Protein 1YO8 (pdb70)

Sequence (616 aa):
DGCLSNPCFPGAQCSSFPDGSWSCGFCPVGFLGNGTHCEDLDECALVPDICFSTSKVPRCVNTQPGFHCLPCPPRYRGNQPVGVGLEAAKTEKQVCEPENPCKDKTHNCHKHAECIYLGHFSDPYKCECQTGYAGDGLICGEDSDLDGWPNLNLVCATNATYHCIKDNCPHLPNSGQEDFDKDGIGDACDDDDDNDGVTDEKDNCQLLFNPRQADYDKDEVGDRCDNCPYVHNPAQIDTDNNGEGDACSVDIDGDDVFNERDNCPYVYNTDQRDTDGDGVGDHCDNCPLVHNPDQTDVDNDLVGDQCDNNEDIDDDGHQNNQDNCPYISNANQADHDRDGQGDACDPDDDNDGVPDDRDNCRLVFNPDQEDLDGDGRGDICKDDFDNDNIPDIDDVCPENNAISETDFRNFQVPLDPKGTTQIDPNWVIRHQGKELVQTANSDPGIAVGFDEFGSVDFSGTFYVNTDRDDDYAGFVFGYQSSSRFYVVWKQVTQTYWEDQPTRAYGYSGVSLKVVNSTTGTGEHLRNALWHTGNTPGQVRTLWHDPRNIGWKDYTAYRWHLTHRPKTGYIRVLVHEGKQVADSGPIYDQTYAGGRLGLFVFSQEVYFSDLKYECRD

Organism: Homo sapiens (NCBI:txid9606)

InterPro domains:
  IPR000742 EGF-like domain [PS01186] (678-691)
  IPR000742 EGF-like domain [PS50026] (549-589)
  IPR000742 EGF-like domain [PS50026] (648-692)
  IPR000742 EGF-like domain [SM00181] (552-589)
  IPR000742 EGF-like domain [SM00181] (593-647)
  IPR000742 EGF-like domain [SM00181] (651-692)
  IPR000884 Thrombospondin type-1 (TSP1) repeat [PF00090] (385-430)
  IPR000884 Thrombospondin type-1 (TSP1) repeat [PF00090] (441-491)
  IPR000884 Thrombospondin type-1 (TSP1) repeat [PF00090] (498-548)
  IPR000884 Thrombospondin type-1 (TSP1) repeat [PS50092] (381-431)
  IPR000884 Thrombospondin type-1 (TSP1) repeat [PS50092] (437-492)
  IPR000884 Thrombospondin type-1 (TSP1) repeat [PS50092] (494-549)
  IPR000884 Thrombospondin type-1 (TSP1) repeat [SM00209] (384-431)
  IPR000884 Thrombospondin type-1 (TSP1) repeat [SM00209] (440-492)
  IPR000884 Thrombospondin type-1 (TSP1) repeat [SM00209] (497-549)
  IPR001007 VWFC domain [PF00093] (320-374)
  IPR001007 VWFC domain [PS01208] (338-374)
  IPR001007 VWFC domain [PS50184] (318-375)
  IPR001007 VWFC domain [SM00214] (320-374)
  IPR001881 EGF-like calcium-binding domain [SM00179] (549-589)

Secondary structure (DSSP, 8-state):
-GGGG--S-TTPPEEE-TTS-EEE----TTB-S-SSS--B--TTTTS---S---SSS--EEE-SSSEEEPPPPTTEEE---EESSSHHHHS----EEE--TTTTT-----TTEEEE---TT----EEEEPTTEEESSSSEEE-TTSSSS-SS--TTTTT-SSS-S--SSTTS--TT---SS-SSS-TTT-SSTTSSSS-TTT-SSTTS--TT---SSSSSS-GGG-SSTTS--TT---TT-SSS-GGG-SSTTSSSSPTTT-SSTTS--TT---TT-SSS-GGG-SSTTS--TT---TTSSSS-TTT-----TTSSSS-GGG-SSTTS--TT---TT-SSS-TTT-S-TT-SSS-GGG-TTTTS--TT---TT-SSS-GGGSS-TT-SSS-GGG-SSTT-TT--S---SSB--BSS--SSS-----EEEEGGGTEEEE-S--SSEEEEEEEEESSEEEEEEEE---SS---EEEEEEEEEETTEEEE--BSS-EE-S--SSS--EE-SB-EEEEEE-SS-TTHHHHHHHHSSS-BTTTEEEEEE-TT-PPPPTT--EEEEEEEETTTTEEEEEEEETTB--B---EE--S-S-EEEEEEEES---EEEEEEEEE--

B-factor: mean 68.04, std 23.98, range [33.91, 169.96]

Solvent-accessible surface area: 30490 Å² total

CATH classification: 2.10.25.10 (+3 more: 2.10.25.10, 2.10.25.10, 2.60.120.200)

Foldseek 3Di:
DLCPVVQFDVPWDWAADPVNDIATDDDHFQWDDDRRDIFGHDLDPPDDDAEDALLHDDAWAGDRFFTWGDADFPQWHWDIDTDGHRVVSVPHHTDIHGDDCQVVVVDLFDPQWHFAGLDSQAPPRATGGFFQWADRRNDIAGQQQRQRAHQAADVCNPVDDGNGHHQLDRQDRDNQQDQQCPPSRGPVPDQQRNPQPDGQVQQLDRNDRDNPQDQQPPLSNHQVQQLDRNFRDVPQDQLCPPSRGPRPAQQRNPQPQGPVRQLDSRDRDVPRDQQAPQSRHPVQQLDRNDRDVPQDDQFAQSRGPVNDPVQQQQQLQQHQVGALDSHHRDVQSAQLCPPSRGPRRAQQRVPQPQGQVSALQRRDRDVPQDDPSSSSHRVVCVQQSNPLPDGRVQALESVGNVGRDQALPDWDWAQADDDPLAFDWDWDDHSRRFKIFTADLGAKDKTWGDGKAQWKKKKWKKAAADQDDWQDKFKWWLDNTLQWTKTKATAAWDWDPDPPPHTATAFGFIWIKTGHAPVGGHDLQRRQVRHDADDPRTMHIQATPPVRHHDDHSFIKMWMWGARLVFQWIWIWMGGNNHIPIRDTTGDNNHRITTMIIIDHRGRIMTHRIDMHHDD

Nearest PDB structures (foldseek):
  1yo8-assembly1_A  TM=1.001E+00  e=0.000E+00  Homo sapiens
  2rhp-assembly1_A  TM=1.000E+00  e=0.000E+00  unclassified
  3fby-assembly3_C  TM=9.545E-01  e=2.325E-67  Homo sapiens
  1ux6-assembly1_A  TM=9.445E-01  e=2.772E-52  Homo sapiens
  7bre-assembly1_A  TM=4.285E-01  e=4.970E-04  Homo sapiens

Structure (mmCIF, N/CA/C/O backbone):
data_1YO8
#
_entry.id   1YO8
#
_cell.length_a   93.437
_cell.length_b   121.588
_cell.length_c   155.330
_cell.angle_alpha   90.00
_cell.angle_beta   90.00
_cell.angle_gamma   90.00
#
_symmetry.space_group_name_H-M   'I 2 2 2'
#
loop_
_entity.id
_entity.type
_entity.pdbx_description
1 polymer thrombospondin-2
2 branched alpha-D-mannopyranose-(1-4)-2-acetamido-2-deoxy-beta-D-glucopyranose-(1-4)-2-acetamido-2-deoxy-beta-D-glucopyranose
3 branched 2-acetamido-2-deoxy-beta-D-glucopyranose-(1-4)-2-acetamido-2-deoxy-beta-D-glucopyranose
4 non-polymer 2-acetamido-2-deoxy-beta-D-glucopyranose
5 non-polymer 'CALCIUM ION'
6 water water
#
loop_
_atom_site.group_PDB
_atom_site.id
_atom_site.type_symbol
_atom_site.label_atom_id
_atom_site.label_alt_id
_atom_site.label_comp_id
_atom_site.label_asym_id
_atom_site.label_entity_id
_atom_site.label_seq_id
_atom_site.pdbx_PDB_ins_code
_atom_site.Cartn_x
_atom_site.Cartn_y
_atom_site.Cartn_z
_atom_site.occupancy
_atom_site.B_iso_or_equiv
_atom_site.auth_seq_id
_atom_site.auth_comp_id
_atom_site.auth_asym_id
_atom_site.auth_atom_id
_atom_site.pdbx_PDB_model_num
ATOM 1 N N . ASP A 1 4 ? -49.931 5.154 88.750 1.00 103.27 551 ASP A N 1
ATOM 2 C CA . ASP A 1 4 ? -51.176 5.733 88.172 1.00 106.02 551 ASP A CA 1
ATOM 3 C C . ASP A 1 4 ? -50.855 6.988 87.373 1.00 102.51 551 ASP A C 1
ATOM 4 O O . ASP A 1 4 ? -51.025 7.011 86.160 1.00 107.05 551 ASP A O 1
ATOM 9 N N . GLY A 1 5 ? -50.374 8.024 88.056 1.00 95.80 552 GLY A N 1
ATOM 10 C CA . GLY A 1 5 ? -50.066 9.294 87.421 1.00 93.30 552 GLY A CA 1
ATOM 11 C C . GLY A 1 5 ? -49.030 9.197 86.314 1.00 93.36 552 GLY A C 1
ATOM 12 O O . GLY A 1 5 ? -49.086 9.938 85.322 1.00 94.50 552 GLY A O 1
ATOM 13 N N . CYS A 1 6 ? -48.095 8.266 86.471 1.00 93.20 553 CYS A N 1
ATOM 14 C CA . CYS A 1 6 ? -47.035 8.046 85.485 1.00 94.76 553 CYS A CA 1
ATOM 15 C C . CYS A 1 6 ? -47.507 7.430 84.159 1.00 102.37 553 CYS A C 1
ATOM 16 O O . CYS A 1 6 ? -46.759 7.423 83.169 1.00 103.54 553 CYS A O 1
ATOM 19 N N . LEU A 1 7 ? -48.737 6.916 84.150 1.00 109.24 554 LEU A N 1
ATOM 20 C CA . LEU A 1 7 ? -49.306 6.272 82.972 1.00 119.70 554 LEU A CA 1
ATOM 21 C C . LEU A 1 7 ? -49.444 7.207 81.761 1.00 121.46 554 LEU A C 1
ATOM 22 O O . LEU A 1 7 ? -49.432 6.745 80.616 1.00 128.30 554 LEU A O 1
ATOM 27 N N . SER A 1 8 ? -49.564 8.513 82.017 1.00 116.76 555 SER A N 1
ATOM 28 C CA . SER A 1 8 ? -49.742 9.504 80.943 1.00 118.73 555 SER A CA 1
ATOM 29 C C . SER A 1 8 ? -48.410 10.001 80.338 1.00 113.79 555 SER A C 1
ATOM 30 O O . SER A 1 8 ? -48.401 10.819 79.409 1.00 115.97 555 SER A O 1
ATOM 33 N N . ASN A 1 9 ? -47.300 9.478 80.853 1.00 108.09 556 ASN A N 1
ATOM 34 C CA . ASN A 1 9 ? -45.954 9.913 80.455 1.00 103.57 556 ASN A CA 1
ATOM 35 C C . 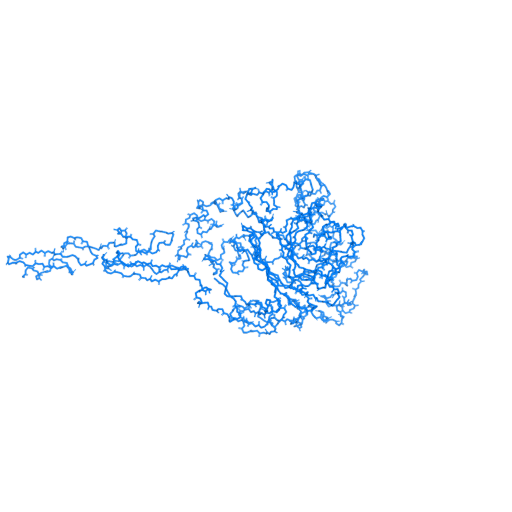ASN A 1 9 ? -45.796 11.438 80.427 1.00 99.01 556 ASN A C 1
ATOM 36 O O . ASN A 1 9 ? -45.606 12.047 79.359 1.00 100.91 556 ASN A O 1
ATOM 41 N N . PRO A 1 10 ? -45.885 12.046 81.611 1.00 93.51 557 PRO A N 1
ATOM 42 C CA . PRO A 1 10 ? -45.801 13.497 81.740 1.00 91.56 557 PRO A CA 1
ATOM 43 C C . PRO A 1 10 ? -44.348 13.936 81.801 1.00 88.65 557 PRO A C 1
ATOM 44 O O . PRO A 1 10 ? -44.054 15.121 81.669 1.00 89.02 557 PRO A O 1
ATOM 48 N N . CYS A 1 11 ? -43.454 12.968 81.990 1.00 87.09 558 CYS A N 1
ATOM 49 C CA . CYS A 1 11 ? -42.032 13.231 82.061 1.00 87.04 558 CYS A CA 1
ATOM 50 C C . CYS A 1 11 ? -41.402 13.310 80.659 1.00 90.75 558 CYS A C 1
ATOM 51 O O . CYS A 1 11 ? -41.759 14.182 79.861 1.00 91.97 558 CYS A O 1
ATOM 54 N N . PHE A 1 12 ? -40.481 12.394 80.363 1.00 93.90 559 PHE A N 1
ATOM 55 C CA . PHE A 1 12 ? -39.619 12.506 79.187 1.00 98.46 559 PHE A CA 1
ATOM 56 C C . PHE A 1 12 ? -39.025 11.137 78.858 1.00 102.52 559 PHE A C 1
ATOM 57 O O . PHE A 1 12 ? -38.638 10.401 79.762 1.00 103.44 559 PHE A O 1
ATOM 65 N N . PRO A 1 13 ? -38.973 10.782 77.572 1.00 106.84 560 PRO A N 1
ATOM 66 C CA . PRO A 1 13 ? -38.371 9.513 77.142 1.00 112.26 560 PRO A CA 1
ATOM 67 C C . PRO A 1 13 ? -37.110 9.180 77.942 1.00 114.51 560 PRO A C 1
ATOM 68 O O . PRO A 1 13 ? -36.168 9.970 77.948 1.00 115.07 560 PRO A O 1
ATOM 72 N N . GLY A 1 14 ? -37.108 8.040 78.624 1.00 117.50 561 GLY A N 1
ATOM 73 C CA . GLY A 1 14 ? -35.949 7.614 79.396 1.00 121.40 561 GLY A CA 1
ATOM 74 C C . GLY A 1 14 ? -35.958 8.082 80.844 1.00 118.08 561 GLY A C 1
ATOM 75 O O . GLY A 1 14 ? -35.503 7.357 81.734 1.00 122.55 561 GLY A O 1
ATOM 76 N N . ALA A 1 15 ? -36.471 9.292 81.077 1.00 111.38 562 ALA A N 1
ATOM 77 C CA . ALA A 1 15 ? -36.562 9.869 82.422 1.00 108.02 562 ALA A CA 1
ATOM 78 C C . ALA A 1 15 ? -37.547 9.103 83.303 1.00 105.28 562 ALA A C 1
ATOM 79 O O . ALA A 1 15 ? -38.708 8.913 82.927 1.00 101.98 562 ALA A O 1
ATOM 81 N N . GLN A 1 16 ? -37.075 8.668 84.472 1.00 107.12 563 GLN A N 1
ATOM 82 C CA . GLN A 1 16 ? -37.892 7.873 85.391 1.00 105.32 563 GLN A CA 1
ATOM 83 C C . GLN A 1 16 ? -39.000 8.702 86.060 1.00 97.35 563 GLN A C 1
ATOM 84 O O . GLN A 1 16 ? -38.737 9.728 86.698 1.00 96.05 563 GLN A O 1
ATOM 90 N N . CYS A 1 17 ? -40.238 8.253 85.888 1.00 92.61 564 CYS A N 1
ATOM 91 C CA . CYS A 1 17 ? -41.381 8.926 86.481 1.00 85.87 564 CYS A CA 1
ATOM 92 C C . CYS A 1 17 ? -41.792 8.246 87.796 1.00 84.55 564 CYS A C 1
ATOM 93 O O . CYS A 1 17 ? -42.122 7.062 87.816 1.00 87.29 564 CYS A O 1
ATOM 96 N N . SER A 1 18 ? -41.762 8.998 88.890 1.00 80.53 565 SER A N 1
ATOM 97 C CA . SER A 1 18 ? -42.186 8.467 90.179 1.00 79.07 565 SER A CA 1
ATOM 98 C C . SER A 1 18 ? -43.633 8.853 90.455 1.00 73.62 565 SER A C 1
ATOM 99 O O . SER A 1 18 ? -43.974 10.040 90.442 1.00 70.62 565 SER A O 1
ATOM 102 N N . SER A 1 19 ? -44.478 7.852 90.700 1.00 72.83 566 SER A N 1
ATOM 103 C CA . SER A 1 19 ? -45.906 8.082 90.952 1.00 69.60 566 SER A CA 1
ATOM 104 C C . SER A 1 19 ? -46.286 7.928 92.438 1.00 68.20 566 SER A C 1
ATOM 105 O O . SER A 1 19 ? -45.817 7.001 93.122 1.00 70.82 566 SER A O 1
ATOM 108 N N . PHE A 1 20 ? -47.150 8.826 92.915 1.00 64.19 567 PHE A N 1
ATOM 109 C CA . PHE A 1 20 ? -47.564 8.840 94.310 1.00 62.43 567 PHE A CA 1
ATOM 110 C C . PHE A 1 20 ? -49.021 8.379 94.476 1.00 63.25 567 PHE A C 1
ATOM 111 O O . PHE A 1 20 ? -49.768 8.310 93.491 1.00 64.84 567 PHE A O 1
ATOM 119 N N . PRO A 1 21 ? -49.410 8.001 95.698 1.00 63.51 568 PRO A N 1
ATOM 120 C CA . PRO A 1 21 ? -50.783 7.518 95.964 1.00 65.06 568 PRO A CA 1
ATOM 121 C C . PRO A 1 21 ? -51.900 8.515 95.590 1.00 65.12 568 PRO A C 1
ATOM 122 O O . PRO A 1 21 ? -52.987 8.072 95.193 1.00 68.58 568 PRO A O 1
ATOM 126 N N . ASP A 1 22 ? -51.629 9.823 95.702 1.00 62.64 569 ASP A N 1
ATOM 127 C CA . ASP A 1 22 ? -52.631 10.862 95.419 1.00 64.45 569 ASP A CA 1
ATOM 128 C C . ASP A 1 22 ? -52.794 11.279 93.929 1.00 66.51 569 ASP A C 1
ATOM 129 O O . ASP A 1 22 ? -53.516 12.227 93.628 1.00 69.89 569 ASP A O 1
ATOM 134 N N . GLY A 1 23 ? -52.123 10.582 93.012 1.00 65.76 570 GLY A N 1
ATOM 135 C CA . GLY A 1 23 ? -52.224 10.901 91.593 1.00 67.88 570 GLY A CA 1
ATOM 136 C C . GLY A 1 23 ? -51.105 11.788 91.043 1.00 65.40 570 GLY A C 1
ATOM 137 O O . GLY A 1 23 ? -50.848 11.811 89.833 1.00 66.52 570 GLY A O 1
ATOM 138 N N . SER A 1 24 ? -50.441 12.526 91.929 1.00 62.84 571 SER A N 1
ATOM 139 C CA . SER A 1 24 ? -49.319 13.383 91.536 1.00 61.31 571 SER A CA 1
ATOM 140 C C . SER A 1 24 ? -48.098 12.555 91.095 1.00 59.20 571 SER A C 1
ATOM 141 O O . SER A 1 24 ? -48.116 11.318 91.147 1.00 58.94 571 SER A O 1
ATOM 144 N N . TRP A 1 25 ? -47.041 13.236 90.668 1.00 59.03 572 TRP A N 1
ATOM 145 C CA . TRP A 1 25 ? -45.838 12.551 90.189 1.00 58.91 572 TRP A CA 1
ATOM 146 C C . TRP A 1 25 ? -44.627 13.460 90.241 1.00 60.89 572 TRP A C 1
ATOM 147 O O . TRP A 1 25 ? -44.745 14.670 90.468 1.00 62.44 572 TRP A O 1
ATOM 158 N N . SER A 1 26 ? -43.460 12.868 90.053 1.00 63.14 573 SER A N 1
ATOM 159 C CA . SER A 1 26 ? -42.238 13.635 89.919 1.00 68.14 573 SER A CA 1
ATOM 160 C C . SER A 1 26 ? -41.321 12.955 88.942 1.00 70.76 573 SER A C 1
ATOM 161 O O . SER A 1 26 ? -41.377 11.733 88.762 1.00 69.66 573 SER A O 1
ATOM 164 N N . CYS A 1 27 ? -40.482 13.759 88.308 1.00 76.26 574 CYS A N 1
ATOM 165 C CA . CYS A 1 27 ? -39.585 13.278 87.281 1.00 81.35 574 CYS A CA 1
ATOM 166 C C . CYS A 1 27 ? -38.174 13.297 87.814 1.00 89.97 574 CYS A C 1
ATOM 167 O O . CYS A 1 27 ? -37.630 14.363 88.135 1.00 93.74 574 CYS A O 1
ATOM 170 N N . GLY A 1 28 ? -37.589 12.107 87.922 1.00 96.09 575 GLY A N 1
ATOM 171 C CA . GLY A 1 28 ? -36.251 11.954 88.452 1.00 108.27 575 GLY A CA 1
ATOM 172 C C . GLY A 1 28 ? -35.210 12.285 87.414 1.00 115.47 575 GLY A C 1
ATOM 173 O O . GLY A 1 28 ? -35.083 13.437 86.994 1.00 115.61 575 GLY A O 1
ATOM 174 N N . PHE A 1 29 ? -34.481 11.257 86.987 1.00 123.21 576 PHE A N 1
ATOM 175 C CA . PHE A 1 29 ? -33.349 11.395 86.071 1.00 132.02 576 PHE A CA 1
ATOM 176 C C . PHE A 1 29 ? -33.700 12.073 84.777 1.00 128.47 576 PHE A C 1
ATOM 177 O O . PHE A 1 29 ? -34.841 12.042 84.335 1.00 121.88 576 PHE A O 1
ATOM 185 N N . CYS A 1 30 ? -32.699 12.660 84.148 1.00 134.73 577 CYS A N 1
ATOM 186 C CA . CYS A 1 30 ? -32.732 12.819 82.712 1.00 134.21 577 CYS A CA 1
ATOM 187 C C . CYS A 1 30 ? -31.764 11.807 82.136 1.00 137.97 577 CYS A C 1
ATOM 188 O O . CYS A 1 30 ? -30.657 11.649 82.651 1.00 143.03 577 CYS A O 1
ATOM 191 N N . PRO A 1 31 ? -32.192 11.093 81.092 1.00 136.63 578 PRO A N 1
ATOM 192 C CA . PRO A 1 31 ? -31.407 9.976 80.552 1.00 140.37 578 PRO A CA 1
ATOM 193 C C . PRO A 1 31 ? -30.016 10.440 80.172 1.00 144.78 578 PRO A C 1
ATOM 194 O O . PRO A 1 31 ? -29.841 11.597 79.782 1.00 143.91 578 PRO A O 1
ATOM 198 N N . VAL A 1 32 ? -29.039 9.554 80.307 1.00 150.29 579 VAL A N 1
ATOM 199 C CA . VAL A 1 32 ? -27.642 9.918 80.113 1.00 155.93 579 VAL A CA 1
ATOM 200 C C . VAL A 1 32 ? -27.462 10.816 78.880 1.00 154.01 579 VAL A C 1
ATOM 201 O O . VAL A 1 32 ? -27.947 10.498 77.790 1.00 151.01 579 VAL A O 1
ATOM 205 N N . GLY A 1 33 ? -26.815 11.961 79.084 1.00 156.28 580 GLY A N 1
ATOM 206 C CA . GLY A 1 33 ? -26.490 12.879 78.004 1.00 155.73 580 GLY A CA 1
ATOM 207 C C . GLY A 1 33 ? -27.499 13.989 77.766 1.00 150.63 580 GLY A C 1
ATOM 208 O O . GLY A 1 33 ? -27.531 14.568 76.677 1.00 149.12 580 GLY A O 1
ATOM 209 N N . PHE A 1 34 ? -28.307 14.301 78.784 1.00 148.64 581 PHE A N 1
ATOM 210 C CA . PHE A 1 34 ? -29.344 15.333 78.665 1.00 144.65 581 PHE A CA 1
ATOM 211 C C . PHE A 1 34 ? -29.277 16.419 79.768 1.00 147.12 581 PHE A C 1
ATOM 212 O O . PHE A 1 34 ? -28.460 16.337 80.688 1.00 151.85 581 PHE A O 1
ATOM 220 N N . LEU A 1 35 ? -30.147 17.430 79.651 1.00 144.77 582 LEU A N 1
ATOM 221 C CA . LEU A 1 35 ? -30.122 18.624 80.510 1.00 147.87 582 LEU A CA 1
ATOM 222 C C . LEU A 1 35 ? -30.811 18.401 81.867 1.00 146.85 582 LEU A C 1
ATOM 223 O O . LEU A 1 35 ? -30.911 17.263 82.334 1.00 145.60 582 LEU A O 1
ATOM 228 N N . GLY A 1 36 ? -31.263 19.484 82.503 1.00 148.03 583 GLY A N 1
ATOM 229 C CA . GLY A 1 36 ? -31.997 19.389 83.761 1.00 146.76 583 GLY A CA 1
ATOM 230 C C . GLY A 1 36 ? -33.505 19.400 83.553 1.00 140.95 583 GLY A C 1
ATOM 231 O O . GLY A 1 36 ? -33.978 19.183 82.436 1.00 137.65 583 GLY A O 1
ATOM 232 N N . ASN A 1 37 ? -34.241 19.669 84.632 1.00 140.35 584 ASN A N 1
ATOM 233 C CA . ASN A 1 37 ? -35.709 19.635 84.613 1.00 135.45 584 ASN A CA 1
ATOM 234 C C . ASN A 1 37 ? -36.195 18.307 84.033 1.00 128.74 584 ASN A C 1
ATOM 235 O O . ASN A 1 37 ? -36.081 18.067 82.832 1.00 127.58 584 ASN A O 1
ATOM 240 N N . GLY A 1 38 ? -36.726 17.446 84.889 1.00 123.66 585 GLY A N 1
ATOM 241 C CA . GLY A 1 38 ? -37.159 16.136 84.441 1.00 117.15 585 GLY A CA 1
ATOM 242 C C . GLY A 1 38 ? -38.300 16.155 83.428 1.00 112.23 585 GLY A C 1
ATOM 243 O O . GLY A 1 38 ? -38.541 15.160 82.728 1.00 109.27 585 GLY A O 1
ATOM 244 N N . THR A 1 39 ? -38.994 17.289 83.358 1.00 112.86 586 THR A N 1
ATOM 245 C CA . THR A 1 39 ? -40.176 17.428 82.509 1.00 111.06 586 THR A CA 1
ATOM 246 C C . THR A 1 39 ? -39.794 17.897 81.107 1.00 114.12 586 THR A C 1
ATOM 247 O O . THR A 1 39 ? -40.100 17.235 80.111 1.00 112.62 586 THR A O 1
ATOM 251 N N . HIS A 1 40 ? -39.128 19.048 81.044 1.00 119.77 587 HIS A N 1
ATOM 252 C CA . HIS A 1 40 ? -38.608 19.581 79.799 1.00 124.24 587 HIS A CA 1
ATOM 253 C C . HIS A 1 40 ? -37.111 19.313 79.758 1.00 126.81 587 HIS A C 1
ATOM 254 O O . HIS A 1 40 ? -36.336 19.978 80.454 1.00 130.84 587 HIS A O 1
ATOM 261 N N . CYS A 1 41 ? -36.704 18.327 78.957 1.00 125.31 588 CYS A N 1
ATOM 262 C CA . CYS A 1 41 ? -35.299 17.920 78.922 1.00 128.79 588 CYS A CA 1
ATOM 263 C C . CYS A 1 41 ? -34.614 18.039 77.545 1.00 130.22 588 CYS A C 1
ATOM 264 O O . CYS A 1 41 ? -35.227 17.775 76.507 1.00 128.75 588 CYS A O 1
ATOM 267 N N . GLU A 1 42 ? -33.341 18.447 77.561 1.00 133.70 589 GLU A N 1
ATOM 268 C CA . GLU A 1 42 ? -32.609 18.781 76.335 1.00 135.37 589 GLU A CA 1
ATOM 269 C C . GLU A 1 42 ? -31.204 18.164 76.290 1.00 137.98 589 GLU A C 1
ATOM 270 O O . GLU A 1 42 ? -30.682 17.734 77.307 1.00 139.84 589 GLU A O 1
ATOM 276 N N . ASP A 1 43 ? -30.605 18.143 75.096 1.00 138.72 590 ASP A N 1
ATOM 277 C CA . ASP A 1 43 ? -29.317 17.470 74.850 1.00 141.46 590 ASP A CA 1
ATOM 278 C C . ASP A 1 43 ? -28.109 18.189 75.476 1.00 146.74 590 ASP A C 1
ATOM 279 O O . ASP A 1 43 ? -28.038 19.419 75.470 1.00 148.92 590 ASP A O 1
ATOM 284 N N . LEU A 1 44 ? -27.159 17.406 75.997 1.00 121.88 591 LEU A N 1
ATOM 285 C CA . LEU A 1 44 ? -25.937 17.949 76.613 1.00 120.05 591 LEU A CA 1
ATOM 286 C C . LEU A 1 44 ? -24.770 18.033 75.625 1.00 117.45 591 LEU A C 1
ATOM 287 O O . LEU A 1 44 ? -24.603 17.156 74.775 1.00 116.02 591 LEU A O 1
ATOM 292 N N . ASP A 1 45 ? -23.971 19.093 75.749 1.00 117.23 592 ASP A N 1
ATOM 293 C CA . ASP A 1 45 ? -22.748 19.245 74.956 1.00 114.85 592 ASP A CA 1
ATOM 294 C C . ASP A 1 45 ? -21.518 18.791 75.740 1.00 111.61 592 ASP A C 1
ATOM 295 O O . ASP A 1 45 ? -20.795 19.604 76.331 1.00 113.46 592 ASP A O 1
ATOM 300 N N . GLU A 1 46 ? -21.293 17.481 75.732 1.00 108.05 593 GLU A N 1
ATOM 301 C CA . GLU A 1 46 ? -20.123 16.869 76.352 1.00 106.16 593 GLU A CA 1
ATOM 302 C C . GLU A 1 46 ? -18.813 17.482 75.838 1.00 105.78 593 GLU A C 1
ATOM 303 O O . GLU A 1 46 ? -17.808 17.507 76.548 1.00 106.58 593 GLU A O 1
ATOM 309 N N . CYS A 1 47 ? -18.847 17.991 74.606 1.00 105.76 594 CYS A N 1
ATOM 310 C CA . CYS A 1 47 ? -17.677 18.570 73.952 1.00 106.41 594 CYS A CA 1
ATOM 311 C C . CYS A 1 47 ? -17.342 19.962 74.465 1.00 112.12 594 CYS A C 1
ATOM 312 O O . CYS A 1 47 ? -16.335 20.156 75.152 1.00 113.94 594 CYS A O 1
ATOM 315 N N . ALA A 1 48 ? -18.202 20.921 74.118 1.00 117.15 595 ALA A N 1
ATOM 316 C CA . ALA A 1 48 ? -17.882 22.345 74.190 1.00 124.92 595 ALA A CA 1
ATOM 317 C C . ALA A 1 48 ? -17.549 22.846 75.595 1.00 127.93 595 ALA A C 1
ATOM 318 O O . ALA A 1 48 ? -16.584 23.593 75.772 1.00 131.39 595 ALA A O 1
ATOM 320 N N . LEU A 1 49 ? -18.332 22.436 76.590 1.00 127.62 596 LEU A N 1
ATOM 321 C CA . LEU A 1 49 ? -18.105 22.906 77.954 1.00 130.97 596 LEU A CA 1
ATOM 322 C C . LEU A 1 49 ? -18.055 21.774 78.976 1.00 129.20 596 LEU A C 1
ATOM 323 O O . LEU A 1 49 ? -18.819 21.765 79.952 1.00 130.02 596 LEU A O 1
ATOM 328 N N . VAL A 1 50 ? -17.163 20.811 78.751 1.00 127.39 597 VAL A N 1
ATOM 329 C CA . VAL A 1 50 ? -16.795 19.880 79.821 1.00 127.55 597 VAL A CA 1
ATOM 330 C C . VAL A 1 50 ? -15.264 19.641 79.937 1.00 128.99 597 VAL A C 1
ATOM 331 O O . VAL A 1 50 ? -14.598 20.373 80.676 1.00 133.21 597 VAL A O 1
ATOM 335 N N . PRO A 1 51 ? -14.708 18.641 79.239 1.00 126.21 598 PRO A N 1
ATOM 336 C CA . PRO A 1 51 ? -13.268 18.381 79.282 1.00 127.48 598 PRO A CA 1
ATOM 337 C C . PRO A 1 51 ? -12.524 18.790 77.999 1.00 125.42 598 PRO A C 1
ATOM 338 O O . PRO A 1 51 ? -12.663 19.934 77.552 1.00 126.89 598 PRO A O 1
ATOM 342 N N . ASP A 1 52 ? -11.721 17.866 77.457 1.00 121.29 599 ASP A N 1
ATOM 343 C CA . ASP A 1 52 ? -11.004 18.040 76.191 1.00 117.08 599 ASP A CA 1
ATOM 344 C C . ASP A 1 52 ? -10.772 16.674 75.551 1.00 110.72 599 ASP A C 1
ATOM 345 O O . ASP A 1 52 ? -9.630 16.268 75.303 1.00 111.13 599 ASP A O 1
ATOM 350 N N . ILE A 1 53 ? -11.875 15.983 75.280 1.00 104.82 600 ILE A N 1
ATOM 351 C CA . ILE A 1 53 ? -11.872 14.569 74.908 1.00 100.81 600 ILE A CA 1
ATOM 352 C C . ILE A 1 53 ? -11.045 14.270 73.660 1.00 97.44 600 ILE A C 1
ATOM 353 O O . ILE A 1 53 ? -10.314 13.279 73.615 1.00 98.25 600 ILE A O 1
ATOM 358 N N . CYS A 1 54 ? -11.164 15.123 72.650 1.00 93.82 601 CYS A N 1
ATOM 359 C CA . CYS A 1 54 ? -10.626 14.806 71.335 1.00 90.52 601 CYS A CA 1
ATOM 360 C C . CYS A 1 54 ? -9.242 15.426 71.052 1.00 92.10 601 CYS A C 1
ATOM 361 O O . CYS A 1 54 ? -8.807 16.358 71.737 1.00 95.16 601 CYS A O 1
ATOM 364 N N . PHE A 1 55 ? -8.559 14.884 70.046 1.00 90.92 602 PHE A N 1
ATOM 365 C CA . PHE A 1 55 ? -7.190 15.277 69.730 1.00 92.90 602 PHE A CA 1
ATOM 366 C C . PHE A 1 55 ? -7.147 16.579 68.927 1.00 94.49 602 PHE A C 1
ATOM 367 O O . PHE A 1 55 ? -7.352 16.577 67.712 1.00 92.40 602 PHE A O 1
ATOM 375 N N . SER A 1 56 ? -6.868 17.685 69.616 1.00 100.36 603 SER A N 1
ATOM 376 C CA . SER A 1 56 ? -6.862 19.012 68.991 1.00 105.11 603 SER A CA 1
ATOM 377 C C . SER A 1 56 ? -5.594 19.238 68.169 1.00 107.55 603 SER A C 1
ATOM 378 O O . SER A 1 56 ? -4.555 19.643 68.697 1.00 112.31 603 SER A O 1
ATOM 381 N N . THR A 1 57 ? -5.699 18.965 66.871 1.00 105.94 604 THR A N 1
ATOM 382 C CA . THR A 1 57 ? -4.573 19.075 65.946 1.00 108.19 604 THR A CA 1
ATOM 383 C C . THR A 1 57 ? -4.225 20.530 65.695 1.00 116.19 604 THR A C 1
ATOM 384 O O . THR A 1 57 ? -4.673 21.123 64.708 1.00 118.14 604 THR A O 1
ATOM 388 N N . SER A 1 58 ? -3.420 21.099 66.594 1.00 123.27 605 SER A N 1
ATOM 389 C CA . SER A 1 58 ? -3.033 22.514 66.541 1.00 132.00 605 SER A CA 1
ATOM 390 C C . SER A 1 58 ? -4.194 23.421 66.089 1.00 134.42 605 SER A C 1
ATOM 391 O O . SER A 1 58 ? -4.005 24.339 65.283 1.00 138.44 605 SER A O 1
ATOM 394 N N . LYS A 1 59 ? -5.388 23.152 66.619 1.00 132.91 606 LYS A N 1
ATOM 395 C CA . LYS A 1 59 ? -6.592 23.878 66.224 1.00 134.98 606 LYS A CA 1
ATOM 396 C C . LYS A 1 59 ? -7.586 23.973 67.382 1.00 134.89 606 LYS A C 1
ATOM 397 O O . LYS A 1 59 ? -7.241 23.696 68.532 1.00 134.80 606 LYS A O 1
ATOM 403 N N . VAL A 1 60 ? -8.818 24.359 67.072 1.00 135.41 607 VAL A N 1
ATOM 404 C CA . VAL A 1 60 ? -9.864 24.479 68.090 1.00 135.16 607 VAL A CA 1
ATOM 405 C C . VAL A 1 60 ? -11.049 23.491 67.905 1.00 129.96 607 VAL A C 1
ATOM 406 O O . VAL A 1 60 ? -11.690 23.103 68.890 1.00 128.44 607 VAL A O 1
ATOM 410 N N . PRO A 1 61 ? -11.336 23.083 66.656 1.00 127.22 608 PRO A N 1
ATOM 411 C CA . PRO A 1 61 ? -12.413 22.098 66.394 1.00 120.65 608 PRO A CA 1
ATOM 412 C C . PRO A 1 61 ? -12.166 20.713 67.044 1.00 111.39 608 PRO A C 1
ATOM 413 O O . PRO A 1 61 ? -11.463 20.626 68.054 1.00 110.54 608 PRO A O 1
ATOM 417 N N . ARG A 1 62 ? -12.782 19.668 66.471 1.00 105.45 609 ARG A N 1
ATOM 418 C CA . ARG A 1 62 ? -12.396 18.239 66.684 1.00 97.90 609 ARG A CA 1
ATOM 419 C C . ARG A 1 62 ? -13.419 17.336 67.376 1.00 95.63 609 ARG A C 1
ATOM 420 O O . ARG A 1 62 ? -13.692 16.228 66.898 1.00 93.88 609 ARG A O 1
ATOM 428 N N . CYS A 1 63 ? -13.946 17.777 68.515 1.00 95.98 610 CYS A N 1
ATOM 429 C CA . CYS A 1 63 ? -14.987 17.029 69.213 1.00 94.67 610 CYS A CA 1
ATOM 430 C C . CYS A 1 63 ? -16.346 17.379 68.620 1.00 97.45 610 CYS A C 1
ATOM 431 O O . CYS A 1 63 ? -16.612 18.547 68.322 1.00 100.51 610 CYS A O 1
ATOM 434 N N . VAL A 1 64 ? -17.205 16.372 68.459 1.00 98.03 611 VAL A N 1
ATOM 435 C CA . VAL A 1 64 ? -18.504 16.554 67.802 1.00 102.93 611 VAL A CA 1
ATOM 436 C C . VAL A 1 64 ? -19.686 16.192 68.710 1.00 104.74 611 VAL A C 1
ATOM 437 O O . VAL A 1 64 ? -19.773 15.079 69.225 1.00 103.29 611 VAL A O 1
ATOM 441 N N . ASN A 1 65 ? -20.590 17.149 68.899 1.00 109.52 612 ASN A N 1
ATOM 442 C CA . ASN A 1 65 ? -21.753 16.955 69.763 1.00 112.59 612 ASN A CA 1
ATOM 443 C C . ASN A 1 65 ? -23.004 16.513 68.991 1.00 118.59 612 ASN A C 1
ATOM 444 O O . ASN A 1 65 ? -23.470 17.215 68.091 1.00 123.64 612 ASN A O 1
ATOM 449 N N . THR A 1 66 ? -23.535 15.346 69.360 1.00 120.24 613 THR A N 1
ATOM 450 C CA . THR A 1 66 ? -24.748 14.798 68.747 1.00 126.79 613 THR A CA 1
ATOM 451 C C . THR A 1 66 ? -25.930 14.857 69.723 1.00 127.84 613 THR A C 1
ATOM 452 O O . THR A 1 66 ? -25.738 15.030 70.929 1.00 125.43 613 THR A O 1
ATOM 456 N N . GLN A 1 67 ? -27.145 14.713 69.196 1.00 132.22 614 GLN A N 1
ATOM 457 C CA . GLN A 1 67 ? -28.364 14.906 70.000 1.00 133.61 614 GLN A CA 1
ATOM 458 C C . GLN A 1 67 ? -28.578 13.827 71.079 1.00 132.48 614 GLN A C 1
ATOM 459 O O . GLN A 1 67 ? -28.910 14.157 72.227 1.00 130.90 614 GLN A O 1
ATOM 465 N N . PRO A 1 68 ? -28.442 12.549 70.716 1.00 134.14 615 PRO A N 1
ATOM 466 C CA . PRO A 1 68 ? -28.050 11.532 71.692 1.00 132.50 615 PRO A CA 1
ATOM 467 C C . PRO A 1 68 ? -26.526 11.298 71.655 1.00 128.93 615 PRO A C 1
ATOM 468 O O . PRO A 1 68 ? -25.997 10.806 70.650 1.00 130.48 615 PRO A O 1
ATOM 472 N N . GLY A 1 69 ? -25.837 11.689 72.729 1.00 124.28 616 GLY A N 1
ATOM 473 C CA . GLY A 1 69 ? -24.425 11.379 72.901 1.00 119.35 616 GLY A CA 1
ATOM 474 C C . GLY A 1 69 ? -23.470 12.355 72.240 1.00 113.25 616 GLY A C 1
ATOM 475 O O . GLY A 1 69 ? -23.824 13.509 71.983 1.00 112.68 616 GLY A O 1
ATOM 476 N N . PHE A 1 70 ? -22.250 11.883 71.973 1.00 109.25 617 PHE A N 1
ATOM 477 C CA . PHE A 1 70 ? -21.207 12.695 71.337 1.00 103.48 617 PHE A CA 1
ATOM 478 C C . PHE A 1 70 ? -20.236 11.835 70.518 1.00 102.61 617 PHE A C 1
ATOM 479 O O . PHE A 1 70 ? -20.297 10.607 70.565 1.00 105.67 617 PHE A O 1
ATOM 487 N N . HIS A 1 71 ? -19.323 12.502 69.805 1.00 98.62 618 HIS A N 1
ATOM 488 C CA . HIS A 1 71 ? -18.555 11.903 68.713 1.00 97.96 618 HIS A CA 1
ATOM 489 C C . HIS A 1 71 ? -17.147 12.525 68.631 1.00 92.33 618 HIS A C 1
ATOM 490 O O . HIS A 1 71 ? -17.004 13.745 68.504 1.00 90.68 618 HIS A O 1
ATOM 497 N N . CYS A 1 72 ? -16.114 11.690 68.708 1.00 89.70 619 CYS A N 1
ATOM 498 C CA . CYS A 1 72 ? -14.749 12.131 68.403 1.00 85.10 619 CYS A CA 1
ATOM 499 C C . CYS A 1 72 ? -14.466 11.877 66.927 1.00 84.90 619 CYS A C 1
ATOM 500 O O . CYS A 1 72 ? -14.692 10.769 66.432 1.00 87.86 619 CYS A O 1
ATOM 503 N N . LEU A 1 73 ? -13.981 12.894 66.218 1.00 81.85 620 LEU A N 1
ATOM 504 C CA . LEU A 1 73 ? -13.571 12.720 64.817 1.00 81.89 620 LEU A CA 1
ATOM 505 C C . LEU A 1 73 ? -12.486 11.625 64.718 1.00 80.63 620 LEU A C 1
ATOM 506 O O . LEU A 1 73 ? -11.731 11.410 65.676 1.00 79.22 620 LEU A O 1
ATOM 511 N N . PRO A 1 74 ? -12.403 10.920 63.589 1.00 82.25 621 PRO A N 1
ATOM 512 C CA . PRO A 1 74 ? -11.300 9.984 63.395 1.00 81.69 621 PRO A CA 1
ATOM 513 C C . PRO A 1 74 ? -9.994 10.778 63.353 1.00 76.94 621 PRO A C 1
ATOM 514 O O . PRO A 1 74 ? -10.001 11.956 62.968 1.00 75.24 621 PRO A O 1
ATOM 518 N N . CYS A 1 75 ? -8.899 10.170 63.786 1.00 75.35 622 CYS A N 1
ATOM 519 C CA . CYS A 1 75 ? -7.625 10.858 63.761 1.00 72.47 622 CYS A CA 1
ATOM 520 C C . CYS A 1 75 ? -7.396 11.454 62.366 1.00 71.42 622 CYS A C 1
ATOM 521 O O . CYS A 1 75 ? -7.639 10.788 61.351 1.00 74.31 622 CYS A O 1
ATOM 524 N N . PRO A 1 76 ? -6.967 12.711 62.317 1.00 68.67 623 PRO A N 1
ATOM 525 C CA . PRO A 1 76 ? -6.737 13.409 61.041 1.00 68.96 623 PRO A CA 1
ATOM 526 C C . PRO A 1 76 ? -5.522 12.856 60.319 1.00 68.90 623 PRO A C 1
ATOM 527 O O . PRO A 1 76 ? -4.702 12.216 60.972 1.00 67.94 623 PRO A O 1
ATOM 531 N N . PRO A 1 77 ? -5.398 13.092 59.009 1.00 70.63 624 PRO A N 1
ATOM 532 C CA . PRO A 1 77 ? -4.266 12.572 58.234 1.00 71.18 624 PRO A CA 1
ATOM 533 C C . PRO A 1 77 ? -2.926 12.782 58.941 1.00 69.36 624 PRO A C 1
ATOM 534 O O . PRO A 1 77 ? -2.803 13.716 59.745 1.00 68.94 624 PRO A O 1
ATOM 538 N N . ARG A 1 78 ? -1.947 11.919 58.651 1.00 69.62 625 ARG A N 1
ATOM 539 C CA . ARG A 1 78 ? -0.631 11.960 59.310 1.00 69.08 625 ARG A CA 1
ATOM 540 C C . ARG A 1 78 ? -0.668 11.382 60.740 1.00 69.69 625 ARG A C 1
ATOM 541 O O . ARG A 1 78 ? 0.384 11.229 61.383 1.00 71.22 625 ARG A O 1
ATOM 549 N N . TYR A 1 79 ? -1.869 11.069 61.230 1.00 69.33 626 TYR A N 1
ATOM 550 C CA . TYR A 1 79 ? -2.026 10.480 62.552 1.00 71.39 626 TYR A CA 1
ATOM 551 C C . TYR A 1 79 ? -2.852 9.183 62.519 1.00 75.16 626 TYR A C 1
ATOM 552 O O . TYR A 1 79 ? -3.450 8.836 61.491 1.00 75.53 626 TYR A O 1
ATOM 561 N N . ARG A 1 80 ? -2.862 8.471 63.648 1.00 80.02 627 ARG A N 1
ATOM 562 C CA . ARG A 1 80 ? -3.635 7.229 63.799 1.00 86.85 627 ARG A CA 1
ATOM 563 C C . ARG A 1 80 ? -3.884 6.906 65.270 1.00 90.05 627 ARG A C 1
ATOM 564 O O . ARG A 1 80 ? -2.988 7.042 66.113 1.00 91.51 627 ARG A O 1
ATOM 572 N N . GLY A 1 81 ? -5.103 6.480 65.573 1.00 92.95 628 GLY A N 1
ATOM 573 C CA . GLY A 1 81 ? -5.441 6.084 66.926 1.00 98.06 628 GLY A CA 1
ATOM 574 C C . GLY A 1 81 ? -6.781 5.403 67.010 1.00 102.38 628 GLY A C 1
ATOM 575 O O . GLY A 1 81 ? -7.115 4.551 66.186 1.00 106.97 628 GLY A O 1
ATOM 576 N N . ASN A 1 82 ? -7.543 5.776 68.029 1.00 102.44 629 ASN A N 1
ATOM 577 C CA . ASN A 1 82 ? -8.894 5.278 68.223 1.00 106.20 629 ASN A CA 1
ATOM 578 C C . ASN A 1 82 ? -9.904 6.408 68.019 1.00 100.45 629 ASN A C 1
ATOM 579 O O . ASN A 1 82 ? -9.517 7.574 67.876 1.00 94.73 629 ASN A O 1
ATOM 584 N N . GLN A 1 83 ? -11.191 6.066 68.002 1.00 103.34 630 GLN A N 1
ATOM 585 C CA . GLN A 1 83 ? -12.246 7.060 67.814 1.00 99.70 630 GLN A CA 1
ATOM 586 C C . GLN A 1 83 ? -13.316 6.966 68.909 1.00 102.09 630 GLN A C 1
ATOM 587 O O . GLN A 1 83 ? -14.299 6.238 68.764 1.00 107.16 630 GLN A O 1
ATOM 593 N N . PRO A 1 84 ? -13.110 7.699 70.005 1.00 99.75 631 PRO A N 1
ATOM 594 C CA . PRO A 1 84 ? -14.050 7.713 71.133 1.00 102.08 631 PRO A CA 1
ATOM 595 C C . PRO A 1 84 ? -15.490 8.016 70.737 1.00 103.33 631 PRO A C 1
ATOM 596 O O . PRO A 1 84 ? -15.788 9.025 70.081 1.00 99.06 631 PRO A O 1
ATOM 600 N N . VAL A 1 85 ? -16.374 7.106 71.128 1.00 111.02 632 VAL A N 1
ATOM 601 C CA . VAL A 1 85 ? -17.806 7.287 70.996 1.00 114.70 632 VAL A CA 1
ATOM 602 C C . VAL A 1 85 ? -18.404 7.130 72.393 1.00 117.86 632 VAL A C 1
ATOM 603 O O . VAL A 1 85 ? -18.072 6.186 73.120 1.00 123.38 632 VAL A O 1
ATOM 607 N N . GLY A 1 86 ? -19.262 8.066 72.779 1.00 116.01 633 GLY A N 1
ATOM 608 C CA . GLY A 1 86 ? -19.817 8.064 74.113 1.00 118.91 633 GLY A CA 1
ATOM 609 C C . GLY A 1 86 ? -21.283 8.419 74.155 1.00 121.19 633 GLY A C 1
ATOM 610 O O . GLY A 1 86 ? -21.723 9.375 73.509 1.00 118.01 633 GLY A O 1
ATOM 611 N N . VAL A 1 87 ? -22.042 7.625 74.906 1.00 128.04 634 VAL A N 1
ATOM 612 C CA . VAL A 1 87 ? -23.405 7.972 75.286 1.00 129.30 634 VAL A CA 1
ATOM 613 C C . VAL A 1 87 ? -23.362 8.446 76.730 1.00 127.97 634 VAL A C 1
ATOM 614 O O . VAL A 1 87 ? -23.152 7.649 77.648 1.00 130.77 634 VAL A O 1
ATOM 618 N N . GLY A 1 88 ? -23.519 9.749 76.930 1.00 123.71 635 GLY A N 1
ATOM 619 C CA . GLY A 1 88 ? -23.620 10.291 78.272 1.00 123.39 635 GLY A CA 1
ATOM 620 C C . GLY A 1 88 ? -22.511 11.232 78.689 1.00 119.59 635 GLY A C 1
ATOM 621 O O . GLY A 1 88 ? -21.838 11.818 77.848 1.00 115.81 635 GLY A O 1
ATOM 622 N N . LEU A 1 89 ? -22.321 11.365 80.000 1.00 121.82 636 LEU A N 1
ATOM 623 C CA . LEU A 1 89 ? -21.475 12.421 80.551 1.00 120.72 636 LEU A CA 1
ATOM 624 C C . LEU A 1 89 ? -20.348 11.901 81.443 1.00 124.53 636 LEU A C 1
ATOM 625 O O . LEU A 1 89 ? -19.292 12.529 81.542 1.00 124.08 636 LEU A O 1
ATOM 630 N N . GLU A 1 90 ? -20.575 10.767 82.099 1.00 128.32 637 GLU A N 1
ATOM 631 C CA . GLU A 1 90 ? -19.522 10.139 82.892 1.00 132.05 637 GLU A CA 1
ATOM 632 C C . GLU A 1 90 ? -18.589 9.328 81.993 1.00 132.70 637 GLU A C 1
ATOM 633 O O . GLU A 1 90 ? -17.465 8.995 82.381 1.00 135.63 637 GLU A O 1
ATOM 639 N N . ALA A 1 91 ? -19.052 9.043 80.778 1.00 130.39 638 ALA A N 1
ATOM 640 C CA . ALA A 1 91 ? -18.222 8.417 79.756 1.00 130.16 638 ALA A CA 1
ATOM 641 C C . ALA A 1 91 ? -17.317 9.445 79.052 1.00 124.11 638 ALA A C 1
ATOM 642 O O . ALA A 1 91 ? -16.515 9.084 78.189 1.00 122.84 638 ALA A O 1
ATOM 644 N N . ALA A 1 92 ? -17.445 10.716 79.438 1.00 120.45 639 ALA A N 1
ATOM 645 C CA . ALA A 1 92 ? -16.755 11.819 78.756 1.00 115.59 639 ALA A CA 1
ATOM 646 C C . ALA A 1 92 ? -15.444 12.239 79.427 1.00 118.25 639 ALA A C 1
ATOM 647 O O . ALA A 1 92 ? -14.487 12.611 78.750 1.00 116.08 639 ALA A O 1
ATOM 649 N N . LYS A 1 93 ? -15.419 12.209 80.754 1.00 124.06 640 LYS A N 1
ATOM 650 C CA . LYS A 1 93 ? -14.200 12.491 81.508 1.00 129.72 640 LYS A CA 1
ATOM 651 C C . LYS A 1 93 ? -13.255 11.301 81.385 1.00 132.58 640 LYS A C 1
ATOM 652 O O . LYS A 1 93 ? -12.048 11.466 81.219 1.00 134.07 640 LYS A O 1
ATOM 658 N N . THR A 1 94 ? -13.822 10.101 81.473 1.00 133.85 641 THR A N 1
ATOM 659 C CA . THR A 1 94 ? -13.105 8.875 81.170 1.00 136.50 641 THR A CA 1
ATOM 660 C C . THR A 1 94 ? -13.073 8.706 79.664 1.00 132.29 641 THR A C 1
ATOM 661 O O . THR A 1 94 ? -13.942 9.229 78.965 1.00 126.51 641 THR A O 1
ATOM 665 N N . GLU A 1 95 ? -12.065 7.979 79.174 1.00 133.10 642 GLU A N 1
ATOM 666 C CA . GLU A 1 95 ? -11.877 7.716 77.737 1.00 128.09 642 GLU A CA 1
ATOM 667 C C . GLU A 1 95 ? -11.454 8.967 76.945 1.00 118.60 642 GLU A C 1
ATOM 668 O O . GLU A 1 95 ? -12.236 9.914 76.790 1.00 113.53 642 GLU A O 1
ATOM 674 N N . LYS A 1 96 ? -10.215 8.950 76.450 1.00 116.15 643 LYS A N 1
ATOM 675 C CA . LYS A 1 96 ? -9.613 10.112 75.796 1.00 108.47 643 LYS A CA 1
ATOM 676 C C . LYS A 1 96 ? -8.855 9.705 74.540 1.00 104.40 643 LYS A C 1
ATOM 677 O O . LYS A 1 96 ? -8.089 8.745 74.556 1.00 108.69 643 LYS A O 1
ATOM 683 N N . GLN A 1 97 ? -9.067 10.457 73.460 1.00 96.19 644 GLN A N 1
ATOM 684 C CA . GLN A 1 97 ? -8.461 10.163 72.154 1.00 91.78 644 GLN A CA 1
ATOM 685 C C . GLN A 1 97 ? -6.937 10.329 72.131 1.00 93.28 644 GLN A C 1
ATOM 686 O O . GLN A 1 97 ? -6.410 11.430 72.338 1.00 92.16 644 GLN A O 1
ATOM 692 N N . VAL A 1 98 ? -6.239 9.224 71.886 1.00 96.43 645 VAL A N 1
ATOM 693 C CA . VAL A 1 98 ? -4.799 9.260 71.651 1.00 98.48 645 VAL A CA 1
ATOM 694 C C . VAL A 1 98 ? -4.543 9.074 70.162 1.00 93.81 645 VAL A C 1
ATOM 695 O O . VAL A 1 98 ? -4.915 8.052 69.582 1.00 94.84 645 VAL A O 1
ATOM 699 N N . CYS A 1 99 ? -3.947 10.090 69.542 1.00 89.64 646 CYS A N 1
ATOM 700 C CA . CYS A 1 99 ? -3.559 10.025 68.130 1.00 86.07 646 CYS A CA 1
ATOM 701 C C . CYS A 1 99 ? -2.029 10.041 68.019 1.00 88.84 646 CYS A C 1
ATOM 702 O O . CYS A 1 99 ? -1.374 10.938 68.557 1.00 90.44 646 CYS A O 1
ATOM 705 N N . GLU A 1 100 ? -1.466 9.042 67.336 1.00 90.87 647 GLU A N 1
ATOM 706 C CA . GLU A 1 100 ? -0.012 8.928 67.163 1.00 94.27 647 GLU A CA 1
ATOM 707 C C . GLU A 1 100 ? 0.445 9.466 65.806 1.00 89.63 647 GLU A C 1
ATOM 708 O O . GLU A 1 100 ? -0.252 9.302 64.814 1.00 86.38 647 GLU A O 1
ATOM 714 N N . PRO A 1 101 ? 1.612 10.109 65.759 1.00 90.59 648 PRO A N 1
ATOM 715 C CA . PRO A 1 101 ? 2.207 10.537 64.477 1.00 87.69 648 PRO A CA 1
ATOM 716 C C . PRO A 1 101 ? 2.681 9.358 63.601 1.00 88.25 648 PRO A C 1
ATOM 717 O O . PRO A 1 101 ? 3.609 8.629 63.969 1.00 93.19 648 PRO A O 1
ATOM 721 N N . GLU A 1 102 ? 2.037 9.196 62.444 1.00 84.13 649 GLU A N 1
ATOM 722 C CA . GLU A 1 102 ? 2.318 8.104 61.507 1.00 85.02 649 GLU A CA 1
ATOM 723 C C . GLU A 1 102 ? 3.757 8.103 61.045 1.00 85.95 649 GLU A C 1
ATOM 724 O O . GLU A 1 102 ? 4.415 9.140 61.063 1.00 85.08 649 GLU A O 1
ATOM 730 N N . ASN A 1 103 ? 4.224 6.930 60.612 1.00 85.88 650 ASN A N 1
ATOM 731 C CA . ASN A 1 103 ? 5.565 6.736 60.049 1.00 83.01 650 ASN A CA 1
ATOM 732 C C . ASN A 1 103 ? 5.660 5.339 59.462 1.00 82.39 650 ASN A C 1
ATOM 733 O O . ASN A 1 103 ? 6.062 4.415 60.150 1.00 83.32 650 ASN A O 1
ATOM 738 N N . PRO A 1 104 ? 5.297 5.179 58.190 1.00 80.95 651 PRO A N 1
ATOM 739 C CA . PRO A 1 104 ? 5.332 3.861 57.543 1.00 80.85 651 PRO A CA 1
ATOM 740 C C . PRO A 1 104 ? 6.737 3.211 57.523 1.00 80.08 651 PRO A C 1
ATOM 741 O O . PRO A 1 104 ? 6.841 1.983 57.409 1.00 80.61 651 PRO A O 1
ATOM 745 N N . CYS A 1 105 ? 7.789 4.014 57.659 1.00 78.89 652 CYS A N 1
ATOM 746 C CA . CYS A 1 105 ? 9.145 3.474 57.772 1.00 78.97 652 CYS A CA 1
ATOM 747 C C . CYS A 1 105 ? 9.385 2.761 59.114 1.00 81.79 652 CYS A C 1
ATOM 748 O O . CYS A 1 105 ? 9.802 1.603 59.140 1.00 82.68 652 CYS A O 1
ATOM 751 N N . LYS A 1 106 ? 9.094 3.445 60.218 1.00 83.85 653 LYS A N 1
ATOM 752 C CA . LYS A 1 106 ? 9.255 2.855 61.542 1.00 87.42 653 LYS A CA 1
ATOM 753 C C . LYS A 1 106 ? 8.103 1.917 61.915 1.00 89.55 653 LYS A C 1
ATOM 754 O O . LYS A 1 106 ? 8.282 1.007 62.729 1.00 91.87 653 LYS A O 1
ATOM 760 N N . ASP A 1 107 ? 6.932 2.136 61.310 1.00 89.40 654 ASP A N 1
ATOM 761 C CA . ASP A 1 107 ? 5.731 1.337 61.608 1.00 91.84 654 ASP A CA 1
ATOM 762 C C . ASP A 1 107 ? 5.651 0.056 60.778 1.00 92.04 654 ASP A C 1
ATOM 763 O O . ASP A 1 107 ? 4.677 -0.693 60.876 1.00 93.90 654 ASP A O 1
ATOM 768 N N . LYS A 1 108 ? 6.690 -0.196 59.981 1.00 90.43 655 LYS A N 1
ATOM 769 C CA . LYS A 1 108 ? 6.693 -1.263 58.965 1.00 90.28 655 LYS A CA 1
ATOM 770 C C . LYS A 1 108 ? 5.335 -1.491 58.253 1.00 89.93 655 LYS A C 1
ATOM 771 O O . LYS A 1 108 ? 4.908 -2.627 58.071 1.00 91.60 655 LYS A O 1
ATOM 777 N N . THR A 1 109 ? 4.675 -0.408 57.849 1.00 87.98 656 THR A N 1
ATOM 778 C CA . THR A 1 109 ? 3.451 -0.511 57.046 1.00 87.63 656 THR A CA 1
ATOM 779 C C . THR A 1 109 ? 3.691 -0.141 55.578 1.00 84.78 656 THR A C 1
ATOM 780 O O . THR A 1 109 ? 2.749 -0.059 54.793 1.00 85.10 656 THR A O 1
ATOM 784 N N . HIS A 1 110 ? 4.961 0.058 55.219 1.00 81.81 657 HIS A N 1
ATOM 785 C CA . HIS A 1 110 ? 5.348 0.519 53.881 1.00 79.23 657 HIS A CA 1
ATOM 786 C C . HIS A 1 110 ? 5.173 -0.547 52.813 1.00 78.95 657 HIS A C 1
ATOM 787 O O . HIS A 1 110 ? 5.047 -1.730 53.113 1.00 79.99 657 HIS A O 1
ATOM 794 N N . ASN A 1 111 ? 5.162 -0.107 51.560 1.00 77.60 658 ASN A N 1
ATOM 795 C CA . ASN A 1 111 ? 5.009 -1.002 50.412 1.00 77.44 658 ASN A CA 1
ATOM 796 C C . ASN A 1 111 ? 6.328 -1.204 49.649 1.00 74.49 658 ASN A C 1
ATOM 797 O O . ASN A 1 111 ? 6.319 -1.623 48.490 1.00 74.80 658 ASN A O 1
ATOM 802 N N . CYS A 1 112 ? 7.451 -0.919 50.319 1.00 71.22 659 CYS A N 1
ATOM 803 C CA . CYS A 1 112 ? 8.776 -0.954 49.695 1.00 67.99 659 CYS A CA 1
ATOM 804 C C . CYS A 1 112 ? 9.328 -2.368 49.457 1.00 67.84 659 CYS A C 1
ATOM 805 O O . CYS A 1 112 ? 9.059 -3.308 50.204 1.00 68.23 659 CYS A O 1
ATOM 808 N N . HIS A 1 113 ? 10.138 -2.476 48.416 1.00 66.60 660 HIS A N 1
ATOM 809 C CA . HIS A 1 113 ? 10.802 -3.704 48.040 1.00 66.05 660 HIS A CA 1
ATOM 810 C C . HIS A 1 113 ? 11.804 -4.185 49.097 1.00 65.85 660 HIS A C 1
ATOM 811 O O . HIS A 1 113 ? 12.446 -3.386 49.775 1.00 65.37 660 HIS A O 1
ATOM 818 N N . LYS A 1 114 ? 11.903 -5.506 49.226 1.00 66.53 661 LYS A N 1
ATOM 819 C CA . LYS A 1 114 ? 12.870 -6.171 50.086 1.00 66.90 661 LYS A CA 1
ATOM 820 C C . LYS A 1 114 ? 14.245 -5.498 50.010 1.00 65.29 661 LYS A C 1
ATOM 821 O O . LYS A 1 114 ? 14.954 -5.407 51.011 1.00 65.84 661 LYS A O 1
ATOM 827 N N . HIS A 1 115 ? 14.606 -5.034 48.814 1.00 63.54 662 HIS A N 1
ATOM 828 C CA . HIS A 1 115 ? 15.901 -4.402 48.561 1.00 62.34 662 HIS A CA 1
ATOM 829 C C . HIS A 1 115 ? 15.729 -2.899 48.337 1.00 61.53 662 HIS A C 1
ATOM 830 O O . HIS A 1 115 ? 16.524 -2.250 47.636 1.00 60.08 662 HIS A O 1
ATOM 837 N N . ALA A 1 116 ? 14.668 -2.362 48.925 1.00 61.81 663 ALA A N 1
ATOM 838 C CA . ALA A 1 116 ? 14.429 -0.941 48.914 1.00 61.70 663 ALA A CA 1
ATOM 839 C C . ALA A 1 116 ? 14.504 -0.455 50.336 1.00 62.44 663 ALA A C 1
ATOM 840 O O . ALA A 1 116 ? 14.306 -1.228 51.275 1.00 62.68 663 ALA A O 1
ATOM 842 N N . GLU A 1 117 ? 14.851 0.817 50.492 1.00 62.94 664 GLU A N 1
ATOM 843 C CA . GLU A 1 117 ? 14.782 1.473 51.788 1.00 64.28 664 GLU A CA 1
ATOM 844 C C . GLU A 1 117 ? 13.524 2.332 51.837 1.00 63.81 664 GLU A C 1
ATOM 845 O O . GLU A 1 117 ? 13.202 3.022 50.853 1.00 63.22 664 GLU A O 1
ATOM 851 N N . CYS A 1 118 ? 12.790 2.248 52.949 1.00 64.01 665 CYS A N 1
ATOM 852 C CA . CYS A 1 118 ? 11.749 3.208 53.218 1.00 63.98 665 CYS A CA 1
ATOM 853 C C . CYS A 1 118 ? 12.416 4.431 53.803 1.00 63.45 665 CYS A C 1
ATOM 854 O O . CYS A 1 118 ? 13.141 4.334 54.803 1.00 64.13 665 CYS A O 1
ATOM 857 N N . ILE A 1 119 ? 12.184 5.581 53.176 1.00 62.06 666 ILE A N 1
ATOM 858 C CA . ILE A 1 119 ? 12.788 6.811 53.623 1.00 61.47 666 ILE A CA 1
ATOM 859 C C . ILE A 1 119 ? 11.710 7.767 54.104 1.00 61.69 666 ILE A C 1
ATOM 860 O O . ILE A 1 119 ? 10.788 8.143 53.354 1.00 61.61 666 ILE A O 1
ATOM 865 N N . TYR A 1 120 ? 11.798 8.114 55.381 1.00 61.98 667 TYR A N 1
ATOM 866 C CA . TYR A 1 120 ? 10.876 9.049 55.992 1.00 61.65 667 TYR A CA 1
ATOM 867 C C . TYR A 1 120 ? 11.208 10.456 55.488 1.00 60.81 667 TYR A C 1
ATOM 868 O O . TYR A 1 120 ? 12.332 10.913 55.632 1.00 60.46 667 TYR A O 1
ATOM 877 N N . LEU A 1 121 ? 10.231 11.122 54.880 1.00 60.27 668 LEU A N 1
ATOM 878 C CA . LEU A 1 121 ? 10.448 12.438 54.312 1.00 59.99 668 LEU A CA 1
ATOM 879 C C . LEU A 1 121 ? 10.149 13.578 55.288 1.00 60.62 668 LEU A C 1
ATOM 880 O O . LEU A 1 121 ? 10.386 14.741 54.971 1.00 61.21 668 LEU A O 1
ATOM 885 N N . GLY A 1 122 ? 9.637 13.250 56.469 1.00 61.05 669 GLY A N 1
ATOM 886 C CA . GLY A 1 122 ? 9.331 14.253 57.475 1.00 61.41 669 GLY A CA 1
ATOM 887 C C . GLY A 1 122 ? 7.843 14.293 57.713 1.00 62.25 669 GLY A C 1
ATOM 888 O O . GLY A 1 122 ? 7.071 14.059 56.783 1.00 62.75 669 GLY A O 1
ATOM 889 N N . HIS A 1 123 ? 7.426 14.582 58.947 1.00 62.77 670 HIS A N 1
ATOM 890 C CA . HIS A 1 123 ? 6.005 14.523 59.284 1.00 63.55 670 HIS A CA 1
ATOM 891 C C . HIS A 1 123 ? 5.078 15.224 58.281 1.00 63.30 670 HIS A C 1
ATOM 892 O O . HIS A 1 123 ? 4.055 14.662 57.889 1.00 64.47 670 HIS A O 1
ATOM 899 N N . PHE A 1 124 ? 5.438 16.425 57.853 1.00 62.27 671 PHE A N 1
ATOM 900 C CA . PHE A 1 124 ? 4.504 17.246 57.092 1.00 62.82 671 PHE A CA 1
ATOM 901 C C . PHE A 1 124 ? 4.638 17.122 55.569 1.00 62.83 671 PHE A C 1
ATOM 902 O O . PHE A 1 124 ? 3.989 17.870 54.819 1.00 63.37 671 PHE A O 1
ATOM 910 N N . SER A 1 125 ? 5.449 16.171 55.111 1.00 62.16 672 SER A N 1
ATOM 911 C CA . SER A 1 125 ? 5.755 16.062 53.683 1.00 62.67 672 SER A CA 1
ATOM 912 C C . SER A 1 125 ? 4.625 15.423 52.877 1.00 63.88 672 SER A C 1
ATOM 913 O O . SER A 1 125 ? 3.819 14.661 53.421 1.00 64.48 672 SER A O 1
ATOM 916 N N . ASP A 1 126 ? 4.572 15.736 51.578 1.00 64.75 673 ASP A N 1
ATOM 917 C CA . ASP A 1 126 ? 3.619 15.103 50.665 1.00 66.45 673 ASP A CA 1
ATOM 918 C C . ASP A 1 126 ? 4.316 14.416 49.482 1.00 66.56 673 ASP A C 1
ATOM 919 O O . ASP A 1 126 ? 4.686 15.094 48.515 1.00 67.35 673 ASP A O 1
ATOM 924 N N . PRO A 1 127 ? 4.478 13.084 49.525 1.00 66.07 674 PRO A N 1
ATOM 925 C CA . PRO A 1 127 ? 4.046 12.235 50.645 1.00 65.91 674 PRO A CA 1
ATOM 926 C C . PRO A 1 127 ? 5.031 12.194 51.824 1.00 65.00 674 PRO A C 1
ATOM 927 O O . PRO A 1 127 ? 6.106 12.802 51.770 1.00 63.79 674 PRO A O 1
ATOM 939 N N . TYR A 1 129 ? 6.608 9.531 53.099 1.00 64.55 676 TYR A N 1
ATOM 940 C CA . TYR A 1 129 ? 7.721 8.612 52.917 1.00 63.52 676 TYR A CA 1
ATOM 941 C C . TYR A 1 129 ? 7.855 8.239 51.457 1.00 63.08 676 TYR A C 1
ATOM 942 O O . TYR A 1 129 ? 6.919 8.419 50.676 1.00 63.99 676 TYR A O 1
ATOM 951 N N . LYS A 1 130 ? 9.012 7.697 51.087 1.00 61.68 677 LYS A N 1
ATOM 952 C CA . LYS A 1 130 ? 9.174 7.135 49.756 1.00 61.35 677 LYS A CA 1
ATOM 953 C C . LYS A 1 130 ? 9.979 5.820 49.761 1.00 61.18 677 LYS A C 1
ATOM 954 O O . LYS A 1 130 ? 10.611 5.461 50.770 1.00 60.89 677 LYS A O 1
ATOM 960 N N . CYS A 1 131 ? 9.935 5.104 48.638 1.00 61.19 678 CYS A N 1
ATOM 961 C CA . CYS A 1 131 ? 10.754 3.916 48.450 1.00 60.59 678 CYS A CA 1
ATOM 962 C C . CYS A 1 131 ? 11.883 4.199 47.473 1.00 60.26 678 CYS A C 1
ATOM 963 O O . CYS A 1 131 ? 11.651 4.656 46.348 1.00 60.91 678 CYS A O 1
ATOM 966 N N . GLU A 1 132 ? 13.109 3.945 47.926 1.00 59.46 679 GLU A N 1
ATOM 967 C CA . GLU A 1 132 ? 14.286 4.023 47.087 1.00 58.92 679 GLU A CA 1
ATOM 968 C C . GLU A 1 132 ? 15.001 2.699 47.165 1.00 58.38 679 GLU A C 1
ATOM 969 O O . GLU A 1 132 ? 15.126 2.109 48.249 1.00 58.35 679 GLU A O 1
ATOM 975 N N . CYS A 1 133 ? 15.443 2.214 46.010 1.00 57.95 680 CYS A N 1
ATOM 976 C CA . CYS A 1 133 ? 16.219 0.990 45.929 1.00 57.02 680 CYS A CA 1
ATOM 977 C C . CYS A 1 133 ? 17.543 1.199 46.620 1.00 56.44 680 CYS A C 1
ATOM 978 O O . CYS A 1 133 ? 18.133 2.258 46.499 1.00 56.95 680 CYS A O 1
ATOM 981 N N . GLN A 1 134 ? 18.003 0.196 47.357 1.00 56.23 681 GLN A N 1
ATOM 982 C CA . GLN A 1 134 ? 19.307 0.273 48.016 1.00 56.42 681 GLN A CA 1
ATOM 983 C C . GLN A 1 134 ? 20.448 0.253 46.995 1.00 56.20 681 GLN A C 1
ATOM 984 O O . GLN A 1 134 ? 20.271 -0.226 45.863 1.00 56.14 681 GLN A O 1
ATOM 990 N N . THR A 1 135 ? 21.603 0.795 47.403 1.00 55.70 682 THR A N 1
ATOM 991 C CA . THR A 1 135 ? 22.828 0.728 46.624 1.00 55.38 682 THR A CA 1
ATOM 992 C C . THR A 1 135 ? 23.098 -0.690 46.100 1.00 55.08 682 THR A C 1
ATOM 993 O O . THR A 1 135 ? 23.037 -1.662 46.854 1.00 54.96 682 THR A O 1
ATOM 997 N N . GLY A 1 136 ? 23.399 -0.788 44.805 1.00 54.92 683 GLY A N 1
ATOM 998 C CA . GLY A 1 136 ? 23.572 -2.062 44.132 1.00 54.68 683 GLY A CA 1
ATOM 999 C C . GLY A 1 136 ? 22.294 -2.546 43.472 1.00 54.23 683 GLY A C 1
ATOM 1000 O O . GLY A 1 136 ? 22.267 -3.606 42.828 1.00 54.94 683 GLY A O 1
ATOM 1001 N N . TYR A 1 137 ? 21.223 -1.778 43.642 1.00 53.44 684 TYR A N 1
ATOM 1002 C CA . TYR A 1 137 ? 19.954 -2.077 43.004 1.00 53.07 684 TYR A CA 1
ATOM 1003 C C . TYR A 1 137 ? 19.404 -0.843 42.301 1.00 53.55 684 TYR A C 1
ATOM 1004 O O . TYR A 1 137 ? 19.798 0.281 42.597 1.00 53.58 684 TYR A O 1
ATOM 1013 N N . ALA A 1 138 ? 18.487 -1.065 41.371 1.00 54.35 685 ALA A N 1
ATOM 1014 C CA . ALA A 1 138 ? 17.797 0.013 40.691 1.00 55.28 685 ALA A CA 1
ATOM 1015 C C . ALA A 1 138 ? 16.328 -0.364 40.459 1.00 56.42 685 ALA A C 1
ATOM 1016 O O . ALA A 1 138 ? 15.985 -1.555 40.313 1.00 56.42 685 ALA A O 1
ATOM 1018 N N . GLY A 1 139 ? 15.469 0.649 40.438 1.00 57.45 686 GLY A N 1
ATOM 1019 C CA . GLY A 1 139 ? 14.061 0.465 40.148 1.00 59.32 686 GLY A CA 1
ATOM 1020 C C . GLY A 1 139 ? 13.241 1.677 40.522 1.00 60.32 686 GLY A C 1
ATOM 1021 O O . GLY A 1 139 ? 13.753 2.790 40.564 1.00 60.60 686 GLY A O 1
ATOM 1022 N N . ASP A 1 140 ? 11.962 1.456 40.796 1.00 61.83 687 ASP A N 1
ATOM 1023 C CA . ASP A 1 140 ? 11.054 2.525 41.208 1.00 63.04 687 ASP A CA 1
ATOM 1024 C C . ASP A 1 140 ? 10.723 2.455 42.696 1.00 62.05 687 ASP A C 1
ATOM 1025 O O . ASP A 1 140 ? 9.778 3.087 43.145 1.00 63.03 687 ASP A O 1
ATOM 1030 N N . GLY A 1 141 ? 11.486 1.676 43.455 1.00 60.97 688 GLY A N 1
ATOM 1031 C CA . GLY A 1 141 ? 11.225 1.538 44.877 1.00 60.55 688 GLY A CA 1
ATOM 1032 C C . GLY A 1 141 ? 10.269 0.402 45.224 1.00 61.55 688 GLY A C 1
ATOM 1033 O O . GLY A 1 141 ? 10.402 -0.223 46.274 1.00 60.90 688 GLY A O 1
ATOM 1034 N N . LEU A 1 142 ? 9.300 0.142 44.354 1.00 63.25 689 LEU A N 1
ATOM 1035 C CA . LEU A 1 142 ? 8.383 -0.986 44.549 1.00 64.94 689 LEU A CA 1
ATOM 1036 C C . LEU A 1 142 ? 9.030 -2.263 44.020 1.00 64.87 689 LEU A C 1
ATOM 1037 O O . LEU A 1 142 ? 8.902 -3.336 44.621 1.00 65.19 689 LEU A O 1
ATOM 1042 N N . ILE A 1 143 ? 9.731 -2.129 42.894 1.00 64.39 690 ILE A N 1
ATOM 1043 C CA . ILE A 1 143 ? 10.542 -3.211 42.346 1.00 63.74 690 ILE A CA 1
ATOM 1044 C C . ILE A 1 143 ? 12.003 -2.772 42.159 1.00 61.79 690 ILE A C 1
ATOM 1045 O O . ILE A 1 143 ? 12.280 -1.699 41.621 1.00 61.75 690 ILE A O 1
ATOM 1050 N N . CYS A 1 144 ? 12.919 -3.618 42.621 1.00 60.12 691 CYS A N 1
ATOM 1051 C CA . CYS A 1 144 ? 14.338 -3.327 42.635 1.00 58.74 691 CYS A CA 1
ATOM 1052 C C . CYS A 1 144 ? 15.107 -4.493 42.045 1.00 58.51 691 CYS A C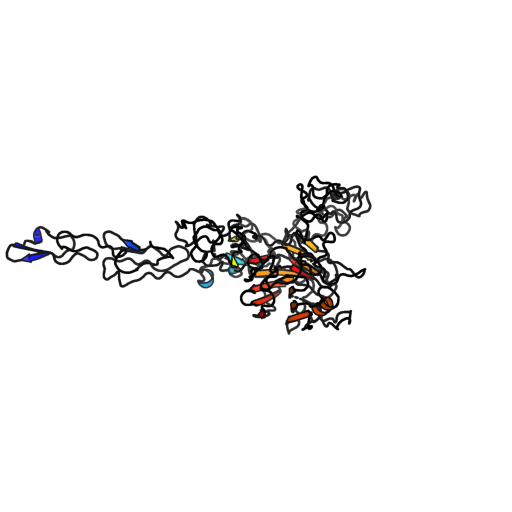 1
ATOM 1053 O O . CYS A 1 144 ? 14.950 -5.630 42.482 1.00 58.95 691 CYS A O 1
ATOM 1056 N N . GLY A 1 145 ? 15.940 -4.216 41.053 1.00 58.50 692 GLY A N 1
ATOM 1057 C CA . GLY A 1 145 ? 16.806 -5.245 40.480 1.00 58.25 692 GLY A CA 1
ATOM 1058 C C . GLY A 1 145 ? 18.287 -4.903 40.598 1.00 57.17 692 GLY A C 1
ATOM 1059 O O . GLY A 1 145 ? 18.636 -3.807 41.036 1.00 56.26 692 GLY A O 1
ATOM 1060 N N . GLU A 1 146 ? 19.151 -5.842 40.208 1.00 57.02 693 GLU A N 1
ATOM 1061 C CA . GLU A 1 146 ? 20.594 -5.626 40.257 1.00 56.98 693 GLU A CA 1
ATOM 1062 C C . GLU A 1 146 ? 20.992 -4.410 39.434 1.00 56.39 693 GLU A C 1
ATOM 1063 O O . GLU A 1 146 ? 20.565 -4.249 38.288 1.00 57.20 693 GLU A O 1
ATOM 1069 N N . ASP A 1 147 ? 21.813 -3.561 40.032 1.00 52.20 694 ASP A N 1
ATOM 1070 C CA . ASP A 1 147 ? 22.413 -2.457 39.319 1.00 50.39 694 ASP A CA 1
ATOM 1071 C C . ASP A 1 147 ? 23.930 -2.541 39.529 1.00 49.55 694 ASP A C 1
ATOM 1072 O O . ASP A 1 147 ? 24.469 -2.001 40.491 1.00 49.13 694 ASP A O 1
ATOM 1077 N N . SER A 1 148 ? 24.606 -3.252 38.641 1.00 48.63 695 SER A N 1
ATOM 1078 C CA . SER A 1 148 ? 25.938 -3.750 38.957 1.00 48.34 695 SER A CA 1
ATOM 1079 C C . SER A 1 148 ? 27.055 -2.686 38.911 1.00 47.24 695 SER A C 1
ATOM 1080 O O . SER A 1 148 ? 28.146 -2.922 39.416 1.00 47.35 695 SER A O 1
ATOM 1083 N N . ASP A 1 149 ? 26.777 -1.532 38.300 1.00 46.36 696 ASP A N 1
ATOM 1084 C CA . ASP A 1 149 ? 27.742 -0.425 38.218 1.00 45.14 696 ASP A CA 1
ATOM 1085 C C . ASP A 1 149 ? 27.249 0.814 38.975 1.00 44.46 696 ASP A C 1
ATOM 1086 O O . ASP A 1 149 ? 27.839 1.882 38.884 1.00 44.82 696 ASP A O 1
ATOM 1091 N N . LEU A 1 150 ? 26.155 0.667 39.708 1.00 43.82 697 LEU A N 1
ATOM 1092 C CA . LEU A 1 150 ? 25.660 1.722 40.586 1.00 43.35 697 LEU A CA 1
ATOM 1093 C C . LEU A 1 150 ? 25.328 3.052 39.892 1.00 43.31 697 LEU A C 1
ATOM 1094 O O . LEU A 1 150 ? 25.431 4.104 40.498 1.00 42.95 697 LEU A O 1
ATOM 1099 N N . ASP A 1 151 ? 24.904 2.998 38.634 1.00 43.74 698 ASP A N 1
ATOM 1100 C CA . ASP A 1 151 ? 24.555 4.208 37.931 1.00 43.55 698 ASP A CA 1
ATOM 1101 C C . ASP A 1 151 ? 23.040 4.440 37.886 1.00 44.18 698 ASP A C 1
ATOM 1102 O O . ASP A 1 151 ? 22.549 5.268 37.092 1.00 44.19 698 ASP A O 1
ATOM 1107 N N . GLY A 1 152 ? 22.310 3.715 38.749 1.00 44.29 699 GLY A N 1
ATOM 1108 C CA . GLY A 1 152 ? 20.862 3.862 38.882 1.00 44.33 699 GLY A CA 1
ATOM 1109 C C . GLY A 1 152 ? 20.012 3.250 37.767 1.00 45.30 699 GLY A C 1
ATOM 1110 O O . GLY A 1 152 ? 18.782 3.305 37.827 1.00 45.57 699 GLY A O 1
ATOM 1111 N N . TRP A 1 153 ? 20.658 2.673 36.751 1.00 45.82 700 TRP A N 1
ATOM 1112 C CA . TRP A 1 153 ? 19.958 1.909 35.718 1.00 46.78 700 TRP A CA 1
ATOM 1113 C C . TRP A 1 153 ? 20.226 0.413 35.856 1.00 47.06 700 TRP A C 1
ATOM 1114 O O . TRP A 1 153 ? 21.385 -0.019 35.850 1.00 46.93 700 TRP A O 1
ATOM 1125 N N . PRO A 1 154 ? 19.162 -0.381 35.965 1.00 47.70 701 PRO A N 1
ATOM 1126 C CA . PRO A 1 154 ? 19.294 -1.800 36.329 1.00 48.53 701 PRO A CA 1
ATOM 1127 C C . PRO A 1 154 ? 19.809 -2.620 35.157 1.00 49.75 701 PRO A C 1
ATOM 1128 O O . PRO A 1 154 ? 19.597 -2.226 34.013 1.00 50.46 701 PRO A O 1
ATOM 1132 N N . ASN A 1 155 ? 20.490 -3.731 35.433 1.00 51.14 702 ASN A N 1
ATOM 1133 C CA . ASN A 1 155 ? 21.107 -4.538 34.367 1.00 52.90 702 ASN A CA 1
ATOM 1134 C C . ASN A 1 155 ? 20.080 -5.102 33.364 1.00 54.44 702 ASN A C 1
ATOM 1135 O O . ASN A 1 155 ? 20.404 -5.345 32.206 1.00 54.77 702 ASN A O 1
ATOM 1140 N N . LEU A 1 156 ? 18.845 -5.295 33.823 1.00 55.82 703 LEU A N 1
ATOM 1141 C CA . LEU A 1 156 ? 17.769 -5.798 32.978 1.00 57.66 703 LEU A CA 1
ATOM 1142 C C . LEU A 1 156 ? 16.570 -4.867 32.956 1.00 58.64 703 LEU A C 1
ATOM 1143 O O . LEU A 1 156 ? 16.398 -4.040 33.852 1.00 58.11 703 LEU A O 1
ATOM 1148 N N . ASN A 1 157 ? 15.730 -5.026 31.935 1.00 60.85 704 ASN A N 1
ATOM 1149 C CA . ASN A 1 157 ? 14.364 -4.507 31.961 1.00 62.40 704 ASN A CA 1
ATOM 1150 C C . ASN A 1 157 ? 13.589 -5.102 33.126 1.00 63.04 704 ASN A C 1
ATOM 1151 O O . ASN A 1 157 ? 13.595 -6.313 33.317 1.00 63.42 704 ASN A O 1
ATOM 1156 N N . LEU A 1 158 ? 12.921 -4.255 33.892 1.00 63.87 705 LEU A N 1
ATOM 1157 C CA . LEU A 1 158 ? 12.108 -4.718 35.014 1.00 66.05 705 LEU A CA 1
ATOM 1158 C C . LEU A 1 158 ? 10.612 -4.484 34.811 1.00 68.77 705 LEU A C 1
ATOM 1159 O O . LEU A 1 158 ? 10.197 -3.708 33.945 1.00 69.29 705 LEU A O 1
ATOM 1164 N N . VAL A 1 159 ? 9.800 -5.152 35.625 1.00 71.85 706 VAL A N 1
ATOM 1165 C CA . VAL A 1 159 ? 8.348 -4.972 35.574 1.00 74.81 706 VAL A CA 1
ATOM 1166 C C . VAL A 1 159 ? 7.896 -3.631 36.196 1.00 75.85 706 VAL A C 1
ATOM 1167 O O . VAL A 1 159 ? 6.923 -3.565 36.949 1.00 77.04 706 VAL A O 1
ATOM 1171 N N . CYS A 1 160 ? 8.633 -2.577 35.885 1.00 76.97 707 CYS A N 1
ATOM 1172 C CA . CYS A 1 160 ? 8.128 -1.218 35.998 1.00 78.10 707 CYS A CA 1
ATOM 1173 C C . CYS A 1 160 ? 8.481 -0.466 34.729 1.00 79.65 707 CYS A C 1
ATOM 1174 O O . CYS A 1 160 ? 8.349 0.753 34.675 1.00 79.70 707 CYS A O 1
ATOM 1177 N N . ALA A 1 161 ? 8.906 -1.206 33.699 1.00 81.93 708 ALA A N 1
ATOM 1178 C CA . ALA A 1 161 ? 9.356 -0.612 32.432 1.00 84.19 708 ALA A CA 1
ATOM 1179 C C . ALA A 1 161 ? 8.234 0.076 31.639 1.00 86.26 708 ALA A C 1
ATOM 1180 O O . ALA A 1 161 ? 8.488 0.702 30.602 1.00 86.75 708 ALA A O 1
ATOM 1182 N N . THR A 1 162 ? 7.001 -0.043 32.124 1.00 88.30 709 THR A N 1
ATOM 1183 C CA . THR A 1 162 ? 5.857 0.588 31.468 1.00 90.58 709 THR A CA 1
ATOM 1184 C C . THR A 1 162 ? 5.295 1.737 32.297 1.00 90.77 709 THR A C 1
ATOM 1185 O O . THR A 1 162 ? 4.910 2.776 31.741 1.00 90.94 709 THR A O 1
ATOM 1189 N N . ASN A 1 163 ? 5.244 1.553 33.623 1.00 90.96 710 ASN A N 1
ATOM 1190 C CA . ASN A 1 163 ? 4.634 2.560 34.505 1.00 91.52 710 ASN A CA 1
ATOM 1191 C C . ASN A 1 163 ? 5.582 3.616 35.110 1.00 90.06 710 ASN A C 1
ATOM 1192 O O . ASN A 1 163 ? 5.145 4.458 35.893 1.00 89.96 710 ASN A O 1
ATOM 1197 N N . ALA A 1 164 ? 6.855 3.605 34.699 1.00 89.17 711 ALA A N 1
ATOM 1198 C CA . ALA A 1 164 ? 7.873 4.471 35.325 1.00 87.89 711 ALA A CA 1
ATOM 1199 C C . ALA A 1 164 ? 8.729 5.318 34.365 1.00 87.31 711 ALA A C 1
ATOM 1200 O O . ALA A 1 164 ? 9.006 4.923 33.224 1.00 87.61 711 ALA A O 1
ATOM 1202 N N . THR A 1 165 ? 9.151 6.481 34.862 1.00 86.24 712 THR A N 1
ATOM 1203 C CA . THR A 1 165 ? 10.006 7.404 34.114 1.00 85.55 712 THR A CA 1
ATOM 1204 C C . THR A 1 165 ? 11.475 6.936 34.076 1.00 84.08 712 THR A C 1
ATOM 1205 O O . THR A 1 165 ? 12.065 6.801 32.996 1.00 84.28 712 THR A O 1
ATOM 1209 N N . TYR A 1 166 ? 12.050 6.686 35.254 1.00 82.13 713 TYR A N 1
ATOM 1210 C CA . TYR A 1 166 ? 13.476 6.373 35.361 1.00 80.48 713 TYR A CA 1
ATOM 1211 C C . TYR A 1 166 ? 13.735 5.031 36.057 1.00 79.03 713 TYR A C 1
ATOM 1212 O O . TYR A 1 166 ? 12.836 4.481 36.685 1.00 79.08 713 TYR A O 1
ATOM 1221 N N . HIS A 1 167 ? 14.956 4.502 35.890 1.00 77.12 714 HIS A N 1
ATOM 1222 C CA . HIS A 1 167 ? 15.455 3.299 36.597 1.00 75.70 714 HIS A CA 1
ATOM 1223 C C . HIS A 1 167 ? 14.732 1.986 36.277 1.00 75.14 714 HIS A C 1
ATOM 1224 O O . HIS A 1 167 ? 14.865 1.015 37.015 1.00 74.79 714 HIS A O 1
ATOM 1231 N N . CYS A 1 168 ? 13.965 1.963 35.195 1.00 74.46 715 CYS A N 1
ATOM 1232 C CA . CYS A 1 168 ? 13.331 0.739 34.732 1.00 74.10 715 CYS A CA 1
ATOM 1233 C C . CYS A 1 168 ? 13.520 0.614 33.231 1.00 73.90 715 CYS A C 1
ATOM 1234 O O . CYS A 1 168 ? 12.804 1.246 32.442 1.00 74.96 715 CYS A O 1
ATOM 1237 N N . ILE A 1 169 ? 14.517 -0.172 32.846 1.00 72.32 716 ILE A N 1
ATOM 1238 C CA . ILE A 1 169 ? 14.891 -0.408 31.450 1.00 71.27 716 ILE A CA 1
ATOM 1239 C C . ILE A 1 169 ? 16.382 -0.748 31.382 1.00 69.54 716 ILE A C 1
ATOM 1240 O O . ILE A 1 169 ? 17.195 -0.164 32.108 1.00 68.42 716 ILE A O 1
ATOM 1245 N N . LYS A 1 170 ? 16.721 -1.708 30.523 1.00 68.61 717 LYS A N 1
ATOM 1246 C CA . LYS A 1 170 ? 18.047 -2.305 30.485 1.00 66.81 717 LYS A CA 1
ATOM 1247 C C . LYS A 1 170 ? 19.104 -1.224 30.405 1.00 64.97 717 LYS A C 1
ATOM 1248 O O . LYS A 1 170 ? 19.113 -0.437 29.456 1.00 65.68 717 LYS A O 1
ATOM 1254 N N . ASP A 1 171 ? 19.964 -1.151 31.421 1.00 62.17 718 ASP A N 1
ATOM 1255 C CA . ASP A 1 171 ? 21.142 -0.293 31.358 1.00 59.66 718 ASP A CA 1
ATOM 1256 C C . ASP A 1 171 ? 21.816 -0.562 30.012 1.00 59.38 718 ASP A C 1
ATOM 1257 O O . ASP A 1 171 ? 22.048 -1.712 29.667 1.00 60.31 718 ASP A O 1
ATOM 1262 N N . ASN A 1 172 ? 22.090 0.490 29.239 1.00 57.91 719 ASN A N 1
ATOM 1263 C CA . ASN A 1 172 ? 22.625 0.328 27.877 1.00 56.87 719 ASN A CA 1
ATOM 1264 C C . ASN A 1 172 ? 24.153 0.285 27.823 1.00 56.23 719 ASN A C 1
ATOM 1265 O O . ASN A 1 172 ? 24.746 0.229 26.733 1.00 56.35 719 ASN A O 1
ATOM 1270 N N . CYS A 1 173 ? 24.768 0.359 29.010 1.00 54.73 720 CYS A N 1
ATOM 1271 C CA . CYS A 1 173 ? 26.178 0.033 29.237 1.00 54.25 720 CYS A CA 1
ATOM 1272 C C . CYS A 1 173 ? 26.245 -0.640 30.626 1.00 53.47 720 CYS A C 1
ATOM 1273 O O . CYS A 1 173 ? 26.533 0.028 31.636 1.00 52.34 720 CYS A O 1
ATOM 1276 N N . PRO A 1 174 ? 25.965 -1.939 30.696 1.00 53.49 721 PRO A N 1
ATOM 1277 C CA . PRO A 1 174 ? 25.745 -2.607 31.997 1.00 52.72 721 PRO A CA 1
ATOM 1278 C C . PRO A 1 174 ? 26.918 -2.479 32.970 1.00 51.97 721 PRO A C 1
ATOM 1279 O O . PRO A 1 174 ? 26.680 -2.421 34.185 1.00 51.27 721 PRO A O 1
ATOM 1283 N N . HIS A 1 175 ? 28.149 -2.421 32.449 1.00 52.16 722 HIS A N 1
ATOM 1284 C CA . HIS A 1 175 ? 29.358 -2.415 33.289 1.00 52.02 722 HIS A CA 1
ATOM 1285 C C . HIS A 1 175 ? 30.098 -1.078 33.333 1.00 50.90 722 HIS A C 1
ATOM 1286 O O . HIS A 1 175 ? 31.174 -0.978 33.933 1.00 51.41 722 HIS A O 1
ATOM 1293 N N . LEU A 1 176 ? 29.541 -0.058 32.695 1.00 49.65 723 LEU A N 1
ATOM 1294 C CA . LEU A 1 176 ? 30.158 1.269 32.717 1.00 48.34 723 LEU A CA 1
ATOM 1295 C C . LEU A 1 176 ? 29.156 2.343 33.137 1.00 47.37 723 LEU A C 1
ATOM 1296 O O . LEU A 1 176 ? 28.161 2.575 32.447 1.00 47.81 723 LEU A O 1
ATOM 1301 N N . PRO A 1 177 ? 29.398 2.982 34.277 1.00 46.24 724 PRO A N 1
ATOM 1302 C CA . PRO A 1 177 ? 28.495 4.035 34.752 1.00 45.05 724 PRO A CA 1
ATOM 1303 C C . PRO A 1 177 ? 28.197 5.016 33.657 1.00 44.49 724 PRO A C 1
ATOM 1304 O O . PRO A 1 177 ? 29.113 5.538 33.042 1.00 44.25 724 PRO A O 1
ATOM 1308 N N . ASN A 1 178 ? 26.911 5.195 33.373 1.00 44.80 725 ASN A N 1
ATOM 1309 C CA . ASN A 1 178 ? 26.454 6.153 32.373 1.00 45.34 725 ASN A CA 1
ATOM 1310 C C . ASN A 1 178 ? 24.980 6.570 32.629 1.00 45.29 725 ASN A C 1
ATOM 1311 O O . ASN A 1 178 ? 24.052 6.246 31.855 1.00 45.96 725 ASN A O 1
ATOM 1316 N N . SER A 1 179 ? 24.802 7.307 33.724 1.00 44.78 726 SER A N 1
ATOM 1317 C CA . SER A 1 179 ? 23.495 7.569 34.335 1.00 44.05 726 SER A CA 1
ATOM 1318 C C . SER A 1 179 ? 22.584 8.386 33.471 1.00 44.47 726 SER A C 1
ATOM 1319 O O . SER A 1 179 ? 21.382 8.482 33.743 1.00 45.40 726 SER A O 1
ATOM 1322 N N . GLY A 1 180 ? 23.130 8.952 32.408 1.00 44.56 727 GLY A N 1
ATOM 1323 C CA . GLY A 1 180 ? 22.309 9.621 31.420 1.00 44.75 727 GLY A CA 1
ATOM 1324 C C . GLY A 1 180 ? 21.855 8.729 30.293 1.00 45.68 727 GLY A C 1
ATOM 1325 O O . GLY A 1 180 ? 20.941 9.078 29.566 1.00 46.49 727 GLY A O 1
ATOM 1326 N N . GLN A 1 181 ? 22.517 7.591 30.116 1.00 46.60 728 GLN A N 1
ATOM 1327 C CA . GLN A 1 181 ? 22.071 6.586 29.142 1.00 47.77 728 GLN A CA 1
ATOM 1328 C C . GLN A 1 181 ? 21.986 7.143 27.711 1.00 48.67 728 GLN A C 1
ATOM 1329 O O . GLN A 1 181 ? 21.253 6.604 26.875 1.00 49.58 728 GLN A O 1
ATOM 1335 N N . GLU A 1 182 ? 22.704 8.242 27.454 1.00 48.68 729 GLU A N 1
ATOM 1336 C CA . GLU A 1 182 ? 22.867 8.776 26.098 1.00 49.20 729 GLU A CA 1
ATOM 1337 C C . GLU A 1 182 ? 23.156 7.638 25.151 1.00 50.24 729 GLU A C 1
ATOM 1338 O O . GLU A 1 182 ? 24.068 6.827 25.389 1.00 49.22 729 GLU A O 1
ATOM 1344 N N . ASP A 1 183 ? 22.360 7.572 24.092 1.00 51.93 730 ASP A N 1
ATOM 1345 C CA . ASP A 1 183 ? 22.527 6.587 23.034 1.00 53.82 730 ASP A CA 1
ATOM 1346 C C . ASP A 1 183 ? 22.145 7.252 21.718 1.00 55.25 730 ASP A C 1
ATOM 1347 O O . ASP A 1 183 ? 20.982 7.222 21.318 1.00 56.48 730 ASP A O 1
ATOM 1352 N N . PHE A 1 184 ? 23.124 7.853 21.054 1.00 55.90 731 PHE A N 1
ATOM 1353 C CA . PHE A 1 184 ? 22.856 8.708 19.906 1.00 57.65 731 PHE A CA 1
ATOM 1354 C C . PHE A 1 184 ? 22.208 7.987 18.713 1.00 59.37 731 PHE A C 1
ATOM 1355 O O . PHE A 1 184 ? 21.173 8.429 18.199 1.00 59.70 731 PHE A O 1
ATOM 1363 N N . ASP A 1 185 ? 22.822 6.894 18.274 1.00 60.46 732 ASP A N 1
ATOM 1364 C CA . ASP A 1 185 ? 22.344 6.168 17.093 1.00 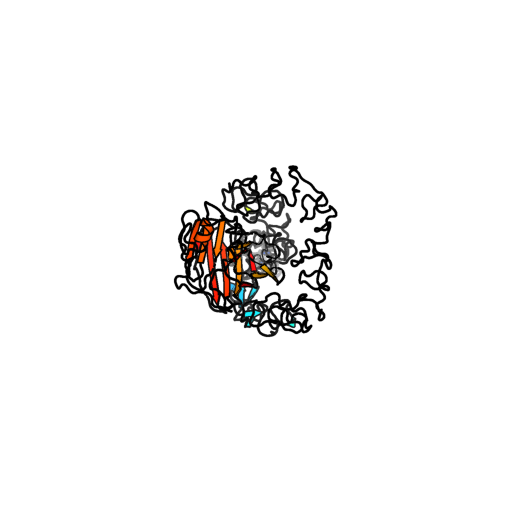62.62 732 ASP A CA 1
ATOM 1365 C C . ASP A 1 185 ? 21.156 5.262 17.432 1.00 63.42 732 ASP A C 1
ATOM 1366 O O . ASP A 1 185 ? 20.521 4.698 16.545 1.00 64.57 732 ASP A O 1
ATOM 1371 N N . LYS A 1 186 ? 20.872 5.141 18.727 1.00 63.23 733 LYS A N 1
ATOM 1372 C CA . LYS A 1 186 ? 19.711 4.410 19.227 1.00 63.81 733 LYS A CA 1
ATOM 1373 C C . LYS A 1 186 ? 19.830 2.914 18.962 1.00 64.51 733 LYS A C 1
ATOM 1374 O O . LYS A 1 186 ? 18.829 2.226 18.794 1.00 65.31 733 LYS A O 1
ATOM 1380 N N . ASP A 1 187 ? 21.061 2.409 18.929 1.00 64.65 734 ASP A N 1
ATOM 1381 C CA . ASP A 1 187 ? 21.282 0.975 18.726 1.00 65.17 734 ASP A CA 1
ATOM 1382 C C . ASP A 1 187 ? 21.341 0.182 20.049 1.00 64.61 734 ASP A C 1
ATOM 1383 O O . ASP A 1 187 ? 21.801 -0.953 20.077 1.00 65.17 734 ASP A O 1
ATOM 1388 N N . GLY A 1 188 ? 20.870 0.799 21.137 1.00 63.51 735 GLY A N 1
ATOM 1389 C CA . GLY A 1 188 ? 20.738 0.123 22.414 1.00 62.72 735 GLY A CA 1
ATOM 1390 C C . GLY A 1 188 ? 22.056 -0.089 23.129 1.00 62.10 735 GLY A C 1
ATOM 1391 O O . GLY A 1 188 ? 22.097 -0.728 24.182 1.00 61.38 735 GLY A O 1
ATOM 1392 N N . ILE A 1 189 ? 23.130 0.428 22.531 1.00 62.32 736 ILE A N 1
ATOM 1393 C CA . ILE A 1 189 ? 24.458 0.456 23.135 1.00 61.47 736 ILE A CA 1
ATOM 1394 C C . ILE A 1 189 ? 24.781 1.912 23.418 1.00 60.14 736 ILE A C 1
ATOM 1395 O O . ILE A 1 189 ? 24.954 2.696 22.497 1.00 60.72 736 ILE A O 1
ATOM 1400 N N . GLY A 1 190 ? 24.835 2.275 24.692 1.00 58.83 737 GLY A N 1
ATOM 1401 C CA . GLY A 1 190 ? 24.990 3.662 25.092 1.00 57.14 737 GLY A CA 1
ATOM 1402 C C . GLY A 1 190 ? 26.271 4.297 24.588 1.00 56.68 737 GLY A C 1
ATOM 1403 O O . GLY A 1 190 ? 27.267 3.601 24.371 1.00 57.04 737 GLY A O 1
ATOM 1404 N N . ASP A 1 191 ? 26.259 5.620 24.426 1.00 55.44 738 ASP A N 1
ATOM 1405 C CA . ASP A 1 191 ? 27.440 6.337 23.966 1.00 55.04 738 ASP A CA 1
ATOM 1406 C C . ASP A 1 191 ? 28.694 5.930 24.730 1.00 54.91 738 ASP A C 1
ATOM 1407 O O . ASP A 1 191 ? 29.773 5.809 24.147 1.00 55.50 738 ASP A O 1
ATOM 1412 N N . ALA A 1 192 ? 28.547 5.697 26.027 1.00 54.69 739 ALA A N 1
ATOM 1413 C CA . ALA A 1 192 ? 29.696 5.567 26.921 1.00 54.53 739 ALA A CA 1
ATOM 1414 C C . ALA A 1 192 ? 30.575 4.366 26.632 1.00 55.55 739 ALA A C 1
ATOM 1415 O O . ALA A 1 192 ? 31.776 4.402 26.898 1.00 55.69 739 ALA A O 1
ATOM 1417 N N . CYS A 1 193 ? 29.975 3.299 26.117 1.00 56.96 740 CYS A N 1
ATOM 1418 C CA . CYS A 1 193 ? 30.697 2.050 25.853 1.00 58.27 740 CYS A CA 1
ATOM 1419 C C . CYS A 1 193 ? 30.622 1.712 24.381 1.00 59.80 740 CYS A C 1
ATOM 1420 O O . CYS A 1 193 ? 31.286 0.811 23.916 1.00 60.57 740 CYS A O 1
ATOM 1423 N N . ASP A 1 194 ? 29.768 2.425 23.664 1.00 61.05 741 ASP A N 1
ATOM 1424 C CA . ASP A 1 194 ? 29.636 2.265 22.226 1.00 63.06 741 ASP A CA 1
ATOM 1425 C C . ASP A 1 194 ? 30.919 2.676 21.544 1.00 64.36 741 ASP A C 1
ATOM 1426 O O . ASP A 1 194 ? 31.497 3.723 21.858 1.00 63.26 741 ASP A O 1
ATOM 1431 N N . ASP A 1 195 ? 31.342 1.849 20.588 1.00 67.03 742 ASP A N 1
ATOM 1432 C CA . ASP A 1 195 ? 32.627 2.007 19.904 1.00 68.79 742 ASP A CA 1
ATOM 1433 C C . ASP A 1 195 ? 32.545 2.989 18.738 1.00 69.14 742 ASP A C 1
ATOM 1434 O O . ASP A 1 195 ? 33.544 3.600 18.348 1.00 69.81 742 ASP A O 1
ATOM 1439 N N . ASP A 1 196 ? 31.348 3.112 18.178 1.00 68.98 743 ASP A N 1
ATOM 1440 C CA . ASP A 1 196 ? 31.082 3.997 17.069 1.00 68.99 743 ASP A CA 1
ATOM 1441 C C . ASP A 1 196 ? 29.695 4.597 17.318 1.00 68.68 743 ASP A C 1
ATOM 1442 O O . ASP A 1 196 ? 28.657 3.969 17.048 1.00 69.32 743 ASP A O 1
ATOM 1447 N N . ASP A 1 197 ? 29.695 5.805 17.868 1.00 67.39 744 ASP A N 1
ATOM 1448 C CA . ASP A 1 197 ? 28.511 6.409 18.466 1.00 66.71 744 ASP A CA 1
ATOM 1449 C C . ASP A 1 197 ? 27.412 6.760 17.491 1.00 67.91 744 ASP A C 1
ATOM 1450 O O . ASP A 1 197 ? 26.264 6.913 17.891 1.00 67.74 744 ASP A O 1
ATOM 1455 N N . ASP A 1 198 ? 27.765 6.933 16.221 1.00 69.66 745 ASP A N 1
ATOM 1456 C CA . ASP A 1 198 ? 26.812 7.399 15.220 1.00 71.04 745 ASP A CA 1
ATOM 1457 C C . ASP A 1 198 ? 26.665 6.424 14.082 1.00 73.30 745 ASP A C 1
ATOM 1458 O O . ASP A 1 198 ? 26.028 6.737 13.079 1.00 74.95 745 ASP A O 1
ATOM 1463 N N . ASN A 1 199 ? 27.251 5.239 14.236 1.00 74.59 746 ASN A N 1
ATOM 1464 C CA . ASN A 1 199 ? 27.102 4.152 13.255 1.00 76.75 746 ASN A CA 1
ATOM 1465 C C . ASN A 1 199 ? 27.431 4.586 11.831 1.00 78.45 746 ASN A C 1
ATOM 1466 O O . ASN A 1 199 ? 26.656 4.341 10.898 1.00 80.01 746 ASN A O 1
ATOM 1471 N N . ASP A 1 200 ? 28.571 5.246 11.671 1.00 78.69 747 ASP A N 1
ATOM 1472 C CA . ASP A 1 200 ? 29.042 5.603 10.344 1.00 80.46 747 ASP A CA 1
ATOM 1473 C C . ASP A 1 200 ? 30.358 4.911 9.966 1.00 81.40 747 ASP A C 1
ATOM 1474 O O . ASP A 1 200 ? 31.000 5.291 8.981 1.00 82.70 747 ASP A O 1
ATOM 1479 N N . GLY A 1 201 ? 30.755 3.908 10.751 1.00 81.11 748 GLY A N 1
ATOM 1480 C CA . GLY A 1 201 ? 31.936 3.111 10.452 1.00 81.89 748 GLY A CA 1
ATOM 1481 C C . GLY A 1 201 ? 33.260 3.692 10.935 1.00 81.53 748 GLY A C 1
ATOM 1482 O O . GLY A 1 201 ? 34.233 2.952 11.116 1.00 81.60 748 GLY A O 1
ATOM 1483 N N . VAL A 1 202 ? 33.316 5.010 11.123 1.00 81.00 749 VAL A N 1
ATOM 1484 C CA . VAL A 1 202 ? 34.487 5.626 11.726 1.00 80.51 749 VAL A CA 1
ATOM 1485 C C . VAL A 1 202 ? 34.408 5.490 13.240 1.00 79.53 749 VAL A C 1
ATOM 1486 O O . VAL A 1 202 ? 33.503 6.017 13.883 1.00 78.33 749 VAL A O 1
ATOM 1490 N N . THR A 1 203 ? 35.360 4.752 13.789 1.00 80.04 750 THR A N 1
ATOM 1491 C CA . THR A 1 203 ? 35.471 4.549 15.217 1.00 79.74 750 THR A CA 1
ATOM 1492 C C . THR A 1 203 ? 35.658 5.919 15.907 1.00 79.35 750 THR A C 1
ATOM 1493 O O . THR A 1 203 ? 36.372 6.793 15.383 1.00 79.52 750 THR A O 1
ATOM 1497 N N . ASP A 1 204 ? 34.989 6.129 17.047 1.00 78.76 751 ASP A N 1
ATOM 1498 C CA . ASP A 1 204 ? 34.907 7.489 17.594 1.00 78.24 751 ASP A CA 1
ATOM 1499 C C . ASP A 1 204 ? 36.233 8.122 18.029 1.00 78.27 751 ASP A C 1
ATOM 1500 O O . ASP A 1 204 ? 36.366 9.348 18.016 1.00 78.02 751 ASP A O 1
ATOM 1505 N N . GLU A 1 205 ? 37.221 7.294 18.371 1.00 79.12 752 GLU A N 1
ATOM 1506 C CA . GLU A 1 205 ? 38.564 7.804 18.684 1.00 79.44 752 GLU A CA 1
ATOM 1507 C C . GLU A 1 205 ? 39.164 8.506 17.463 1.00 79.85 752 GLU A C 1
ATOM 1508 O O . GLU A 1 205 ? 39.863 9.510 17.601 1.00 79.61 752 GLU A O 1
ATOM 1514 N N . LYS A 1 206 ? 38.853 7.988 16.273 1.00 80.56 753 LYS A N 1
ATOM 1515 C CA . LYS A 1 206 ? 39.315 8.571 15.009 1.00 81.06 753 LYS A CA 1
ATOM 1516 C C . LYS A 1 206 ? 38.300 9.554 14.402 1.00 80.54 753 LYS A C 1
ATOM 1517 O O . LYS A 1 206 ? 38.667 10.432 13.632 1.00 80.90 753 LYS A O 1
ATOM 1523 N N . ASP A 1 207 ? 37.029 9.388 14.757 1.00 79.78 754 ASP A N 1
ATOM 1524 C CA . ASP A 1 207 ? 35.917 10.174 14.200 1.00 79.30 754 ASP A CA 1
ATOM 1525 C C . ASP A 1 207 ? 35.957 11.664 14.631 1.00 78.18 754 ASP A C 1
ATOM 1526 O O . ASP A 1 207 ? 35.856 11.975 15.819 1.00 77.15 754 ASP A O 1
ATOM 1531 N N . ASN A 1 208 ? 36.087 12.571 13.660 1.00 78.39 755 ASN A N 1
ATOM 1532 C CA . ASN A 1 208 ? 36.130 14.020 13.945 1.00 77.61 755 ASN A CA 1
ATOM 1533 C C . ASN A 1 208 ? 34.746 14.691 14.070 1.00 76.92 755 ASN A C 1
ATOM 1534 O O . ASN A 1 208 ? 34.635 15.921 14.190 1.00 76.24 755 ASN A O 1
ATOM 1539 N N . CYS A 1 209 ? 33.703 13.867 14.033 1.00 76.73 756 CYS A N 1
ATOM 1540 C CA . CYS A 1 209 ? 32.336 14.300 14.305 1.00 76.21 756 CYS A CA 1
ATOM 1541 C C . CYS A 1 209 ? 31.598 13.146 14.983 1.00 75.36 756 CYS A C 1
ATOM 1542 O O . CYS A 1 209 ? 30.799 12.454 14.352 1.00 76.03 756 CYS A O 1
ATOM 1545 N N . GLN A 1 210 ? 31.882 12.942 16.268 1.00 73.84 757 GLN A N 1
ATOM 1546 C CA . GLN A 1 210 ? 31.524 11.695 16.960 1.00 73.16 757 GLN A CA 1
ATOM 1547 C C . GLN A 1 210 ? 30.028 11.424 17.080 1.00 72.91 757 GLN A C 1
ATOM 1548 O O . GLN A 1 210 ? 29.605 10.271 17.070 1.00 73.10 757 GLN A O 1
ATOM 1554 N N . LEU A 1 211 ? 29.240 12.486 17.204 1.00 72.73 758 LEU A N 1
ATOM 1555 C CA . LEU A 1 211 ? 27.791 12.371 17.342 1.00 73.03 758 LEU A CA 1
ATOM 1556 C C . LEU A 1 211 ? 27.066 12.931 16.111 1.00 75.03 758 LEU A C 1
ATOM 1557 O O . LEU A 1 211 ? 25.988 13.524 16.228 1.00 74.85 758 LEU A O 1
ATOM 1562 N N . LEU A 1 212 ? 27.678 12.753 14.937 1.00 77.39 759 LEU A N 1
ATOM 1563 C CA . LEU A 1 212 ? 27.039 13.075 13.660 1.00 80.13 759 LEU A CA 1
ATOM 1564 C C . LEU A 1 212 ? 27.590 12.251 12.508 1.00 82.59 759 LEU A C 1
ATOM 1565 O O . LEU A 1 212 ? 28.804 12.130 12.339 1.00 82.40 759 LEU A O 1
ATOM 1570 N N . PHE A 1 213 ? 26.672 11.692 11.723 1.00 85.45 760 PHE A N 1
ATOM 1571 C CA . PHE A 1 213 ? 27.000 10.794 10.622 1.00 88.62 760 PHE A CA 1
ATOM 1572 C C . PHE A 1 213 ? 27.776 11.543 9.529 1.00 90.33 760 PHE A C 1
ATOM 1573 O O . PHE A 1 213 ? 27.195 12.325 8.767 1.00 91.15 760 PHE A O 1
ATOM 1581 N N . ASN A 1 214 ? 29.088 11.315 9.467 1.00 91.54 761 ASN A N 1
ATOM 1582 C CA . ASN A 1 214 ? 29.908 11.851 8.372 1.00 93.81 761 ASN A CA 1
ATOM 1583 C C . ASN A 1 214 ? 31.100 10.949 7.965 1.00 95.24 761 ASN A C 1
ATOM 1584 O O . ASN A 1 214 ? 32.223 11.120 8.453 1.00 94.62 761 ASN A O 1
ATOM 1589 N N . PRO A 1 215 ? 30.844 10.008 7.048 1.00 97.53 762 PRO A N 1
ATOM 1590 C CA . PRO A 1 215 ? 31.833 8.975 6.683 1.00 98.72 762 PRO A CA 1
ATOM 1591 C C . PRO A 1 215 ? 33.006 9.525 5.879 1.00 99.79 762 PRO A C 1
ATOM 1592 O O . PRO A 1 215 ? 34.092 8.941 5.918 1.00 99.77 762 PRO A O 1
ATOM 1596 N N . ARG A 1 216 ? 32.782 10.629 5.167 1.00 100.89 763 ARG A N 1
ATOM 1597 C CA . ARG A 1 216 ? 33.826 11.275 4.369 1.00 102.17 763 ARG A CA 1
ATOM 1598 C C . ARG A 1 216 ? 34.853 12.018 5.233 1.00 100.74 763 ARG A C 1
ATOM 1599 O O . ARG A 1 216 ? 36.022 12.138 4.849 1.00 100.99 763 ARG A O 1
ATOM 1607 N N . GLN A 1 217 ? 34.398 12.520 6.389 1.00 99.15 764 GLN A N 1
ATOM 1608 C CA . GLN A 1 217 ? 35.258 13.176 7.393 1.00 97.41 764 GLN A CA 1
ATOM 1609 C C . GLN A 1 217 ? 35.661 14.600 7.009 1.00 97.24 764 GLN A C 1
ATOM 1610 O O . GLN A 1 217 ? 36.667 15.109 7.498 1.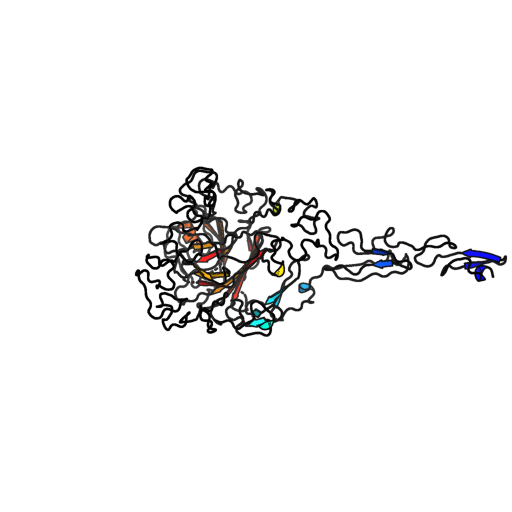00 96.48 764 GLN A O 1
ATOM 1616 N N . ALA A 1 218 ? 34.868 15.242 6.152 1.00 97.91 765 ALA A N 1
ATOM 1617 C CA . ALA A 1 218 ? 35.209 16.574 5.618 1.00 97.87 765 ALA A CA 1
ATOM 1618 C C . ALA A 1 218 ? 35.533 17.616 6.713 1.00 96.15 765 ALA A C 1
ATOM 1619 O O . ALA A 1 218 ? 34.703 17.899 7.570 1.00 95.39 765 ALA A O 1
ATOM 1621 N N . ASP A 1 219 ? 36.744 18.173 6.666 1.00 95.42 766 ASP A N 1
ATOM 1622 C CA . ASP A 1 219 ? 37.223 19.112 7.688 1.00 93.73 766 ASP A CA 1
ATOM 1623 C C . ASP A 1 219 ? 37.940 20.316 7.061 1.00 94.34 766 ASP A C 1
ATOM 1624 O O . ASP A 1 219 ? 39.165 20.319 6.929 1.00 94.35 766 ASP A O 1
ATOM 1629 N N . TYR A 1 220 ? 37.173 21.337 6.686 1.00 94.89 767 TYR A N 1
ATOM 1630 C CA . TYR A 1 220 ? 37.713 22.472 5.936 1.00 96.07 767 TYR A CA 1
ATOM 1631 C C . TYR A 1 220 ? 38.936 23.104 6.616 1.00 95.11 767 TYR A C 1
ATOM 1632 O O . TYR A 1 220 ? 40.051 22.986 6.110 1.00 95.71 767 TYR A O 1
ATOM 1641 N N . ASP A 1 221 ? 38.731 23.781 7.747 1.00 93.71 768 ASP A N 1
ATOM 1642 C CA . ASP A 1 221 ? 39.858 24.145 8.608 1.00 92.62 768 ASP A CA 1
ATOM 1643 C C . ASP A 1 221 ? 40.315 22.909 9.368 1.00 91.80 768 ASP A C 1
ATOM 1644 O O . ASP A 1 221 ? 39.506 22.057 9.722 1.00 91.61 768 ASP A O 1
ATOM 1649 N N . LYS A 1 222 ? 41.612 22.812 9.618 1.00 91.28 769 LYS A N 1
ATOM 1650 C CA . LYS A 1 222 ? 42.192 21.572 10.126 1.00 90.41 769 LYS A CA 1
ATOM 1651 C C . LYS A 1 222 ? 42.069 21.465 11.644 1.00 88.28 769 LYS A C 1
ATOM 1652 O O . LYS A 1 222 ? 42.897 20.820 12.298 1.00 87.81 769 LYS A O 1
ATOM 1658 N N . ASP A 1 223 ? 41.015 22.079 12.194 1.00 86.43 770 ASP A N 1
ATOM 1659 C CA . ASP A 1 223 ? 40.757 22.048 13.637 1.00 84.05 770 ASP A CA 1
ATOM 1660 C C . ASP A 1 223 ? 40.237 20.694 14.133 1.00 83.34 770 ASP A C 1
ATOM 1661 O O . ASP A 1 223 ? 39.863 20.551 15.298 1.00 82.22 770 ASP A O 1
ATOM 1666 N N . GLU A 1 224 ? 40.222 19.713 13.231 1.00 83.69 771 GLU A N 1
ATOM 1667 C CA . GLU A 1 224 ? 39.911 18.317 13.555 1.00 83.32 771 GLU A CA 1
ATOM 1668 C C . GLU A 1 224 ? 38.483 18.073 14.077 1.00 82.17 771 GLU A C 1
ATOM 1669 O O . GLU A 1 224 ? 38.199 17.028 14.653 1.00 81.96 771 GLU A O 1
ATOM 1675 N N . VAL A 1 225 ? 37.600 19.050 13.871 1.00 81.49 772 VAL A N 1
ATOM 1676 C CA . VAL A 1 225 ? 36.169 18.884 14.120 1.00 80.48 772 VAL A CA 1
ATOM 1677 C C . VAL A 1 225 ? 35.447 19.036 12.792 1.00 81.47 772 VAL A C 1
ATOM 1678 O O . VAL A 1 225 ? 35.277 20.153 12.295 1.00 81.55 772 VAL A O 1
ATOM 1682 N N . GLY A 1 226 ? 35.036 17.898 12.224 1.00 82.19 773 GLY A N 1
ATOM 1683 C CA . GLY A 1 226 ? 34.514 17.818 10.866 1.00 83.30 773 GLY A CA 1
ATOM 1684 C C . GLY A 1 226 ? 33.346 18.733 10.540 1.00 83.73 773 GLY A C 1
ATOM 1685 O O . GLY A 1 226 ? 32.680 19.248 11.442 1.00 82.71 773 GLY A O 1
ATOM 1686 N N . ASP A 1 227 ? 33.079 18.892 9.239 1.00 85.10 774 ASP A N 1
ATOM 1687 C CA . ASP A 1 227 ? 32.185 19.932 8.715 1.00 85.51 774 ASP A CA 1
ATOM 1688 C C . ASP A 1 227 ? 30.767 19.912 9.296 1.00 84.88 774 ASP A C 1
ATOM 1689 O O . ASP A 1 227 ? 30.276 20.932 9.781 1.00 84.21 774 ASP A O 1
ATOM 1694 N N . ARG A 1 228 ? 30.119 18.753 9.253 1.00 84.99 775 ARG A N 1
ATOM 1695 C CA . ARG A 1 228 ? 28.689 18.675 9.553 1.00 84.88 775 ARG A CA 1
ATOM 1696 C C . ARG A 1 228 ? 28.328 18.787 11.047 1.00 82.36 775 ARG A C 1
ATOM 1697 O O . ARG A 1 228 ? 27.148 18.775 11.403 1.00 82.10 775 ARG A O 1
ATOM 1705 N N . CYS A 1 229 ? 29.336 18.916 11.912 1.00 80.25 776 CYS A N 1
ATOM 1706 C CA . CYS A 1 229 ? 29.096 19.175 13.350 1.00 77.71 776 CYS A CA 1
ATOM 1707 C C . CYS A 1 229 ? 29.845 20.402 13.889 1.00 75.80 776 CYS A C 1
ATOM 1708 O O . CYS A 1 229 ? 29.688 20.767 15.055 1.00 74.87 776 CYS A O 1
ATOM 1711 N N . ASP A 1 230 ? 30.647 21.022 13.026 1.00 75.07 777 ASP A N 1
ATOM 1712 C CA . ASP A 1 230 ? 31.423 22.223 13.347 1.00 73.44 777 ASP A CA 1
ATOM 1713 C C . ASP A 1 230 ? 30.509 23.448 13.392 1.00 73.30 777 ASP A C 1
ATOM 1714 O O . ASP A 1 230 ? 29.872 23.787 12.392 1.00 74.09 777 ASP A O 1
ATOM 1719 N N . ASN A 1 231 ? 30.439 24.105 14.551 1.00 71.99 778 ASN A N 1
ATOM 1720 C CA . ASN A 1 231 ? 29.563 25.265 14.721 1.00 71.59 778 ASN A CA 1
ATOM 1721 C C . ASN A 1 231 ? 30.169 26.510 14.093 1.00 72.41 778 ASN A C 1
ATOM 1722 O O . ASN A 1 231 ? 29.500 27.544 13.947 1.00 72.89 778 ASN A O 1
ATOM 1727 N N . CYS A 1 232 ? 31.443 26.399 13.718 1.00 72.90 779 CYS A N 1
ATOM 1728 C CA . CYS A 1 232 ? 32.149 27.452 12.987 1.00 73.84 779 CYS A CA 1
ATOM 1729 C C . CYS A 1 232 ? 32.976 26.823 11.869 1.00 74.88 779 CYS A C 1
ATOM 1730 O O . CYS A 1 232 ? 34.182 26.623 12.017 1.00 74.89 779 CYS A O 1
ATOM 1733 N N . PRO A 1 233 ? 32.320 26.495 10.762 1.00 75.98 780 PRO A N 1
ATOM 1734 C CA . PRO A 1 233 ? 32.902 25.595 9.761 1.00 77.30 780 PRO A CA 1
ATOM 1735 C C . PRO A 1 233 ? 34.236 26.085 9.201 1.00 78.22 780 PRO A C 1
ATOM 1736 O O . PRO A 1 233 ? 35.116 25.259 8.936 1.00 78.31 780 PRO A O 1
ATOM 1740 N N . TYR A 1 234 ? 34.387 27.402 9.044 1.00 78.93 781 TYR A N 1
ATOM 1741 C CA . TYR A 1 234 ? 35.542 27.975 8.342 1.00 79.87 781 TYR A CA 1
ATOM 1742 C C . TYR A 1 234 ? 36.612 28.472 9.286 1.00 78.74 781 TYR A C 1
ATOM 1743 O O . TYR A 1 234 ? 37.687 28.892 8.846 1.00 79.35 781 TYR A O 1
ATOM 1752 N N . VAL A 1 235 ? 36.320 28.437 10.585 1.00 77.13 782 VAL A N 1
ATOM 1753 C CA . VAL A 1 235 ? 37.234 28.983 11.581 1.00 75.54 782 VAL A CA 1
ATOM 1754 C C . VAL A 1 235 ? 37.706 27.912 12.547 1.00 74.34 782 VAL A C 1
ATOM 1755 O O . VAL A 1 235 ? 36.906 27.138 13.078 1.00 74.17 782 VAL A O 1
ATOM 1759 N N . HIS A 1 236 ? 39.010 27.876 12.772 1.00 73.40 783 HIS A N 1
ATOM 1760 C CA . HIS A 1 236 ? 39.613 26.920 13.680 1.00 72.07 783 HIS A CA 1
ATOM 1761 C C . HIS A 1 236 ? 39.037 27.096 15.098 1.00 70.76 783 HIS A C 1
ATOM 1762 O O . HIS A 1 236 ? 39.078 28.201 15.646 1.00 70.52 783 HIS A O 1
ATOM 1769 N N . ASN A 1 237 ? 38.477 26.017 15.669 1.00 69.71 784 ASN A N 1
ATOM 1770 C CA . ASN A 1 237 ? 37.941 26.042 17.050 1.00 68.25 784 ASN A CA 1
ATOM 1771 C C . ASN A 1 237 ? 37.550 24.658 17.632 1.00 67.56 784 ASN A C 1
ATOM 1772 O O . ASN A 1 237 ? 36.359 24.275 17.652 1.00 67.37 784 ASN A O 1
ATOM 1777 N N . PRO A 1 238 ? 38.547 23.939 18.153 1.00 66.84 785 PRO A N 1
ATOM 1778 C CA . PRO A 1 238 ? 38.368 22.527 18.530 1.00 65.83 785 PRO A CA 1
ATOM 1779 C C . PRO A 1 238 ? 37.496 22.363 19.769 1.00 64.33 785 PRO A C 1
ATOM 1780 O O . PRO A 1 238 ? 37.042 21.242 20.034 1.00 64.17 785 PRO A O 1
ATOM 1784 N N . ALA A 1 239 ? 37.265 23.451 20.508 1.00 62.61 786 ALA A N 1
ATOM 1785 C CA . ALA A 1 239 ? 36.427 23.391 21.707 1.00 61.41 786 ALA A CA 1
ATOM 1786 C C . ALA A 1 239 ? 34.937 23.614 21.398 1.00 61.20 786 ALA A C 1
ATOM 1787 O O . ALA A 1 239 ? 34.080 23.379 22.248 1.00 60.46 786 ALA A O 1
ATOM 1789 N N . GLN A 1 240 ? 34.643 24.055 20.175 1.00 61.57 787 GLN A N 1
ATOM 1790 C CA . GLN A 1 240 ? 33.270 24.302 19.753 1.00 61.74 787 GLN A CA 1
ATOM 1791 C C . GLN A 1 240 ? 32.466 25.028 20.826 1.00 61.45 787 GLN A C 1
ATOM 1792 O O . GLN A 1 240 ? 31.327 24.664 21.107 1.00 62.05 787 GLN A O 1
ATOM 1798 N N . ILE A 1 241 ? 33.045 26.051 21.433 1.00 61.12 788 ILE A N 1
ATOM 1799 C CA . ILE A 1 241 ? 32.324 26.750 22.474 1.00 60.41 788 ILE A CA 1
ATOM 1800 C C . ILE A 1 241 ? 31.240 27.588 21.859 1.00 61.37 788 ILE A C 1
ATOM 1801 O O . ILE A 1 241 ? 31.480 28.349 20.916 1.00 61.58 788 ILE A O 1
ATOM 1806 N N . ASP A 1 242 ? 30.034 27.406 22.388 1.00 61.81 789 ASP A N 1
ATOM 1807 C CA . ASP A 1 242 ? 28.862 28.128 21.944 1.00 62.60 789 ASP A CA 1
ATOM 1808 C C . ASP A 1 242 ? 28.118 28.664 23.164 1.00 62.37 789 ASP A C 1
ATOM 1809 O O . ASP A 1 242 ? 27.238 28.004 23.724 1.00 62.29 789 ASP A O 1
ATOM 1814 N N . THR A 1 243 ? 28.489 29.872 23.561 1.00 62.65 790 THR A N 1
ATOM 1815 C CA . THR A 1 243 ? 28.000 30.500 24.777 1.00 62.71 790 THR A CA 1
ATOM 1816 C C . THR A 1 243 ? 26.474 30.532 24.906 1.00 63.35 790 THR A C 1
ATOM 1817 O O . THR A 1 243 ? 25.942 30.211 25.976 1.00 63.36 790 THR A O 1
ATOM 1821 N N . ASP A 1 244 ? 25.779 30.902 23.828 1.00 64.20 791 ASP A N 1
ATOM 1822 C CA . ASP A 1 244 ? 24.304 30.949 23.834 1.00 64.99 791 ASP A CA 1
ATOM 1823 C C . ASP A 1 244 ? 23.639 29.727 23.167 1.00 65.87 791 ASP A C 1
ATOM 1824 O O . ASP A 1 244 ? 22.501 29.808 22.700 1.00 66.24 791 ASP A O 1
ATOM 1829 N N . ASN A 1 245 ? 24.362 28.611 23.113 1.00 66.40 792 ASN A N 1
ATOM 1830 C CA . ASN A 1 245 ? 23.833 27.354 22.556 1.00 67.73 792 ASN A CA 1
ATOM 1831 C C . ASN A 1 245 ? 22.841 27.551 21.391 1.00 68.87 792 ASN A C 1
ATOM 1832 O O . ASN A 1 245 ? 21.727 26.997 21.403 1.00 68.93 792 ASN A O 1
ATOM 1837 N N . ASN A 1 246 ? 23.264 28.342 20.394 1.00 69.69 793 ASN A N 1
ATOM 1838 C CA . ASN A 1 246 ? 22.436 28.637 19.215 1.00 71.00 793 ASN A CA 1
ATOM 1839 C C . ASN A 1 246 ? 22.852 27.891 17.933 1.00 71.61 793 ASN A C 1
ATOM 1840 O O . ASN A 1 246 ? 22.143 27.914 16.931 1.00 73.04 793 ASN A O 1
ATOM 1845 N N . GLY A 1 247 ? 23.991 27.224 17.980 1.00 71.24 794 GLY A N 1
ATOM 1846 C CA . GLY A 1 247 ? 24.425 26.396 16.875 1.00 72.10 794 GLY A CA 1
ATOM 1847 C C . GLY A 1 247 ? 25.561 27.025 16.103 1.00 72.65 794 GLY A C 1
ATOM 1848 O O . GLY A 1 247 ? 26.190 26.366 15.269 1.00 72.96 794 GLY A O 1
ATOM 1849 N N . GLU A 1 248 ? 25.810 28.308 16.371 1.00 72.63 795 GLU A N 1
ATOM 1850 C CA . GLU A 1 248 ? 26.957 29.010 15.809 1.00 72.88 795 GLU A CA 1
ATOM 1851 C C . GLU A 1 248 ? 27.958 29.298 16.922 1.00 71.74 795 GLU A C 1
ATOM 1852 O O . GLU A 1 248 ? 27.660 30.055 17.857 1.00 71.50 795 GLU A O 1
ATOM 1858 N N . GLY A 1 249 ? 29.144 28.700 16.811 1.00 71.00 796 GLY A N 1
ATOM 1859 C CA . GLY A 1 249 ? 30.149 28.762 17.861 1.00 69.24 796 GLY A CA 1
ATOM 1860 C C . GLY A 1 249 ? 30.759 30.134 18.040 1.00 68.64 796 GLY A C 1
ATOM 1861 O O . GLY A 1 249 ? 30.721 30.966 17.129 1.00 69.24 796 GLY A O 1
ATOM 1862 N N . ASP A 1 250 ? 31.338 30.351 19.222 1.00 67.40 797 ASP A N 1
ATOM 1863 C CA . ASP A 1 250 ? 31.954 31.628 19.602 1.00 66.65 797 ASP A CA 1
ATOM 1864 C C . ASP A 1 250 ? 32.980 32.140 18.609 1.00 67.14 797 ASP A C 1
ATOM 1865 O O . ASP A 1 250 ? 33.001 33.330 18.304 1.00 67.81 797 ASP A O 1
ATOM 1870 N N . ALA A 1 251 ? 33.827 31.244 18.107 1.00 67.29 798 ALA A N 1
ATOM 1871 C CA . ALA A 1 251 ? 34.925 31.627 17.220 1.00 68.04 798 ALA A CA 1
ATOM 1872 C C . ALA A 1 251 ? 34.491 32.537 16.061 1.00 69.37 798 ALA A C 1
ATOM 1873 O O . ALA A 1 251 ? 35.182 33.500 15.748 1.00 69.79 798 ALA A O 1
ATOM 1875 N N . CYS A 1 252 ? 33.343 32.242 15.448 1.00 70.11 799 CYS A N 1
ATOM 1876 C CA . CYS A 1 252 ? 32.855 33.026 14.308 1.00 71.72 799 CYS A CA 1
ATOM 1877 C C . CYS A 1 252 ? 31.652 33.906 14.652 1.00 71.91 799 CYS A C 1
ATOM 1878 O O . CYS A 1 252 ? 30.856 34.255 13.768 1.00 72.92 799 CYS A O 1
ATOM 1881 N N . SER A 1 253 ? 31.511 34.256 15.928 1.00 70.80 800 SER A N 1
ATOM 1882 C CA . SER A 1 253 ? 30.391 35.082 16.357 1.00 70.79 800 SER A CA 1
ATOM 1883 C C . SER A 1 253 ? 30.839 36.449 16.824 1.00 70.74 800 SER A C 1
ATOM 1884 O O . SER A 1 253 ? 31.791 36.572 17.601 1.00 70.79 800 SER A O 1
ATOM 1887 N N . VAL A 1 254 ? 30.140 37.478 16.366 1.00 70.97 801 VAL A N 1
ATOM 1888 C CA . VAL A 1 254 ? 30.466 38.850 16.747 1.00 70.35 801 VAL A CA 1
ATOM 1889 C C . VAL A 1 254 ? 29.729 39.221 18.017 1.00 69.20 801 VAL A C 1
ATOM 1890 O O . VAL A 1 254 ? 29.934 40.293 18.588 1.00 68.85 801 VAL A O 1
ATOM 1894 N N . ASP A 1 255 ? 28.864 38.316 18.445 1.00 68.42 802 ASP A N 1
ATOM 1895 C CA . ASP A 1 255 ? 28.001 38.528 19.586 1.00 67.91 802 ASP A CA 1
ATOM 1896 C C . ASP A 1 255 ? 27.735 37.162 20.197 1.00 66.93 802 ASP A C 1
ATOM 1897 O O . ASP A 1 255 ? 26.663 36.577 20.011 1.00 67.30 802 ASP A O 1
ATOM 1902 N N . ILE A 1 256 ? 28.732 36.652 20.916 1.00 65.80 803 ILE A N 1
ATOM 1903 C CA . ILE A 1 256 ? 28.734 35.271 21.361 1.00 64.49 803 ILE A CA 1
ATOM 1904 C C . ILE A 1 256 ? 27.614 34.942 22.343 1.00 63.99 803 ILE A C 1
ATOM 1905 O O . ILE A 1 256 ? 27.154 33.811 22.392 1.00 63.29 803 ILE A O 1
ATOM 1910 N N . ASP A 1 257 ? 27.155 35.932 23.095 1.00 64.38 804 ASP A N 1
ATOM 1911 C CA . ASP A 1 257 ? 26.112 35.684 24.094 1.00 65.21 804 ASP A CA 1
ATOM 1912 C C . ASP A 1 257 ? 24.686 36.037 23.613 1.00 66.64 804 ASP A C 1
ATOM 1913 O O . ASP A 1 257 ? 23.717 35.903 24.374 1.00 66.80 804 ASP A O 1
ATOM 1918 N N . GLY A 1 258 ? 24.575 36.490 22.357 1.00 67.98 805 GLY A N 1
ATOM 1919 C CA . GLY A 1 258 ? 23.292 36.759 21.728 1.00 69.29 805 GLY A CA 1
ATOM 1920 C C . GLY A 1 258 ? 22.496 37.897 22.350 1.00 70.08 805 GLY A C 1
ATOM 1921 O O . GLY A 1 258 ? 21.272 37.925 22.238 1.00 70.66 805 GLY A O 1
ATOM 1922 N N . ASP A 1 259 ? 23.182 38.834 23.005 1.00 70.15 806 ASP A N 1
ATOM 1923 C CA . ASP A 1 259 ? 22.499 39.936 23.684 1.00 70.65 806 ASP A CA 1
ATOM 1924 C C . ASP A 1 259 ? 22.473 41.224 22.884 1.00 72.36 806 ASP A C 1
ATOM 1925 O O . ASP A 1 259 ? 22.007 42.255 23.379 1.00 72.90 806 ASP A O 1
ATOM 1930 N N . ASP A 1 260 ? 22.981 41.161 21.652 1.00 73.66 807 ASP A N 1
ATOM 1931 C CA . ASP A 1 260 ? 22.871 42.267 20.687 1.00 75.91 807 ASP A CA 1
ATOM 1932 C C . ASP A 1 260 ? 23.953 43.341 20.844 1.00 75.90 807 ASP A C 1
ATOM 1933 O O . ASP A 1 260 ? 24.143 44.175 19.949 1.00 76.45 807 ASP A O 1
ATOM 1938 N N . VAL A 1 261 ? 24.643 43.325 21.983 1.00 75.20 808 VAL A N 1
ATOM 1939 C CA . VAL A 1 261 ? 25.834 44.158 22.180 1.00 74.96 808 VAL A CA 1
ATOM 1940 C C . VAL A 1 261 ? 27.050 43.350 21.731 1.00 74.39 808 VAL A C 1
ATOM 1941 O O . VAL A 1 261 ? 27.327 42.278 22.270 1.00 73.76 808 VAL A O 1
ATOM 1945 N N . PHE A 1 262 ? 27.755 43.852 20.729 1.00 74.75 809 PHE A N 1
ATOM 1946 C CA . PHE A 1 262 ? 28.827 43.090 20.100 1.00 74.62 809 PHE A CA 1
ATOM 1947 C C . PHE A 1 262 ? 30.007 42.924 21.039 1.00 73.26 809 PHE A C 1
ATOM 1948 O O . PHE A 1 262 ? 30.259 43.791 21.880 1.00 72.88 809 PHE A O 1
ATOM 1956 N N . ASN A 1 263 ? 30.717 41.800 20.906 1.00 72.42 810 ASN A N 1
ATOM 1957 C CA . ASN A 1 263 ? 31.960 41.594 21.642 1.00 71.56 810 ASN A CA 1
ATOM 1958 C C . ASN A 1 263 ? 32.854 42.782 21.402 1.00 72.55 810 ASN A C 1
ATOM 1959 O O . ASN A 1 263 ? 32.998 43.239 20.255 1.00 73.59 810 ASN A O 1
ATOM 1964 N N . GLU A 1 264 ? 33.472 43.277 22.465 1.00 72.53 811 GLU A N 1
ATOM 1965 C CA . GLU A 1 264 ? 34.450 44.366 22.351 1.00 73.55 811 GLU A CA 1
ATOM 1966 C C . GLU A 1 264 ? 33.782 45.668 22.711 1.00 73.69 811 GLU A C 1
ATOM 1967 O O . GLU A 1 264 ? 34.428 46.593 23.157 1.00 74.18 811 GLU A O 1
ATOM 1973 N N . ARG A 1 265 ? 32.469 45.709 22.546 1.00 74.10 812 ARG A N 1
ATOM 1974 C CA . ARG A 1 265 ? 31.645 46.732 23.166 1.00 74.89 812 ARG A CA 1
ATOM 1975 C C . ARG A 1 265 ? 31.046 46.184 24.458 1.00 73.26 812 ARG A C 1
ATOM 1976 O O . ARG A 1 265 ? 30.843 46.927 25.435 1.00 73.50 812 ARG A O 1
ATOM 1984 N N . ASP A 1 266 ? 30.777 44.879 24.455 1.00 71.08 813 ASP A N 1
ATOM 1985 C CA . ASP A 1 266 ? 30.091 44.218 25.546 1.00 69.08 813 ASP A CA 1
ATOM 1986 C C . ASP A 1 266 ? 30.906 44.234 26.846 1.00 67.81 813 ASP A C 1
ATOM 1987 O O . ASP A 1 266 ? 32.020 43.695 26.909 1.00 67.50 813 ASP A O 1
ATOM 1992 N N . ASN A 1 267 ? 30.356 44.858 27.883 1.00 66.52 814 ASN A N 1
ATOM 1993 C CA . ASN A 1 267 ? 31.058 44.911 29.161 1.00 64.80 814 ASN A CA 1
ATOM 1994 C C . ASN A 1 267 ? 30.867 43.654 30.015 1.00 63.47 814 ASN A C 1
ATOM 1995 O O . ASN A 1 267 ? 31.333 43.582 31.148 1.00 62.82 814 ASN A O 1
ATOM 2000 N N . CYS A 1 268 ? 30.176 42.671 29.431 1.00 62.52 815 CYS A N 1
ATOM 2001 C CA . CYS A 1 268 ? 30.055 41.323 29.959 1.00 60.90 815 CYS A CA 1
ATOM 2002 C C . CYS A 1 268 ? 29.934 40.399 28.763 1.00 61.24 815 CYS A C 1
ATOM 2003 O O . CYS A 1 268 ? 28.865 39.851 28.513 1.00 61.91 815 CYS A O 1
ATOM 2006 N N . PRO A 1 269 ? 30.999 40.254 27.988 1.00 61.08 816 PRO A N 1
ATOM 2007 C CA . PRO A 1 269 ? 30.908 39.555 26.704 1.00 61.02 816 PRO A CA 1
ATOM 2008 C C . PRO A 1 269 ? 30.288 38.134 26.772 1.00 60.13 816 PRO A C 1
ATOM 2009 O O . PRO A 1 269 ? 29.774 37.658 25.755 1.00 60.04 816 PRO A O 1
ATOM 2013 N N . TYR A 1 270 ? 30.327 37.483 27.933 1.00 59.14 817 TYR A N 1
ATOM 2014 C CA . TYR A 1 270 ? 29.806 36.110 28.042 1.00 58.55 817 TYR A CA 1
ATOM 2015 C C . TYR A 1 270 ? 28.401 36.052 28.626 1.00 58.81 817 TYR A C 1
ATOM 2016 O O . TYR A 1 270 ? 27.701 35.044 28.503 1.00 58.85 817 TYR A O 1
ATOM 2025 N N . VAL A 1 271 ? 27.994 37.131 29.274 1.00 59.12 818 VAL A N 1
ATOM 2026 C CA . VAL A 1 271 ? 26.744 37.124 29.998 1.00 59.50 818 VAL A CA 1
ATOM 2027 C C . VAL A 1 271 ? 25.791 38.112 29.363 1.00 60.69 818 VAL A C 1
ATOM 2028 O O . VAL A 1 271 ? 26.145 39.274 29.141 1.00 61.51 818 VAL A O 1
ATOM 2032 N N . TYR A 1 272 ? 24.594 37.626 29.047 1.00 60.84 819 TYR A N 1
ATOM 2033 C CA . TYR A 1 272 ? 23.547 38.414 28.430 1.00 61.78 819 TYR A CA 1
ATOM 2034 C C . TYR A 1 272 ? 23.235 39.625 29.303 1.00 62.21 819 TYR A C 1
ATOM 2035 O O . TYR A 1 272 ? 22.830 39.475 30.467 1.00 61.69 819 TYR A O 1
ATOM 2044 N N . ASN A 1 273 ? 23.448 40.823 28.753 1.00 62.93 820 ASN A N 1
ATOM 2045 C CA . ASN A 1 273 ? 23.103 42.064 29.461 1.00 63.57 820 ASN A CA 1
ATOM 2046 C C . ASN A 1 273 ? 22.851 43.267 28.542 1.00 65.33 820 ASN A C 1
ATOM 2047 O O . ASN A 1 273 ? 23.639 44.226 28.510 1.00 65.45 820 ASN A O 1
ATOM 2052 N N . THR A 1 274 ? 21.732 43.216 27.813 1.00 66.66 821 THR A N 1
ATOM 2053 C CA . THR A 1 274 ? 21.325 44.309 26.914 1.00 68.48 821 THR A CA 1
ATOM 2054 C C . THR A 1 274 ? 21.496 45.676 27.576 1.00 68.67 821 THR A C 1
ATOM 2055 O O . THR A 1 274 ? 21.908 46.651 26.943 1.00 69.39 821 THR A O 1
ATOM 2059 N N . ASP A 1 275 ? 21.197 45.707 28.866 1.00 68.11 822 ASP A N 1
ATOM 2060 C CA . ASP A 1 275 ? 21.116 46.915 29.642 1.00 68.35 822 ASP A CA 1
ATOM 2061 C C . ASP A 1 275 ? 22.524 47.532 29.901 1.00 67.42 822 ASP A C 1
ATOM 2062 O O . ASP A 1 275 ? 22.670 48.747 30.063 1.00 67.80 822 ASP A O 1
ATOM 2067 N N . GLN A 1 276 ? 23.551 46.685 29.891 1.00 65.42 823 GLN A N 1
ATOM 2068 C CA . GLN A 1 276 ? 24.962 47.128 29.908 1.00 63.79 823 GLN A CA 1
ATOM 2069 C C . GLN A 1 276 ? 25.390 47.922 31.140 1.00 63.16 823 GLN A C 1
ATOM 2070 O O . GLN A 1 276 ? 26.407 48.595 31.115 1.00 62.62 823 GLN A O 1
ATOM 2076 N N . ARG A 1 277 ? 24.638 47.802 32.227 1.00 62.95 824 ARG A N 1
ATOM 2077 C CA . ARG A 1 277 ? 24.887 48.608 33.428 1.00 63.02 824 ARG A CA 1
ATOM 2078 C C . ARG A 1 277 ? 26.212 48.306 34.142 1.00 61.44 824 ARG A C 1
ATOM 2079 O O . ARG A 1 277 ? 26.582 47.139 34.352 1.00 60.25 824 ARG A O 1
ATOM 2087 N N . ASP A 1 278 ? 26.904 49.382 34.524 1.00 61.19 825 ASP A N 1
ATOM 2088 C CA . ASP A 1 278 ? 28.257 49.328 35.061 1.00 59.83 825 ASP A CA 1
ATOM 2089 C C . ASP A 1 278 ? 28.383 50.329 36.202 1.00 59.57 825 ASP A C 1
ATOM 2090 O O . ASP A 1 278 ? 29.058 51.338 36.069 1.00 60.64 825 ASP A O 1
ATOM 2095 N N . THR A 1 279 ? 27.741 50.029 37.328 1.00 58.54 826 THR A N 1
ATOM 2096 C CA . THR A 1 279 ? 27.682 50.942 38.486 1.00 58.27 826 THR A CA 1
ATOM 2097 C C . THR A 1 279 ? 29.020 51.585 38.877 1.00 57.85 826 THR A C 1
ATOM 2098 O O . THR A 1 279 ? 29.069 52.780 39.134 1.00 58.37 826 THR A O 1
ATOM 2102 N N . ASP A 1 280 ? 30.096 50.794 38.933 1.00 56.55 827 ASP A N 1
ATOM 2103 C CA . ASP A 1 280 ? 31.391 51.331 39.380 1.00 56.38 827 ASP A CA 1
ATOM 2104 C C . ASP A 1 280 ? 32.319 51.780 38.241 1.00 56.26 827 ASP A C 1
ATOM 2105 O O . ASP A 1 280 ? 33.431 52.233 38.484 1.00 56.26 827 ASP A O 1
ATOM 2110 N N . GLY A 1 281 ? 31.838 51.655 37.008 1.00 56.33 828 GLY A N 1
ATOM 2111 C CA . GLY A 1 281 ? 32.537 52.153 35.836 1.00 56.94 828 GLY A CA 1
ATOM 2112 C C . GLY A 1 281 ? 33.846 51.470 35.475 1.00 56.80 828 GLY A C 1
ATOM 2113 O O . GLY A 1 281 ? 34.662 52.039 34.755 1.00 57.26 828 GLY A O 1
ATOM 2114 N N . ASP A 1 282 ? 34.054 50.246 35.948 1.00 56.63 829 ASP A N 1
ATOM 2115 C CA . ASP A 1 282 ? 35.345 49.584 35.717 1.00 56.95 829 ASP A CA 1
ATOM 2116 C C . ASP A 1 282 ? 35.406 48.809 34.413 1.00 56.79 829 ASP A C 1
ATOM 2117 O O . ASP A 1 282 ? 36.425 48.203 34.102 1.00 56.70 829 ASP A O 1
ATOM 2122 N N . GLY A 1 283 ? 34.315 48.846 33.649 1.00 57.62 830 GLY A N 1
ATOM 2123 C CA . GLY A 1 283 ? 34.273 48.227 32.326 1.00 58.12 830 GLY A CA 1
ATOM 2124 C C . GLY A 1 283 ? 33.848 46.771 32.382 1.00 57.87 830 GLY A C 1
ATOM 2125 O O . GLY A 1 283 ? 33.823 46.078 31.354 1.00 57.57 830 GLY A O 1
ATOM 2126 N N . VAL A 1 284 ? 33.540 46.309 33.596 1.00 57.64 831 VAL A N 1
ATOM 2127 C CA . VAL A 1 284 ? 32.968 44.994 33.818 1.00 57.23 831 VAL A CA 1
ATOM 2128 C C . VAL A 1 284 ? 31.548 45.205 34.334 1.00 57.94 831 VAL A C 1
ATOM 2129 O O . VAL A 1 284 ? 31.342 45.699 35.452 1.00 58.65 831 VAL A O 1
ATOM 2133 N N . GLY A 1 285 ? 30.573 44.865 33.502 1.00 57.95 832 GLY A N 1
ATOM 2134 C CA . GLY A 1 285 ? 29.186 45.072 33.832 1.00 58.65 832 GLY A CA 1
ATOM 2135 C C . GLY A 1 285 ? 28.717 44.269 35.033 1.00 58.84 832 GLY A C 1
ATOM 2136 O O . GLY A 1 285 ? 29.215 43.167 35.309 1.00 58.46 832 GLY A O 1
ATOM 2137 N N . ASP A 1 286 ? 27.728 44.813 35.735 1.00 59.34 833 ASP A N 1
ATOM 2138 C CA . ASP A 1 286 ? 27.287 44.246 36.996 1.00 59.24 833 ASP A CA 1
ATOM 2139 C C . ASP A 1 286 ? 27.068 42.750 36.908 1.00 58.98 833 ASP A C 1
ATOM 2140 O O . ASP A 1 286 ? 27.485 42.007 37.796 1.00 59.17 833 ASP A O 1
ATOM 2145 N N . HIS A 1 287 ? 26.457 42.296 35.823 1.00 59.15 834 HIS A N 1
ATOM 2146 C CA . HIS A 1 287 ? 26.086 40.898 35.724 1.00 59.23 834 HIS A CA 1
ATOM 2147 C C . HIS A 1 287 ? 27.285 39.966 35.780 1.00 57.59 834 HIS A C 1
ATOM 2148 O O . HIS A 1 287 ? 27.152 38.830 36.212 1.00 58.04 834 HIS A O 1
ATOM 2155 N N . CYS A 1 288 ? 28.461 40.451 35.389 1.00 56.19 835 CYS A N 1
ATOM 2156 C CA . CYS A 1 288 ? 29.675 39.624 35.462 1.00 54.20 835 CYS A CA 1
ATOM 2157 C C . CYS A 1 288 ? 30.714 40.222 36.392 1.00 53.18 835 CYS A C 1
ATOM 2158 O O . CYS A 1 288 ? 31.846 39.743 36.452 1.00 53.19 835 CYS A O 1
ATOM 2161 N N . ASP A 1 289 ? 30.341 41.261 37.116 1.00 52.08 836 ASP A N 1
ATOM 2162 C CA . ASP A 1 289 ? 31.287 41.910 38.007 1.00 51.70 836 ASP A CA 1
ATOM 2163 C C . ASP A 1 289 ? 31.327 41.211 39.385 1.00 50.67 836 ASP A C 1
ATOM 2164 O O . ASP A 1 289 ? 30.365 41.255 40.128 1.00 50.44 836 ASP A O 1
ATOM 2169 N N . ASN A 1 290 ? 32.447 40.564 39.708 1.00 49.83 837 ASN A N 1
ATOM 2170 C CA . ASN A 1 290 ? 32.569 39.842 40.978 1.00 49.91 837 ASN A CA 1
ATOM 2171 C C . ASN A 1 290 ? 32.766 40.769 42.191 1.00 50.66 837 ASN A C 1
ATOM 2172 O O . ASN A 1 290 ? 32.934 40.331 43.319 1.00 51.06 837 ASN A O 1
ATOM 2177 N N . CYS A 1 291 ? 32.735 42.058 41.920 1.00 51.90 838 CYS A N 1
ATOM 2178 C CA . CYS A 1 291 ? 32.919 43.082 42.903 1.00 52.66 838 CYS A CA 1
ATOM 2179 C C . CYS A 1 291 ? 32.158 44.292 42.381 1.00 53.48 838 CYS A C 1
ATOM 2180 O O . CYS A 1 291 ? 32.769 45.307 42.078 1.00 53.88 838 CYS A O 1
ATOM 2183 N N . PRO A 1 292 ? 30.821 44.168 42.268 1.00 53.69 839 PRO A N 1
ATOM 2184 C CA . PRO A 1 292 ? 29.991 45.139 41.526 1.00 54.11 839 PRO A CA 1
ATOM 2185 C C . PRO A 1 292 ? 30.026 46.563 42.058 1.00 54.70 839 PRO A C 1
ATOM 2186 O O . PRO A 1 292 ? 29.755 47.479 41.295 1.00 54.38 839 PRO A O 1
ATOM 2190 N N . LEU A 1 293 ? 30.358 46.737 43.335 1.00 55.19 840 LEU A N 1
ATOM 2191 C CA . LEU A 1 293 ? 30.410 48.069 43.954 1.00 56.45 840 LEU A CA 1
ATOM 2192 C C . LEU A 1 293 ? 31.812 48.728 43.961 1.00 56.77 840 LEU A C 1
ATOM 2193 O O . LEU A 1 293 ? 31.940 49.940 44.193 1.00 57.98 840 LEU A O 1
ATOM 2198 N N . VAL A 1 294 ? 32.849 47.935 43.729 1.00 55.79 841 VAL A N 1
ATOM 2199 C CA . VAL A 1 294 ? 34.219 48.403 43.891 1.00 56.11 841 VAL A CA 1
ATOM 2200 C C . VAL A 1 294 ? 35.034 48.172 42.611 1.00 56.17 841 VAL A C 1
ATOM 2201 O O . VAL A 1 294 ? 35.062 47.057 42.053 1.00 55.54 841 VAL A O 1
ATOM 2205 N N . HIS A 1 295 ? 35.681 49.236 42.146 1.00 56.53 842 HIS A N 1
ATOM 2206 C CA . HIS A 1 295 ? 36.497 49.197 40.941 1.00 56.48 842 HIS A CA 1
ATOM 2207 C C . HIS A 1 295 ? 37.481 48.024 40.949 1.00 55.21 842 HIS A C 1
ATOM 2208 O O . HIS A 1 295 ? 38.261 47.877 41.876 1.00 55.19 842 HIS A O 1
ATOM 2215 N N . ASN A 1 296 ? 37.425 47.189 39.917 1.00 54.49 843 ASN A N 1
ATOM 2216 C CA . ASN A 1 296 ? 38.373 46.078 39.758 1.00 53.73 843 ASN A CA 1
ATOM 2217 C C . ASN A 1 296 ? 38.335 45.386 38.368 1.00 53.26 843 ASN A C 1
ATOM 2218 O O . ASN A 1 296 ? 37.863 44.258 38.233 1.00 52.69 843 ASN A O 1
ATOM 2223 N N . PRO A 1 297 ? 38.882 46.054 37.351 1.00 53.95 844 PRO A N 1
ATOM 2224 C CA . PRO A 1 297 ? 38.841 45.552 35.971 1.00 54.04 844 PRO A CA 1
ATOM 2225 C C . PRO A 1 297 ? 39.402 44.137 35.812 1.00 54.21 844 PRO A C 1
ATOM 2226 O O . PRO A 1 297 ? 39.011 43.444 34.879 1.00 54.64 844 PRO A O 1
ATOM 2230 N N . ASP A 1 298 ? 40.310 43.729 36.694 1.00 54.76 845 ASP A N 1
ATOM 2231 C CA . ASP A 1 298 ? 41.020 42.461 36.546 1.00 54.98 845 ASP A CA 1
ATOM 2232 C C . ASP A 1 298 ? 40.239 41.264 37.048 1.00 54.21 845 ASP A C 1
ATOM 2233 O O . ASP A 1 298 ? 40.555 40.119 36.696 1.00 53.59 845 ASP A O 1
ATOM 2238 N N . GLN A 1 299 ? 39.240 41.520 37.896 1.00 54.06 846 GLN A N 1
ATOM 2239 C CA . GLN A 1 299 ? 38.360 40.459 38.405 1.00 53.22 846 GLN A CA 1
ATOM 2240 C C . GLN A 1 299 ? 39.124 39.333 39.117 1.00 52.34 846 GLN A C 1
ATOM 2241 O O . GLN A 1 299 ? 38.602 38.235 39.284 1.00 51.23 846 GLN A O 1
ATOM 2247 N N . THR A 1 300 ? 40.355 39.618 39.539 1.00 52.21 847 THR A N 1
ATOM 2248 C CA . THR A 1 300 ? 41.120 38.647 40.304 1.00 52.16 847 THR A CA 1
ATOM 2249 C C . THR A 1 300 ? 40.314 38.167 41.513 1.00 51.54 847 THR A C 1
ATOM 2250 O O . THR A 1 300 ? 39.714 38.971 42.242 1.00 51.28 847 THR A O 1
ATOM 2254 N N . ASP A 1 301 ? 40.270 36.849 41.681 1.00 50.79 848 ASP A N 1
ATOM 2255 C CA . ASP A 1 301 ? 39.595 36.219 42.805 1.00 50.39 848 ASP A CA 1
ATOM 2256 C C . ASP A 1 301 ? 40.502 35.100 43.256 1.00 50.23 848 ASP A C 1
ATOM 2257 O O . ASP A 1 301 ? 40.453 33.976 42.731 1.00 50.05 848 ASP A O 1
ATOM 2262 N N . VAL A 1 302 ? 41.362 35.426 44.205 1.00 50.45 849 VAL A N 1
ATOM 2263 C CA . VAL A 1 302 ? 42.475 34.561 44.573 1.00 49.79 849 VAL A CA 1
ATOM 2264 C C . VAL A 1 302 ? 42.068 33.390 45.458 1.00 49.35 849 VAL A C 1
ATOM 2265 O O . VAL A 1 302 ? 42.807 32.422 45.553 1.00 50.47 849 VAL A O 1
ATOM 2269 N N . ASP A 1 303 ? 40.930 33.496 46.145 1.00 48.75 850 ASP A N 1
ATOM 2270 C CA . ASP A 1 303 ? 40.472 32.405 47.012 1.00 47.83 850 ASP A CA 1
ATOM 2271 C C . ASP A 1 303 ? 39.192 31.748 46.512 1.00 46.80 850 ASP A C 1
ATOM 2272 O O . ASP A 1 303 ? 38.541 31.029 47.246 1.00 46.77 850 ASP A O 1
ATOM 2277 N N . ASN A 1 304 ? 38.851 32.017 45.253 1.00 45.86 851 ASN A N 1
ATOM 2278 C CA . ASN A 1 304 ? 37.841 31.285 44.517 1.00 44.41 851 ASN A CA 1
ATOM 2279 C C . ASN A 1 304 ? 36.462 31.204 45.205 1.00 44.61 851 ASN A C 1
ATOM 2280 O O . ASN A 1 304 ? 35.808 30.147 45.214 1.00 43.57 851 ASN A O 1
ATOM 2285 N N . ASP A 1 305 ? 36.013 32.325 45.764 1.00 45.73 852 ASP A N 1
ATOM 2286 C CA . ASP A 1 305 ? 34.664 32.384 46.360 1.00 46.86 852 ASP A CA 1
ATOM 2287 C C . ASP A 1 305 ? 33.685 33.280 45.600 1.00 47.34 852 ASP A C 1
ATOM 2288 O O . ASP A 1 305 ? 32.565 33.483 46.051 1.00 48.14 852 ASP A O 1
ATOM 2293 N N . LEU A 1 306 ? 34.109 33.795 44.443 1.00 47.88 853 LEU A N 1
ATOM 2294 C CA . LEU A 1 306 ? 33.262 34.627 43.566 1.00 48.52 853 LEU A CA 1
ATOM 2295 C C . LEU A 1 306 ? 33.091 36.071 44.074 1.00 49.91 853 LEU A C 1
ATOM 2296 O O . LEU A 1 306 ? 32.351 36.881 43.499 1.00 50.32 853 LEU A O 1
ATOM 2301 N N . VAL A 1 307 ? 33.816 36.389 45.132 1.00 50.94 854 VAL A N 1
ATOM 2302 C CA . VAL A 1 307 ? 33.910 37.747 45.627 1.00 52.02 854 VAL A CA 1
ATOM 2303 C C . VAL A 1 307 ? 35.316 38.255 45.343 1.00 52.43 854 VAL A C 1
ATOM 2304 O O . VAL A 1 307 ? 36.278 37.799 45.974 1.00 52.44 854 VAL A O 1
ATOM 2308 N N . GLY A 1 308 ? 35.446 39.168 44.374 1.00 52.84 855 GLY A N 1
ATOM 2309 C CA . GLY A 1 308 ? 36.754 39.670 43.957 1.00 53.60 855 GLY A CA 1
ATOM 2310 C C . GLY A 1 308 ? 37.636 40.199 45.088 1.00 54.65 855 GLY A C 1
ATOM 2311 O O . GLY A 1 308 ? 37.136 40.640 46.120 1.00 54.61 855 GLY A O 1
ATOM 2312 N N . ASP A 1 309 ? 38.952 40.176 44.877 1.00 55.91 856 ASP A N 1
ATOM 2313 C CA . ASP A 1 309 ? 39.941 40.575 45.910 1.00 57.78 856 ASP A CA 1
ATOM 2314 C C . ASP A 1 309 ? 39.639 41.902 46.598 1.00 59.36 856 ASP A C 1
ATOM 2315 O O . ASP A 1 309 ? 39.958 42.097 47.783 1.00 59.88 856 ASP A O 1
ATOM 2320 N N . GLN A 1 310 ? 39.008 42.802 45.864 1.00 60.40 857 GLN A N 1
ATOM 2321 C CA . GLN A 1 310 ? 38.770 44.141 46.355 1.00 62.33 857 GLN A CA 1
ATOM 2322 C C . GLN A 1 310 ? 37.611 44.262 47.362 1.00 63.08 857 GLN A C 1
ATOM 2323 O O . GLN A 1 310 ? 37.694 45.066 48.292 1.00 64.71 857 GLN A O 1
ATOM 2329 N N . CYS A 1 311 ? 36.544 43.473 47.186 1.00 62.32 858 CYS A N 1
ATOM 2330 C CA . CYS A 1 311 ? 35.485 43.399 48.194 1.00 62.32 858 CYS A CA 1
ATOM 2331 C C . CYS A 1 311 ? 35.872 42.427 49.262 1.00 62.18 858 CYS A C 1
ATOM 2332 O O . CYS A 1 311 ? 35.209 42.352 50.306 1.00 63.63 858 CYS A O 1
ATOM 2335 N N . ASP A 1 312 ? 36.877 41.612 48.982 1.00 60.80 859 ASP A N 1
ATOM 2336 C CA . ASP A 1 312 ? 37.093 40.426 49.774 1.00 60.01 859 ASP A CA 1
ATOM 2337 C C . ASP A 1 312 ? 37.926 40.712 51.036 1.00 60.58 859 ASP A C 1
ATOM 2338 O O . ASP A 1 312 ? 39.138 40.983 50.960 1.00 60.61 859 ASP A O 1
ATOM 2343 N N . ASN A 1 313 ? 37.259 40.657 52.190 1.00 60.90 860 ASN A N 1
ATOM 2344 C CA . ASN A 1 313 ? 37.917 40.879 53.486 1.00 61.95 860 ASN A CA 1
ATOM 2345 C C . ASN A 1 313 ? 37.878 39.663 54.393 1.00 61.58 860 ASN A C 1
ATOM 2346 O O . ASN A 1 313 ? 38.357 39.727 55.514 1.00 62.22 860 ASN A O 1
ATOM 2351 N N . ASN A 1 314 ? 37.268 38.572 53.917 1.00 60.55 861 ASN A N 1
ATOM 2352 C CA . ASN A 1 314 ? 37.154 37.308 54.678 1.00 60.11 861 ASN A CA 1
ATOM 2353 C C . ASN A 1 314 ? 36.436 37.396 56.026 1.00 61.26 861 ASN A C 1
ATOM 2354 O O . ASN A 1 314 ? 36.374 36.411 56.755 1.00 61.83 861 ASN A O 1
ATOM 2359 N N . GLU A 1 315 ? 35.911 38.566 56.369 1.00 62.43 862 GLU A N 1
ATOM 2360 C CA . GLU A 1 315 ? 35.262 38.746 57.665 1.00 63.28 862 GLU A CA 1
ATOM 2361 C C . GLU A 1 315 ? 33.919 38.029 57.645 1.00 62.12 862 GLU A C 1
ATOM 2362 O O . GLU A 1 315 ? 32.940 38.534 57.110 1.00 62.21 862 GLU A O 1
ATOM 2368 N N . ASP A 1 316 ? 33.897 36.821 58.188 1.00 60.86 863 ASP A N 1
ATOM 2369 C CA . ASP A 1 316 ? 32.707 36.003 58.148 1.00 59.18 863 ASP A CA 1
ATOM 2370 C C . ASP A 1 316 ? 32.508 35.336 59.499 1.00 59.49 863 ASP A C 1
ATOM 2371 O O . ASP A 1 316 ? 32.829 34.144 59.684 1.00 59.35 863 ASP A O 1
ATOM 2376 N N . ILE A 1 317 ? 31.964 36.109 60.435 1.00 59.81 864 ILE A N 1
ATOM 2377 C CA . ILE A 1 317 ? 31.865 35.717 61.844 1.00 60.16 864 ILE A CA 1
ATOM 2378 C C . ILE A 1 317 ? 31.018 34.462 62.152 1.00 59.44 864 ILE A C 1
ATOM 2379 O O . ILE A 1 317 ? 31.199 33.850 63.205 1.00 60.38 864 ILE A O 1
ATOM 2384 N N . ASP A 1 318 ? 30.108 34.071 61.262 1.00 57.78 865 ASP A N 1
ATOM 2385 C CA . ASP A 1 318 ? 29.328 32.841 61.506 1.00 56.53 865 ASP A CA 1
ATOM 2386 C C . ASP A 1 318 ? 29.735 31.622 60.645 1.00 54.53 865 ASP A C 1
ATOM 2387 O O . ASP A 1 318 ? 29.070 30.588 60.671 1.00 53.54 865 ASP A O 1
ATOM 2392 N N . ASP A 1 319 ? 30.831 31.767 59.891 1.00 53.39 866 ASP A N 1
ATOM 2393 C CA . ASP A 1 319 ? 31.461 30.662 59.133 1.00 51.81 866 ASP A CA 1
ATOM 2394 C C . ASP A 1 319 ? 30.588 29.942 58.082 1.00 50.33 866 ASP A C 1
ATOM 2395 O O . ASP A 1 319 ? 30.859 28.758 57.731 1.00 49.87 866 ASP A O 1
ATOM 2400 N N . ASP A 1 320 ? 29.574 30.637 57.571 1.00 48.50 867 ASP A N 1
ATOM 2401 C CA . ASP A 1 320 ? 28.745 30.081 56.523 1.00 47.83 867 ASP A CA 1
ATOM 2402 C C . ASP A 1 320 ? 29.260 30.442 55.104 1.00 47.62 867 ASP A C 1
ATOM 2403 O O . ASP A 1 320 ? 28.687 30.027 54.093 1.00 46.92 867 ASP A O 1
ATOM 2408 N N . GLY A 1 321 ? 30.358 31.198 55.059 1.00 48.21 868 GLY A N 1
ATOM 2409 C CA . GLY A 1 321 ? 31.058 31.489 53.825 1.00 47.70 868 GLY A CA 1
ATOM 2410 C C . GLY A 1 321 ? 30.544 32.700 53.072 1.00 48.28 868 GLY A C 1
ATOM 2411 O O . GLY A 1 321 ? 31.012 32.973 51.948 1.00 47.94 868 GLY A O 1
ATOM 2412 N N . HIS A 1 322 ? 29.563 33.400 53.648 1.00 48.57 869 HIS A N 1
ATOM 2413 C CA . HIS A 1 322 ? 29.151 34.713 53.128 1.00 49.37 869 HIS A CA 1
ATOM 2414 C C . HIS A 1 322 ? 29.610 35.770 54.111 1.00 50.15 869 HIS A C 1
ATOM 2415 O O . HIS A 1 322 ? 29.222 35.733 55.281 1.00 49.99 869 HIS A O 1
ATOM 2422 N N . GLN A 1 323 ? 30.438 36.708 53.653 1.00 51.00 870 GLN A N 1
ATOM 2423 C CA . GLN A 1 323 ? 31.034 37.671 54.584 1.00 52.61 870 GLN A CA 1
ATOM 2424 C C . GLN A 1 323 ? 29.998 38.567 55.227 1.00 54.29 870 GLN A C 1
ATOM 2425 O O . GLN A 1 323 ? 28.866 38.686 54.742 1.00 54.78 870 GLN A O 1
ATOM 2431 N N . ASN A 1 324 ? 30.379 39.172 56.339 1.00 56.11 871 ASN A N 1
ATOM 2432 C CA . ASN A 1 324 ? 29.479 40.037 57.095 1.00 58.09 871 ASN A CA 1
ATOM 2433 C C . ASN A 1 324 ? 28.653 40.993 56.214 1.00 58.25 871 ASN A C 1
ATOM 2434 O O . ASN A 1 324 ? 27.429 40.988 56.292 1.00 58.05 871 ASN A O 1
ATOM 2439 N N . ASN A 1 325 ? 29.316 41.762 55.346 1.00 58.67 872 ASN A N 1
ATOM 2440 C CA . ASN A 1 325 ? 28.606 42.774 54.535 1.00 59.22 872 ASN A CA 1
ATOM 2441 C C . ASN A 1 325 ? 27.756 42.202 53.384 1.00 58.98 872 ASN A C 1
ATOM 2442 O O . ASN A 1 325 ? 27.019 42.941 52.709 1.00 59.14 872 ASN A O 1
ATOM 2447 N N . GLN A 1 326 ? 27.842 40.885 53.185 1.00 58.44 873 GLN A N 1
ATOM 2448 C CA . GLN A 1 326 ? 27.083 40.217 52.134 1.00 57.88 873 GLN A CA 1
ATOM 2449 C C . GLN A 1 326 ? 26.253 39.023 52.641 1.00 57.52 873 GLN A C 1
ATOM 2450 O O . GLN A 1 326 ? 26.069 38.040 51.928 1.00 57.39 873 GLN A O 1
ATOM 2456 N N . ASP A 1 327 ? 25.758 39.128 53.870 1.00 57.77 874 ASP A N 1
ATOM 2457 C CA . ASP A 1 327 ? 25.083 38.033 54.545 1.00 57.42 874 ASP A CA 1
ATOM 2458 C C . ASP A 1 327 ? 23.758 38.580 55.028 1.00 58.38 874 ASP A C 1
ATOM 2459 O O . ASP A 1 327 ? 23.722 39.549 55.782 1.00 59.38 874 ASP A O 1
ATOM 2464 N N . ASN A 1 328 ? 22.665 37.981 54.574 1.00 58.28 875 ASN A N 1
ATOM 2465 C CA . ASN A 1 328 ? 21.329 38.436 54.953 1.00 58.81 875 ASN A CA 1
ATOM 2466 C C . ASN A 1 328 ? 20.976 38.064 56.422 1.00 59.72 875 ASN A C 1
ATOM 2467 O O . ASN A 1 328 ? 20.026 38.600 57.013 1.00 60.30 875 ASN A O 1
ATOM 2472 N N . CYS A 1 329 ? 21.756 37.151 56.991 1.00 59.86 876 CYS A N 1
ATOM 2473 C CA . CYS A 1 329 ? 21.764 36.917 58.433 1.00 61.33 876 CYS A CA 1
ATOM 2474 C C . CYS A 1 329 ? 23.206 36.943 58.925 1.00 61.29 876 CYS A C 1
ATOM 2475 O O . CYS A 1 329 ? 23.812 35.888 59.115 1.00 60.97 876 CYS A O 1
ATOM 2478 N N . PRO A 1 330 ? 23.766 38.144 59.111 1.00 61.99 877 PRO A N 1
ATOM 2479 C CA . PRO A 1 330 ? 25.192 38.291 59.444 1.00 61.89 877 PRO A CA 1
ATOM 2480 C C . PRO A 1 330 ? 25.665 37.432 60.626 1.00 62.04 877 PRO A C 1
ATOM 2481 O O . PRO A 1 330 ? 26.843 37.093 60.673 1.00 61.75 877 PRO A O 1
ATOM 2485 N N . TYR A 1 331 ? 24.766 37.075 61.541 1.00 62.46 878 TYR A N 1
ATOM 2486 C CA . TYR A 1 331 ? 25.182 36.485 62.817 1.00 63.26 878 TYR A CA 1
ATOM 2487 C C . TYR A 1 331 ? 24.800 35.026 62.978 1.00 62.32 878 TYR A C 1
ATOM 2488 O O . TYR A 1 331 ? 25.358 34.308 63.831 1.00 62.82 878 TYR A O 1
ATOM 2497 N N . ILE A 1 332 ? 23.861 34.586 62.156 1.00 60.62 879 ILE A N 1
ATOM 2498 C CA . ILE A 1 332 ? 23.412 33.213 62.174 1.00 58.85 879 ILE A CA 1
ATOM 2499 C C . ILE A 1 332 ? 23.807 32.539 60.856 1.00 57.20 879 ILE A C 1
ATOM 2500 O O . ILE A 1 332 ? 23.515 33.060 59.766 1.00 55.98 879 ILE A O 1
ATOM 2505 N N . SER A 1 333 ? 24.497 31.396 60.959 1.00 55.88 880 SER A N 1
ATOM 2506 C CA . SER A 1 333 ? 24.897 30.626 59.786 1.00 53.88 880 SER A CA 1
ATOM 2507 C C . SER A 1 333 ? 23.680 30.305 58.920 1.00 52.47 880 SER A C 1
ATOM 2508 O O . SER A 1 333 ? 22.687 29.778 59.424 1.00 52.00 880 SER A O 1
ATOM 2511 N N . ASN A 1 334 ? 23.763 30.656 57.631 1.00 50.92 881 ASN A N 1
ATOM 2512 C CA . ASN A 1 334 ? 22.815 30.189 56.634 1.00 49.94 881 ASN A CA 1
ATOM 2513 C C . ASN A 1 334 ? 23.412 30.155 55.231 1.00 49.31 881 ASN A C 1
ATOM 2514 O O . ASN A 1 334 ? 23.101 30.998 54.384 1.00 49.39 881 ASN A O 1
ATOM 2519 N N . ALA A 1 335 ? 24.241 29.146 54.975 1.00 48.32 882 ALA A N 1
ATOM 2520 C CA . ALA A 1 335 ? 25.039 29.106 53.763 1.00 47.43 882 ALA A CA 1
ATOM 2521 C C . ALA A 1 335 ? 24.223 29.280 52.472 1.00 47.17 882 ALA A C 1
ATOM 2522 O O . ALA A 1 335 ? 24.747 29.768 51.486 1.00 47.35 882 ALA A O 1
ATOM 2524 N N . ASN A 1 336 ? 22.950 28.878 52.475 1.00 47.23 883 ASN A N 1
ATOM 2525 C CA . ASN A 1 336 ? 22.123 29.019 51.272 1.00 46.97 883 ASN A CA 1
ATOM 2526 C C . ASN A 1 336 ? 21.492 30.415 51.092 1.00 47.73 883 ASN A C 1
ATOM 2527 O O . ASN A 1 336 ? 21.061 30.782 49.981 1.00 47.31 883 ASN A O 1
ATOM 2532 N N . GLN A 1 337 ? 21.474 31.191 52.180 1.00 48.36 884 GLN A N 1
ATOM 2533 C CA . GLN A 1 337 ? 21.019 32.584 52.152 1.00 49.47 884 GLN A CA 1
ATOM 2534 C C . GLN A 1 337 ? 19.569 32.680 51.752 1.00 50.26 884 GLN A C 1
ATOM 2535 O O . GLN A 1 337 ? 19.145 33.696 51.148 1.00 51.19 884 GLN A O 1
ATOM 2541 N N . ALA A 1 338 ? 18.810 31.630 52.068 1.00 50.40 885 ALA A N 1
ATOM 2542 C CA . ALA A 1 338 ? 17.427 31.528 51.632 1.00 51.24 885 ALA A CA 1
ATOM 2543 C C . ALA A 1 338 ? 16.662 32.708 52.168 1.00 52.31 885 ALA A C 1
ATOM 2544 O O . ALA A 1 338 ? 16.802 33.065 53.339 1.00 53.03 885 ALA A O 1
ATOM 2546 N N . ASP A 1 339 ? 15.875 33.334 51.308 1.00 53.36 886 ASP A N 1
ATOM 2547 C CA . ASP A 1 339 ? 15.090 34.517 51.699 1.00 55.00 886 ASP A CA 1
ATOM 2548 C C . ASP A 1 339 ? 13.790 34.545 50.893 1.00 55.22 886 ASP A C 1
ATOM 2549 O O . ASP A 1 339 ? 13.613 35.372 50.009 1.00 54.98 886 ASP A O 1
ATOM 2554 N N . HIS A 1 340 ? 12.894 33.619 51.225 1.00 55.63 887 HIS A N 1
ATOM 2555 C CA . HIS A 1 340 ? 11.723 33.310 50.407 1.00 55.97 887 HIS A CA 1
ATOM 2556 C C . HIS A 1 340 ? 10.715 34.470 50.182 1.00 56.93 887 HIS A C 1
ATOM 2557 O O . HIS A 1 340 ? 10.068 34.537 49.132 1.00 56.42 887 HIS A O 1
ATOM 2564 N N . ASP A 1 341 ? 10.585 35.370 51.154 1.00 57.97 888 ASP A N 1
ATOM 2565 C CA . ASP A 1 341 ? 9.766 36.574 50.942 1.00 59.15 888 ASP A CA 1
ATOM 2566 C C . ASP A 1 341 ? 10.540 37.745 50.336 1.00 59.77 888 ASP A C 1
ATOM 2567 O O . ASP A 1 341 ? 9.953 38.781 50.061 1.00 60.39 888 ASP A O 1
ATOM 2572 N N . ARG A 1 342 ? 11.856 37.580 50.157 1.00 59.96 889 ARG A N 1
ATOM 2573 C CA . ARG A 1 342 ? 12.701 38.576 49.479 1.00 61.01 889 ARG A CA 1
ATOM 2574 C C . ARG A 1 342 ? 12.768 39.936 50.215 1.00 61.72 889 ARG A C 1
ATOM 2575 O O . ARG A 1 342 ? 13.001 40.990 49.590 1.00 62.04 889 ARG A O 1
ATOM 2583 N N . ASP A 1 343 ? 12.581 39.921 51.529 1.00 61.62 890 ASP A N 1
ATOM 2584 C CA . ASP A 1 343 ? 12.595 41.166 52.279 1.00 61.90 890 ASP A CA 1
ATOM 2585 C C . ASP A 1 343 ? 13.985 41.501 52.869 1.00 62.02 890 ASP A C 1
ATOM 2586 O O . ASP A 1 343 ? 14.125 42.444 53.665 1.00 62.95 890 ASP A O 1
ATOM 2591 N N . GLY A 1 344 ? 15.002 40.731 52.484 1.00 60.73 891 GLY A N 1
ATOM 2592 C CA . GLY A 1 344 ? 16.369 41.037 52.865 1.00 60.08 891 GLY A CA 1
ATOM 2593 C C . GLY A 1 344 ? 16.802 40.408 54.176 1.00 60.16 891 GLY A C 1
ATOM 2594 O O . GLY A 1 344 ? 17.996 40.371 54.488 1.00 60.14 891 GLY A O 1
ATOM 2595 N N . GLN A 1 345 ? 15.836 39.936 54.958 1.00 60.14 892 GLN A N 1
ATOM 2596 C CA . GLN A 1 345 ? 16.138 39.138 56.143 1.00 60.11 892 GLN A CA 1
ATOM 2597 C C . GLN A 1 345 ? 16.043 37.629 55.818 1.00 58.75 892 GLN A C 1
ATOM 2598 O O . GLN A 1 345 ? 14.987 37.121 55.439 1.00 57.88 892 GLN A O 1
ATOM 2604 N N . GLY A 1 346 ? 17.148 36.922 55.974 1.00 57.98 893 GLY A N 1
ATOM 2605 C CA . GLY A 1 346 ? 17.183 35.516 55.625 1.00 57.25 893 GLY A CA 1
ATOM 2606 C C . GLY A 1 346 ? 16.246 34.663 56.458 1.00 57.30 893 GLY A C 1
ATOM 2607 O O . GLY A 1 346 ? 16.076 34.907 57.659 1.00 58.01 893 GLY A O 1
ATOM 2608 N N . ASP A 1 347 ? 15.653 33.652 55.827 1.00 56.49 894 ASP A N 1
ATOM 2609 C CA . ASP A 1 347 ? 14.821 32.689 56.524 1.00 56.98 894 ASP A CA 1
ATOM 2610 C C . ASP A 1 347 ? 15.355 32.432 57.926 1.00 58.08 894 ASP A C 1
ATOM 2611 O O . ASP A 1 347 ? 14.589 32.425 58.906 1.00 58.58 894 ASP A O 1
ATOM 2616 N N . ALA A 1 348 ? 16.676 32.236 58.023 1.00 58.31 895 ALA A N 1
ATOM 2617 C CA . ALA A 1 348 ? 17.304 31.797 59.269 1.00 59.56 895 ALA A CA 1
ATOM 2618 C C . ALA A 1 348 ? 17.123 32.748 60.461 1.00 60.99 895 ALA A C 1
ATOM 2619 O O . ALA A 1 348 ? 16.994 32.290 61.590 1.00 62.09 895 ALA A O 1
ATOM 2621 N N . CYS A 1 349 ? 17.099 34.056 60.210 1.00 61.73 896 CYS A N 1
ATOM 2622 C CA . CYS A 1 349 ? 16.922 35.032 61.292 1.00 63.64 896 CYS A CA 1
ATOM 2623 C C . CYS A 1 349 ? 15.541 35.714 61.282 1.00 63.58 896 CYS A C 1
ATOM 2624 O O . CYS A 1 349 ? 15.169 36.403 62.236 1.00 64.35 896 CYS A O 1
ATOM 2627 N N . ASP A 1 350 ? 14.784 35.487 60.213 1.00 62.76 897 ASP A N 1
ATOM 2628 C CA . ASP A 1 350 ? 13.494 36.149 59.980 1.00 62.35 897 ASP A CA 1
ATOM 2629 C C . ASP A 1 350 ? 12.365 35.265 60.542 1.00 62.47 897 ASP A C 1
ATOM 2630 O O . ASP A 1 350 ? 12.277 34.083 60.197 1.00 62.05 897 ASP A O 1
ATOM 2635 N N . PRO A 1 351 ? 11.519 35.823 61.418 1.00 63.15 898 PRO A N 1
ATOM 2636 C CA . PRO A 1 351 ? 10.510 35.024 62.132 1.00 63.26 898 PRO A CA 1
ATOM 2637 C C . PRO A 1 351 ? 9.218 34.863 61.340 1.00 62.77 898 PRO A C 1
ATOM 2638 O O . PRO A 1 351 ? 8.244 34.336 61.863 1.00 63.43 898 PRO A O 1
ATOM 2642 N N . ASP A 1 352 ? 9.221 35.313 60.096 1.00 61.75 899 ASP A N 1
ATOM 2643 C CA . ASP A 1 352 ? 8.053 35.234 59.238 1.00 61.51 899 ASP A CA 1
ATOM 2644 C C . ASP A 1 352 ? 8.525 35.168 57.789 1.00 60.65 899 ASP A C 1
ATOM 2645 O O . ASP A 1 352 ? 8.625 36.210 57.109 1.00 61.18 899 ASP A O 1
ATOM 2650 N N . ASP A 1 353 ? 8.809 33.953 57.316 1.00 59.11 900 ASP A N 1
ATOM 2651 C CA . ASP A 1 353 ? 9.557 33.769 56.073 1.00 58.18 900 ASP A CA 1
ATOM 2652 C C . ASP A 1 353 ? 8.758 34.078 54.804 1.00 58.05 900 ASP A C 1
ATOM 2653 O O . ASP A 1 353 ? 9.343 34.293 53.741 1.00 57.81 900 ASP A O 1
ATOM 2658 N N . ASP A 1 354 ? 7.435 34.090 54.900 1.00 58.31 901 ASP A N 1
ATOM 2659 C CA . ASP A 1 354 ? 6.623 34.504 53.757 1.00 58.74 901 ASP A CA 1
ATOM 2660 C C . ASP A 1 354 ? 5.928 35.847 53.946 1.00 59.56 901 ASP A C 1
ATOM 2661 O O . ASP A 1 354 ? 5.229 36.311 53.039 1.00 59.93 901 ASP A O 1
ATOM 2666 N N . ASN A 1 355 ? 6.125 36.472 55.113 1.00 59.87 902 ASN A N 1
ATOM 2667 C CA . ASN A 1 355 ? 5.463 37.747 55.438 1.00 60.45 902 ASN A CA 1
ATOM 2668 C C . ASN A 1 355 ? 3.920 37.681 55.361 1.00 61.42 902 ASN A C 1
ATOM 2669 O O . ASN A 1 355 ? 3.283 38.544 54.739 1.00 61.71 902 ASN A O 1
ATOM 2674 N N . ASP A 1 356 ? 3.327 36.658 55.982 1.00 62.03 903 ASP A N 1
ATOM 2675 C CA . ASP A 1 356 ? 1.857 36.559 56.035 1.00 63.32 903 ASP A CA 1
ATOM 2676 C C . ASP A 1 356 ? 1.265 36.717 57.441 1.00 64.42 903 ASP A C 1
ATOM 2677 O O . ASP A 1 356 ? 0.112 36.349 57.686 1.00 65.27 903 ASP A O 1
ATOM 2682 N N . GLY A 1 357 ? 2.053 37.271 58.356 1.00 64.80 904 GLY A N 1
ATOM 2683 C CA . GLY A 1 357 ? 1.554 37.610 59.670 1.00 65.91 904 GLY A CA 1
ATOM 2684 C C . GLY A 1 357 ? 1.688 36.449 60.607 1.00 66.42 904 GLY A C 1
ATOM 2685 O O . GLY A 1 357 ? 1.997 36.639 61.777 1.00 67.40 904 GLY A O 1
ATOM 2686 N N . VAL A 1 358 ? 1.481 35.238 60.088 1.00 66.20 905 VAL A N 1
ATOM 2687 C CA . VAL A 1 358 ? 1.577 34.031 60.901 1.00 66.21 905 VAL A CA 1
ATOM 2688 C C . VAL A 1 358 ? 3.026 33.572 60.994 1.00 66.01 905 VAL A C 1
ATOM 2689 O O . VAL A 1 358 ? 3.615 33.148 60.001 1.00 65.29 905 VAL A O 1
ATOM 2693 N N . PRO A 1 359 ? 3.607 33.679 62.189 1.00 66.70 906 PRO A N 1
ATOM 2694 C CA . PRO A 1 359 ? 5.040 33.444 62.366 1.00 66.48 906 PRO A CA 1
ATOM 2695 C C . PRO A 1 359 ? 5.436 32.025 62.025 1.00 66.18 906 PRO A C 1
ATOM 2696 O O . PRO A 1 359 ? 4.589 31.126 62.008 1.00 66.21 906 PRO A O 1
ATOM 2700 N N . ASP A 1 360 ? 6.723 31.838 61.750 1.00 66.08 907 ASP A N 1
ATOM 2701 C CA . ASP A 1 360 ? 7.244 30.560 61.290 1.00 66.19 907 ASP A CA 1
ATOM 2702 C C . ASP A 1 360 ? 6.693 29.411 62.104 1.00 67.16 907 ASP A C 1
ATOM 2703 O O . ASP A 1 360 ? 6.064 28.508 61.546 1.00 67.25 907 ASP A O 1
ATOM 2708 N N . ASP A 1 361 ? 6.896 29.473 63.423 1.00 68.35 908 ASP A N 1
ATOM 2709 C CA . ASP A 1 361 ? 6.554 28.375 64.330 1.00 69.88 908 ASP A CA 1
ATOM 2710 C C . ASP A 1 361 ? 5.071 27.963 64.313 1.00 70.23 908 ASP A C 1
ATOM 2711 O O . ASP A 1 361 ? 4.738 26.854 64.725 1.00 70.82 908 ASP A O 1
ATOM 2716 N N . ARG A 1 362 ? 4.200 28.842 63.810 1.00 70.12 909 ARG A N 1
ATOM 2717 C CA . ARG A 1 362 ? 2.745 28.653 63.914 1.00 70.60 909 ARG A CA 1
ATOM 2718 C C . ARG A 1 362 ? 2.055 28.552 62.539 1.00 69.40 909 ARG A C 1
ATOM 2719 O O . ARG A 1 362 ? 0.827 28.512 62.445 1.00 69.21 909 ARG A O 1
ATOM 2727 N N . ASP A 1 363 ? 2.866 28.489 61.490 1.00 67.92 910 ASP A N 1
ATOM 2728 C CA . ASP A 1 363 ? 2.407 28.596 60.110 1.00 66.65 910 ASP A CA 1
ATOM 2729 C C . ASP A 1 363 ? 2.391 27.215 59.439 1.00 65.93 910 ASP A C 1
ATOM 2730 O O . ASP A 1 363 ? 3.432 26.571 59.299 1.00 65.56 910 ASP A O 1
ATOM 2735 N N . ASN A 1 364 ? 1.209 26.763 59.033 1.00 65.70 911 ASN A N 1
ATOM 2736 C CA . ASN A 1 364 ? 1.074 25.472 58.358 1.00 64.81 911 ASN A CA 1
ATOM 2737 C C . ASN A 1 364 ? 1.499 25.497 56.877 1.00 63.58 911 ASN A C 1
ATOM 2738 O O . ASN A 1 364 ? 1.566 24.449 56.217 1.00 63.09 911 ASN A O 1
ATOM 2743 N N . CYS A 1 365 ? 1.786 26.691 56.366 1.00 62.35 912 CYS A N 1
ATOM 2744 C CA . CYS A 1 365 ? 2.516 26.820 55.114 1.00 61.78 912 CYS A CA 1
ATOM 2745 C C . CYS A 1 365 ? 3.640 27.842 55.260 1.00 61.34 912 CYS A C 1
ATOM 2746 O O . CYS A 1 365 ? 3.501 29.019 54.866 1.00 61.54 912 CYS A O 1
ATOM 2749 N N . ARG A 1 366 ? 4.754 27.402 55.841 1.00 60.65 913 ARG A N 1
ATOM 2750 C CA . ARG A 1 366 ? 5.818 28.334 56.219 1.00 60.63 913 ARG A CA 1
ATOM 2751 C C . ARG A 1 366 ? 6.291 29.262 55.084 1.00 60.04 913 ARG A C 1
ATOM 2752 O O . ARG A 1 366 ? 6.602 30.437 55.326 1.00 59.64 913 ARG A O 1
ATOM 2760 N N . LEU A 1 367 ? 6.336 28.744 53.854 1.00 59.62 914 LEU A N 1
ATOM 2761 C CA . LEU A 1 367 ? 6.928 29.505 52.745 1.00 59.47 914 LEU A CA 1
ATOM 2762 C C . LEU A 1 367 ? 5.935 30.141 51.767 1.00 59.96 914 LEU A C 1
ATOM 2763 O O . LEU A 1 367 ? 6.327 30.939 50.913 1.00 59.92 914 LEU A O 1
ATOM 2768 N N . VAL A 1 368 ? 4.652 29.806 51.915 1.00 60.74 915 VAL A N 1
ATOM 2769 C CA . VAL A 1 368 ? 3.612 30.318 51.025 1.00 61.11 915 VAL A CA 1
ATOM 2770 C C . VAL A 1 368 ? 2.619 31.185 51.798 1.00 62.15 915 VAL A C 1
ATOM 2771 O O . VAL A 1 368 ? 2.050 30.760 52.801 1.00 62.47 915 VAL A O 1
ATOM 2775 N N . PHE A 1 369 ? 2.450 32.415 51.334 1.00 62.78 916 PHE A N 1
ATOM 2776 C CA . PHE A 1 369 ? 1.531 33.381 51.928 1.00 64.22 916 PHE A CA 1
ATOM 2777 C C . PHE A 1 369 ? 0.133 32.760 52.128 1.00 65.31 916 PHE A C 1
ATOM 2778 O O . PHE A 1 369 ? -0.486 32.274 51.164 1.00 65.95 916 PHE A O 1
ATOM 2786 N N . ASN A 1 370 ? -0.331 32.732 53.387 1.00 65.79 917 ASN A N 1
ATOM 2787 C CA . ASN A 1 370 ? -1.700 32.306 53.713 1.00 66.27 917 ASN A CA 1
ATOM 2788 C C . ASN A 1 370 ? -2.163 32.647 55.148 1.00 67.21 917 ASN A C 1
ATOM 2789 O O . ASN A 1 370 ? -2.323 31.765 55.994 1.00 67.02 917 ASN A O 1
ATOM 2794 N N . PRO A 1 371 ? -2.430 33.932 55.392 1.00 67.97 918 PRO A N 1
ATOM 2795 C CA . PRO A 1 371 ? -2.845 34.409 56.721 1.00 68.87 918 PRO A CA 1
ATOM 2796 C C . PRO A 1 371 ? -4.020 33.630 57.342 1.00 69.83 918 PRO A C 1
ATOM 2797 O O . PRO A 1 371 ? -4.148 33.587 58.571 1.00 70.28 918 PRO A O 1
ATOM 2801 N N . ASP A 1 372 ? -4.849 33.000 56.520 1.00 70.42 919 ASP A N 1
ATOM 2802 C CA . ASP A 1 372 ? -6.013 32.304 57.057 1.00 71.39 919 ASP A CA 1
ATOM 2803 C C . ASP A 1 372 ? -5.800 30.819 57.222 1.00 71.47 919 ASP A C 1
ATOM 2804 O O . ASP A 1 372 ? -6.715 30.096 57.621 1.00 72.44 919 ASP A O 1
ATOM 2809 N N . GLN A 1 373 ? -4.581 30.368 56.925 1.00 70.66 920 GLN A N 1
ATOM 2810 C CA . GLN A 1 373 ? -4.125 29.038 57.302 1.00 69.92 920 GLN A CA 1
ATOM 2811 C C . GLN A 1 373 ? -5.136 27.927 56.966 1.00 70.62 920 GLN A C 1
ATOM 2812 O O . GLN A 1 373 ? -5.337 27.004 57.767 1.00 71.30 920 GLN A O 1
ATOM 2818 N N . GLU A 1 374 ? -5.759 28.012 55.786 1.00 70.58 921 GLU A N 1
ATOM 2819 C CA . GLU A 1 374 ? -6.768 27.026 55.373 1.00 71.09 921 GLU A CA 1
ATOM 2820 C C . GLU A 1 374 ? -6.184 25.611 55.233 1.00 71.05 921 GLU A C 1
ATOM 2821 O O . GLU A 1 374 ? -5.314 25.361 54.387 1.00 70.45 921 GLU A O 1
ATOM 2827 N N . ASP A 1 375 ? -6.690 24.701 56.061 1.00 71.51 922 ASP A N 1
ATOM 2828 C CA . ASP A 1 375 ? -6.351 23.291 56.006 1.00 71.46 922 ASP A CA 1
ATOM 2829 C C . ASP A 1 375 ? -7.643 22.477 56.081 1.00 72.82 922 ASP A C 1
ATOM 2830 O O . ASP A 1 375 ? -8.033 22.010 57.155 1.00 73.33 922 ASP A O 1
ATOM 2835 N N . LEU A 1 376 ? -8.301 22.304 54.938 1.00 73.77 923 LEU A N 1
ATOM 2836 C CA . LEU A 1 376 ? -9.670 21.784 54.918 1.00 75.59 923 LEU A CA 1
ATOM 2837 C C . LEU A 1 376 ? -9.783 20.280 54.842 1.00 76.57 923 LEU A C 1
ATOM 2838 O O . LEU A 1 376 ? -10.890 19.739 54.843 1.00 77.68 923 LEU A O 1
ATOM 2843 N N . ASP A 1 377 ? -8.644 19.602 54.780 1.00 76.24 924 ASP A N 1
ATOM 2844 C CA . ASP A 1 377 ? -8.616 18.154 54.922 1.00 76.67 924 ASP A CA 1
ATOM 2845 C C . ASP A 1 377 ? -8.043 17.770 56.293 1.00 76.39 924 ASP A C 1
ATOM 2846 O O . ASP A 1 377 ? -8.067 16.596 56.675 1.00 76.91 924 ASP A O 1
ATOM 2851 N N . GLY A 1 378 ? -7.532 18.768 57.025 1.00 75.55 925 GLY A N 1
ATOM 2852 C CA . GLY A 1 378 ? -6.990 18.564 58.370 1.00 75.12 925 GLY A CA 1
ATOM 2853 C C . GLY A 1 378 ? -5.615 17.893 58.483 1.00 73.93 925 GLY A C 1
ATOM 2854 O O . GLY A 1 378 ? -5.278 17.330 59.531 1.00 74.16 925 GLY A O 1
ATOM 2855 N N . ASP A 1 379 ? -4.806 17.978 57.428 1.00 72.57 926 ASP A N 1
ATOM 2856 C CA . ASP A 1 379 ? -3.480 17.333 57.431 1.00 71.28 926 ASP A CA 1
ATOM 2857 C C . ASP A 1 379 ? -2.358 18.182 58.035 1.00 70.15 926 ASP A C 1
ATOM 2858 O O . ASP A 1 379 ? -1.188 17.864 57.875 1.00 69.39 926 ASP A O 1
ATOM 2863 N N . GLY A 1 380 ? -2.721 19.264 58.714 1.00 70.10 927 GLY A N 1
ATOM 2864 C CA . GLY A 1 380 ? -1.758 20.093 59.424 1.00 69.35 927 GLY A CA 1
ATOM 2865 C C . GLY A 1 380 ? -0.935 20.990 58.519 1.00 68.30 927 GLY A C 1
ATOM 2866 O O . GLY A 1 380 ? -0.105 21.755 58.993 1.00 67.82 927 GLY A O 1
ATOM 2867 N N . ARG A 1 381 ? -1.166 20.871 57.215 1.00 67.92 928 ARG A N 1
ATOM 2868 C CA . ARG A 1 381 ? -0.513 21.685 56.198 1.00 67.11 928 ARG A CA 1
ATOM 2869 C C . ARG A 1 381 ? -1.593 22.527 55.519 1.00 67.37 928 ARG A C 1
ATOM 2870 O O . ARG A 1 381 ? -2.646 22.004 55.152 1.00 68.55 928 ARG A O 1
ATOM 2878 N N . GLY A 1 382 ? -1.355 23.825 55.367 1.00 66.52 929 GLY A N 1
ATOM 2879 C CA . GLY A 1 382 ? -2.261 24.658 54.603 1.00 66.45 929 GLY A CA 1
ATOM 2880 C C . GLY A 1 382 ? -2.438 24.121 53.191 1.00 66.33 929 GLY A C 1
ATOM 2881 O O . GLY A 1 382 ? -1.471 23.699 52.551 1.00 66.09 929 GLY A O 1
ATOM 2882 N N . ASP A 1 383 ? -3.666 24.132 52.694 1.00 66.50 930 ASP A N 1
ATOM 2883 C CA . ASP A 1 383 ? -3.959 23.551 51.383 1.00 66.40 930 ASP A CA 1
ATOM 2884 C C . ASP A 1 383 ? -3.290 24.282 50.223 1.00 65.53 930 ASP A C 1
ATOM 2885 O O . ASP A 1 383 ? -3.226 23.764 49.106 1.00 65.20 930 ASP A O 1
ATOM 2890 N N . ILE A 1 384 ? -2.794 25.481 50.484 1.00 65.01 931 ILE A N 1
ATOM 2891 C CA . ILE A 1 384 ? -2.209 26.288 49.423 1.00 65.06 931 ILE A CA 1
ATOM 2892 C C . ILE A 1 384 ? -0.804 25.775 49.001 1.00 64.67 931 ILE A C 1
ATOM 2893 O O . ILE A 1 384 ? -0.375 26.003 47.873 1.00 64.36 931 ILE A O 1
ATOM 2898 N N . CYS A 1 385 ? -0.122 25.052 49.896 1.00 64.72 932 CYS A N 1
ATOM 2899 C CA . CYS A 1 385 ? 1.166 24.428 49.563 1.00 64.45 932 CYS A CA 1
ATOM 2900 C C . CYS A 1 385 ? 1.056 22.896 49.561 1.00 65.24 932 CYS A C 1
ATOM 2901 O O . CYS A 1 385 ? 1.949 22.206 50.014 1.00 65.28 932 CYS A O 1
ATOM 2904 N N . LYS A 1 386 ? -0.040 22.390 48.997 1.00 66.77 933 LYS A N 1
ATOM 2905 C CA . LYS A 1 386 ? -0.464 20.992 49.145 1.00 67.55 933 LYS A CA 1
ATOM 2906 C C . LYS A 1 386 ? 0.561 19.945 48.691 1.00 66.96 933 LYS A C 1
ATOM 2907 O O . LYS A 1 386 ? 0.731 18.918 49.354 1.00 68.01 933 LYS A O 1
ATOM 2913 N N . ASP A 1 387 ? 1.232 20.168 47.575 1.00 65.30 934 ASP A N 1
ATOM 2914 C CA . ASP A 1 387 ? 2.173 19.150 47.127 1.00 64.41 934 ASP A CA 1
ATOM 2915 C C . ASP A 1 387 ? 3.585 19.705 46.942 1.00 63.25 934 ASP A C 1
ATOM 2916 O O . ASP A 1 387 ? 4.521 18.972 46.571 1.00 62.47 934 ASP A O 1
ATOM 2921 N N . ASP A 1 388 ? 3.726 21.000 47.235 1.00 62.10 935 ASP A N 1
ATOM 2922 C CA . ASP A 1 388 ? 4.835 21.799 46.761 1.00 60.24 935 ASP A CA 1
ATOM 2923 C C . ASP A 1 388 ? 5.130 22.874 47.801 1.00 59.45 935 ASP A C 1
ATOM 2924 O O . ASP A 1 388 ? 4.961 24.079 47.558 1.00 59.02 935 ASP A O 1
ATOM 2929 N N . PHE A 1 389 ? 5.576 22.404 48.965 1.00 58.50 936 PHE A N 1
ATOM 2930 C CA . PHE A 1 389 ? 5.860 23.235 50.139 1.00 57.74 936 PHE A CA 1
ATOM 2931 C C . PHE A 1 389 ? 6.508 24.589 49.803 1.00 56.99 936 PHE A C 1
ATOM 2932 O O . PHE A 1 389 ? 6.054 25.628 50.263 1.00 57.44 936 PHE A O 1
ATOM 2940 N N . ASP A 1 390 ? 7.570 24.571 49.003 1.00 55.89 937 ASP A N 1
ATOM 2941 C CA . ASP A 1 390 ? 8.299 25.800 48.698 1.00 54.87 937 ASP A CA 1
ATOM 2942 C C . ASP A 1 390 ? 7.805 26.509 47.439 1.00 54.83 937 ASP A C 1
ATOM 2943 O O . ASP A 1 390 ? 8.376 27.492 47.036 1.00 54.84 937 ASP A O 1
ATOM 2948 N N . ASN A 1 391 ? 6.755 25.985 46.817 1.00 55.26 938 ASN A N 1
ATOM 2949 C CA . ASN A 1 391 ? 6.095 26.656 45.704 1.00 55.73 938 ASN A CA 1
ATOM 2950 C C . ASN A 1 391 ? 7.038 27.019 44.552 1.00 55.13 938 ASN A C 1
ATOM 2951 O O . ASN A 1 391 ? 7.038 28.151 44.057 1.00 55.77 938 ASN A O 1
ATOM 2956 N N . ASP A 1 392 ? 7.869 26.074 44.150 1.00 54.26 939 ASP A N 1
ATOM 2957 C CA . ASP A 1 392 ? 8.729 26.286 42.982 1.00 53.37 939 ASP A CA 1
ATOM 2958 C C . ASP A 1 392 ? 8.229 25.418 41.844 1.00 53.38 939 ASP A C 1
ATOM 2959 O O . ASP A 1 392 ? 8.918 25.211 40.859 1.00 52.20 939 ASP A O 1
ATOM 2964 N N . ASN A 1 393 ? 7.016 24.898 42.026 1.00 54.70 940 ASN A N 1
ATOM 2965 C CA . ASN A 1 393 ? 6.302 24.120 41.011 1.00 56.47 940 ASN A CA 1
ATOM 2966 C C . ASN A 1 393 ? 6.864 22.700 40.773 1.00 56.18 940 ASN A C 1
ATOM 2967 O O . ASN A 1 393 ? 6.343 21.940 39.956 1.00 56.78 940 ASN A O 1
ATOM 2972 N N . ILE A 1 394 ? 7.912 22.346 41.507 1.00 55.55 941 ILE A N 1
ATOM 2973 C CA . ILE A 1 394 ? 8.368 20.974 41.535 1.00 55.25 941 ILE A CA 1
ATOM 2974 C C . ILE A 1 394 ? 7.828 20.347 42.807 1.00 55.66 941 ILE A C 1
ATOM 2975 O O . ILE A 1 394 ? 8.079 20.853 43.908 1.00 55.63 941 ILE A O 1
ATOM 2980 N N . PRO A 1 395 ? 7.059 19.268 42.666 1.00 56.10 942 PRO A N 1
ATOM 2981 C CA . PRO A 1 395 ? 6.416 18.624 43.824 1.00 56.10 942 PRO A CA 1
ATOM 2982 C C . PRO A 1 395 ? 7.449 18.103 44.812 1.00 55.24 942 PRO A C 1
ATOM 2983 O O . PRO A 1 395 ? 8.552 17.746 44.383 1.00 54.33 942 PRO A O 1
ATOM 2987 N N . ASP A 1 396 ? 7.097 18.074 46.104 1.00 55.14 943 ASP A N 1
ATOM 2988 C CA . ASP A 1 396 ? 7.975 17.557 47.161 1.00 54.32 943 ASP A CA 1
ATOM 2989 C C . ASP A 1 396 ? 8.802 16.323 46.721 1.00 54.36 943 ASP A C 1
ATOM 2990 O O . ASP A 1 396 ? 10.037 16.355 46.810 1.00 54.10 943 ASP A O 1
ATOM 2995 N N . ILE A 1 397 ? 8.135 15.244 46.259 1.00 54.59 944 ILE A N 1
ATOM 2996 C CA . ILE A 1 397 ? 8.836 13.978 45.930 1.00 54.31 944 ILE A CA 1
ATOM 2997 C C . ILE A 1 397 ? 9.940 14.096 44.914 1.00 53.51 944 ILE A C 1
ATOM 2998 O O . ILE A 1 397 ? 10.834 13.267 44.918 1.00 53.77 944 ILE A O 1
ATOM 3003 N N . ASP A 1 398 ? 9.836 15.050 43.992 1.00 52.85 945 ASP A N 1
ATOM 3004 C CA . ASP A 1 398 ? 10.855 15.215 42.962 1.00 52.58 945 ASP A CA 1
ATOM 3005 C C . ASP A 1 398 ? 11.784 16.370 43.280 1.00 51.49 945 ASP A C 1
ATOM 3006 O O . ASP A 1 398 ? 12.649 16.720 42.478 1.00 52.06 945 ASP A O 1
ATOM 3011 N N . ASP A 1 399 ? 11.623 16.950 44.458 1.00 50.19 946 ASP A N 1
ATOM 3012 C CA . ASP A 1 399 ? 12.347 18.143 44.814 1.00 48.91 946 ASP A CA 1
ATOM 3013 C C . ASP A 1 399 ? 13.440 17.793 45.806 1.00 48.57 946 ASP A C 1
ATOM 3014 O O . ASP A 1 399 ? 13.154 17.402 46.930 1.00 49.40 946 ASP A O 1
ATOM 3019 N N . VAL A 1 400 ? 14.696 17.950 45.397 1.00 47.56 947 VAL A N 1
ATOM 3020 C CA . VAL A 1 400 ? 15.811 17.565 46.243 1.00 46.72 947 VAL A CA 1
ATOM 3021 C C . VAL A 1 400 ? 15.945 18.514 47.424 1.00 47.81 947 VAL A C 1
ATOM 3022 O O . VAL A 1 400 ? 16.618 18.196 48.413 1.00 47.91 947 VAL A O 1
ATOM 3026 N N . CYS A 1 401 ? 15.299 19.677 47.313 1.00 48.53 948 CYS A N 1
ATOM 3027 C CA . CYS A 1 401 ? 15.213 20.642 48.414 1.00 49.27 948 CYS A CA 1
ATOM 3028 C C . CYS A 1 401 ? 13.789 21.207 48.500 1.00 49.75 948 CYS A C 1
ATOM 3029 O O . CYS A 1 401 ? 13.515 22.307 47.990 1.00 49.52 948 CYS A O 1
ATOM 3032 N N . PRO A 1 402 ? 12.885 20.441 49.114 1.00 50.09 949 PRO A N 1
ATOM 3033 C CA . PRO A 1 402 ? 11.468 20.809 49.189 1.00 51.16 949 PRO A CA 1
ATOM 3034 C C . PRO A 1 402 ? 11.153 22.065 50.020 1.00 52.06 949 PRO A C 1
ATOM 3035 O O . PRO A 1 402 ? 10.047 22.591 49.912 1.00 53.34 949 PRO A O 1
ATOM 3039 N N . GLU A 1 403 ? 12.084 22.528 50.845 1.00 52.22 950 GLU A N 1
ATOM 3040 C CA . GLU A 1 403 ? 11.847 23.738 51.637 1.00 52.32 950 GLU A CA 1
ATOM 3041 C C . GLU A 1 403 ? 12.798 24.829 51.167 1.00 51.60 950 GLU A C 1
ATOM 3042 O O . GLU A 1 403 ? 13.317 25.618 51.965 1.00 50.90 950 GLU A O 1
ATOM 3048 N N . ASN A 1 404 ? 13.027 24.853 49.858 1.00 51.44 951 ASN A N 1
ATOM 3049 C CA . ASN A 1 404 ? 13.900 25.853 49.227 1.00 51.53 951 ASN A CA 1
ATOM 3050 C C . ASN A 1 404 ? 13.582 26.017 47.738 1.00 51.62 951 ASN A C 1
ATOM 3051 O O . ASN A 1 404 ? 13.857 25.110 46.935 1.00 50.67 951 ASN A O 1
ATOM 3056 N N . ASN A 1 405 ? 13.017 27.173 47.380 1.00 52.05 952 ASN A N 1
ATOM 3057 C CA . ASN A 1 405 ? 12.531 27.397 46.020 1.00 53.23 952 ASN A CA 1
ATOM 3058 C C . ASN A 1 405 ? 13.627 27.683 44.978 1.00 52.69 952 ASN A C 1
ATOM 3059 O O . ASN A 1 405 ? 13.350 27.753 43.783 1.00 53.19 952 ASN A O 1
ATOM 3064 N N . ALA A 1 406 ? 14.871 27.812 45.437 1.00 52.17 953 ALA A N 1
ATOM 3065 C CA . ALA A 1 406 ? 16.004 28.018 44.539 1.00 51.30 953 ALA A CA 1
ATOM 3066 C C . ALA A 1 406 ? 16.643 26.712 44.057 1.00 50.94 953 ALA 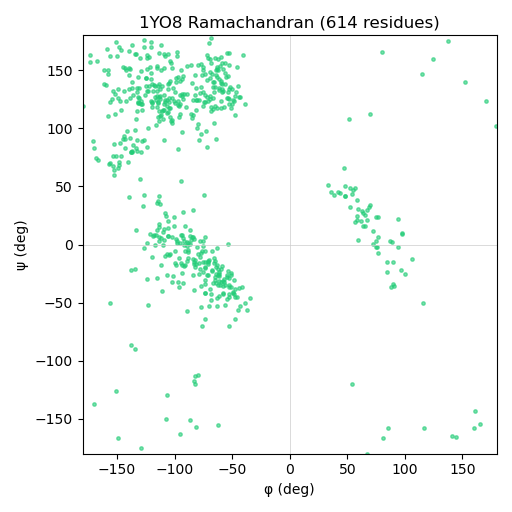A C 1
ATOM 3067 O O . ALA A 1 406 ? 17.449 26.720 43.115 1.00 51.00 953 ALA A O 1
ATOM 3069 N N . ILE A 1 407 ? 16.312 25.598 44.706 1.00 50.61 954 ILE A N 1
ATOM 3070 C CA . ILE A 1 407 ? 16.913 24.308 44.349 1.00 50.12 954 ILE A CA 1
ATOM 3071 C C . ILE A 1 407 ? 15.869 23.218 44.300 1.00 51.23 954 ILE A C 1
ATOM 3072 O O . ILE A 1 407 ? 15.123 23.021 45.261 1.00 51.69 954 ILE A O 1
ATOM 3077 N N . SER A 1 408 ? 15.832 22.481 43.195 1.00 51.96 955 SER A N 1
ATOM 3078 C CA . SER A 1 408 ? 14.996 21.290 43.134 1.00 53.05 955 SER A CA 1
ATOM 3079 C C . SER A 1 408 ? 15.669 20.099 42.445 1.00 53.33 955 SER A C 1
ATOM 3080 O O . SER A 1 408 ? 15.280 18.949 42.673 1.00 53.44 955 SER A O 1
ATOM 3083 N N . GLU A 1 409 ? 16.676 20.381 41.617 1.00 62.44 956 GLU A N 1
ATOM 3084 C CA . GLU A 1 409 ? 17.385 19.338 40.872 1.00 62.70 956 GLU A CA 1
ATOM 3085 C C . GLU A 1 409 ? 18.854 19.288 41.281 1.00 60.55 956 GLU A C 1
ATOM 3086 O O . GLU A 1 409 ? 19.503 20.331 41.449 1.00 59.63 956 GLU A O 1
ATOM 3092 N N . THR A 1 410 ? 19.374 18.073 41.447 1.00 59.24 957 THR A N 1
ATOM 3093 C CA . THR A 1 410 ? 20.817 17.860 41.425 1.00 57.25 957 THR A CA 1
ATOM 3094 C C . THR A 1 410 ? 21.343 18.326 40.050 1.00 56.94 957 THR A C 1
ATOM 3095 O O . THR A 1 410 ? 20.906 17.829 39.000 1.00 57.00 957 THR A O 1
ATOM 3099 N N . ASP A 1 411 ? 22.208 19.340 40.055 1.00 56.05 958 ASP A N 1
ATOM 3100 C CA . ASP A 1 411 ? 22.699 19.927 38.801 1.00 55.73 958 ASP A CA 1
ATOM 3101 C C . ASP A 1 411 ? 24.087 20.537 38.909 1.00 54.68 958 ASP A C 1
ATOM 3102 O O . ASP A 1 411 ? 24.275 21.552 39.577 1.00 55.01 958 ASP A O 1
ATOM 3107 N N . PHE A 1 412 ? 25.052 19.923 38.231 1.00 53.91 959 PHE A N 1
ATOM 3108 C CA . PHE A 1 412 ? 26.415 20.457 38.167 1.00 52.78 959 PHE A CA 1
ATOM 3109 C C . PHE A 1 412 ? 26.704 20.964 36.763 1.00 53.75 959 PHE A C 1
ATOM 3110 O O . PHE A 1 412 ? 27.841 21.274 36.443 1.00 53.98 959 PHE A O 1
ATOM 3118 N N . ARG A 1 413 ? 25.675 21.057 35.927 1.00 54.63 960 ARG A N 1
ATOM 3119 C CA . ARG A 1 413 ? 25.858 21.501 34.546 1.00 55.80 960 ARG A CA 1
ATOM 3120 C C . ARG A 1 413 ? 26.673 22.790 34.437 1.00 56.58 960 ARG A C 1
ATOM 3121 O O . ARG A 1 413 ? 27.502 22.923 33.529 1.00 57.82 960 ARG A O 1
ATOM 3129 N N . ASN A 1 414 ? 26.421 23.749 35.328 1.00 56.49 961 ASN A N 1
ATOM 3130 C CA . ASN A 1 414 ? 27.277 24.924 35.404 1.00 56.99 961 ASN A CA 1
ATOM 3131 C C . ASN A 1 414 ? 28.117 24.761 36.624 1.00 55.82 961 ASN A C 1
ATOM 3132 O O . ASN A 1 414 ? 27.572 24.533 37.720 1.00 56.04 961 ASN A O 1
ATOM 3137 N N . PHE A 1 415 ? 29.435 24.856 36.458 1.00 54.26 962 PHE A N 1
ATOM 3138 C CA . PHE A 1 415 ? 30.354 24.695 37.592 1.00 53.08 962 PHE A CA 1
ATOM 3139 C C . PHE A 1 415 ? 31.552 25.633 37.499 1.00 52.63 962 PHE A C 1
ATOM 3140 O O . PHE A 1 415 ? 31.955 26.056 36.409 1.00 53.66 962 PHE A O 1
ATOM 3148 N N . GLN A 1 416 ? 32.083 25.975 38.657 1.00 51.50 963 GLN A N 1
ATOM 3149 C CA . GLN A 1 416 ? 33.348 26.671 38.781 1.00 51.44 963 GLN A CA 1
ATOM 3150 C C . GLN A 1 416 ? 34.531 25.697 38.811 1.00 50.87 963 GLN A C 1
ATOM 3151 O O . GLN A 1 416 ? 34.604 24.795 39.654 1.00 49.65 963 GLN A O 1
ATOM 3165 N N . VAL A 1 418 ? 37.963 25.263 40.095 1.00 48.92 965 VAL A N 1
ATOM 3166 C CA . VAL A 1 418 ? 38.824 25.772 41.132 1.00 48.21 965 VAL A CA 1
ATOM 3167 C C . VAL A 1 418 ? 40.184 25.056 41.031 1.00 48.45 965 VAL A C 1
ATOM 3168 O O . VAL A 1 418 ? 40.326 23.887 41.414 1.00 47.25 965 VAL A O 1
ATOM 3172 N N . PRO A 1 419 ? 41.160 25.742 40.459 1.00 49.77 966 PRO A N 1
ATOM 3173 C CA . PRO A 1 419 ? 42.513 25.208 40.356 1.00 50.65 966 PRO A CA 1
ATOM 3174 C C . PRO A 1 419 ? 43.253 25.452 41.652 1.00 52.15 966 PRO A C 1
ATOM 3175 O O . PRO A 1 419 ? 43.284 26.578 42.132 1.00 53.39 966 PRO A O 1
ATOM 3179 N N . LEU A 1 420 ? 43.846 24.398 42.198 1.00 53.26 967 LEU A N 1
ATOM 3180 C CA . LEU A 1 420 ? 44.354 24.393 43.552 1.00 54.80 967 LEU A CA 1
ATOM 3181 C C . LEU A 1 420 ? 45.865 24.708 43.578 1.00 57.71 967 LEU A C 1
ATOM 3182 O O . LEU A 1 420 ? 46.434 24.967 44.646 1.00 58.28 967 LEU A O 1
ATOM 3187 N N . ASP A 1 421 ? 46.501 24.684 42.400 1.00 60.45 968 ASP A N 1
ATOM 3188 C CA . ASP A 1 421 ? 47.939 24.950 42.275 1.00 63.56 968 ASP A CA 1
ATOM 3189 C C . ASP A 1 421 ? 48.286 25.505 40.891 1.00 66.45 968 ASP A C 1
ATOM 3190 O O . ASP A 1 421 ? 48.961 24.844 40.095 1.00 66.42 968 ASP A O 1
ATOM 3195 N N . PRO A 1 422 ? 47.826 26.722 40.602 1.00 69.50 969 PRO A N 1
ATOM 3196 C CA . PRO A 1 422 ? 48.069 27.339 39.286 1.00 72.54 969 PRO A CA 1
ATOM 3197 C C . PRO A 1 422 ? 49.522 27.793 39.136 1.00 75.96 969 PRO A C 1
ATOM 3198 O O . PRO A 1 422 ? 50.135 28.177 40.127 1.00 76.56 969 PRO A O 1
ATOM 3202 N N . LYS A 1 423 ? 50.067 27.719 37.919 1.00 79.53 970 LYS A N 1
ATOM 3203 C CA . LYS A 1 423 ? 51.472 28.090 37.670 1.00 83.61 970 LYS A CA 1
ATOM 3204 C C . LYS A 1 423 ? 51.733 28.632 36.238 1.00 86.54 970 LYS A C 1
ATOM 3205 O O . LYS A 1 423 ? 51.071 29.578 35.808 1.00 87.70 970 LYS A O 1
ATOM 3211 N N . GLY A 1 424 ? 52.696 28.041 35.517 1.00 88.84 971 GLY A N 1
ATOM 3212 C CA . GLY A 1 424 ? 53.162 28.611 34.259 1.00 91.84 971 GLY A CA 1
ATOM 3213 C C . GLY A 1 424 ? 53.339 27.684 33.057 1.00 93.13 971 GLY A C 1
ATOM 3214 O O . GLY A 1 424 ? 53.369 28.166 31.918 1.00 94.44 971 GLY A O 1
ATOM 3215 N N . THR A 1 425 ? 53.486 26.374 33.294 1.00 92.93 972 THR A N 1
ATOM 3216 C CA . THR A 1 425 ? 53.629 25.393 32.195 1.00 93.88 972 THR A CA 1
ATOM 3217 C C . THR A 1 425 ? 53.222 23.980 32.586 1.00 92.29 972 THR A C 1
ATOM 3218 O O . THR A 1 425 ? 52.478 23.323 31.844 1.00 92.41 972 THR A O 1
ATOM 3222 N N . THR A 1 426 ? 53.758 23.491 33.720 1.00 90.93 973 THR A N 1
ATOM 3223 C CA . THR A 1 426 ? 53.335 22.207 34.316 1.00 88.17 973 THR A CA 1
ATOM 3224 C C . THR A 1 426 ? 51.824 22.213 34.515 1.00 85.20 973 THR A C 1
ATOM 3225 O O . THR A 1 426 ? 51.250 21.240 35.024 1.00 84.04 973 THR A O 1
ATOM 3229 N N . GLN A 1 427 ? 51.198 23.325 34.114 1.00 83.40 974 GLN A N 1
ATOM 3230 C CA . GLN A 1 427 ? 49.767 23.541 34.255 1.00 80.73 974 GLN A CA 1
ATOM 3231 C C . GLN A 1 427 ? 48.973 22.533 33.418 1.00 77.86 974 GLN A C 1
ATOM 3232 O O . GLN A 1 427 ? 48.707 22.757 32.232 1.00 78.49 974 GLN A O 1
ATOM 3238 N N . ILE A 1 428 ? 48.632 21.405 34.041 1.00 73.96 975 ILE A N 1
ATOM 3239 C CA . ILE A 1 428 ? 47.719 20.438 33.443 1.00 70.66 975 ILE A CA 1
ATOM 3240 C C . ILE A 1 428 ? 46.340 20.570 34.088 1.00 67.71 975 ILE A C 1
ATOM 3241 O O . ILE A 1 428 ? 46.128 20.173 35.237 1.00 66.25 975 ILE A O 1
ATOM 3246 N N . ASP A 1 429 ? 45.413 21.148 33.344 1.00 65.82 976 ASP A N 1
ATOM 3247 C CA . ASP A 1 429 ? 44.085 21.418 33.861 1.00 63.33 976 ASP A CA 1
ATOM 3248 C C . ASP A 1 429 ? 43.226 20.188 33.783 1.00 60.21 976 ASP A C 1
ATOM 3249 O O . ASP A 1 429 ? 43.349 19.411 32.844 1.00 60.83 976 ASP A O 1
ATOM 3254 N N . PRO A 1 430 ? 42.338 20.008 34.755 1.00 57.14 977 PRO A N 1
ATOM 3255 C CA . PRO A 1 430 ? 41.323 18.970 34.650 1.00 54.92 977 PRO A CA 1
ATOM 3256 C C . PRO A 1 430 ? 40.434 19.240 33.441 1.00 53.97 977 PRO A C 1
ATOM 3257 O O . PRO A 1 430 ? 40.139 20.379 33.118 1.00 55.00 977 PRO A O 1
ATOM 3261 N N . ASN A 1 431 ? 40.045 18.184 32.768 1.00 52.20 978 ASN A N 1
ATOM 3262 C CA . ASN A 1 431 ? 39.077 18.269 31.722 1.00 51.02 978 ASN A CA 1
ATOM 3263 C C . ASN A 1 431 ? 37.783 17.568 32.188 1.00 49.25 978 ASN A C 1
ATOM 3264 O O . ASN A 1 431 ? 37.776 16.368 32.459 1.00 48.19 978 ASN A O 1
ATOM 3269 N N . TRP A 1 432 ? 36.713 18.350 32.329 1.00 48.36 979 TRP A N 1
ATOM 3270 C CA . TRP A 1 432 ? 35.421 17.854 32.821 1.00 47.18 979 TRP A CA 1
ATOM 3271 C C . TRP A 1 432 ? 34.400 17.711 31.672 1.00 48.23 979 TRP A C 1
ATOM 3272 O O . TRP A 1 432 ? 34.114 18.672 30.961 1.00 48.23 979 TRP A O 1
ATOM 3283 N N . VAL A 1 433 ? 33.867 16.512 31.478 1.00 48.59 980 VAL A N 1
ATOM 3284 C CA . VAL A 1 433 ? 32.802 16.337 30.508 1.00 50.27 980 VAL A CA 1
ATOM 3285 C C . VAL A 1 433 ? 31.534 16.025 31.242 1.00 50.45 980 VAL A C 1
ATOM 3286 O O . VAL A 1 433 ? 31.541 15.273 32.201 1.00 50.13 980 VAL A O 1
ATOM 3290 N N . ILE A 1 434 ? 30.448 16.654 30.815 1.00 52.15 981 ILE A N 1
ATOM 3291 C CA . ILE A 1 434 ? 29.181 16.598 31.535 1.00 52.80 981 ILE A CA 1
ATOM 3292 C C . ILE A 1 434 ? 28.171 15.769 30.767 1.00 53.51 981 ILE A C 1
ATOM 3293 O O . ILE A 1 434 ? 27.936 15.997 29.590 1.00 55.06 981 ILE A O 1
ATOM 3298 N N . ARG A 1 435 ? 27.562 14.814 31.441 1.00 53.62 982 ARG A N 1
ATOM 3299 C CA . ARG A 1 435 ? 26.504 14.018 30.833 1.00 55.07 982 ARG A CA 1
ATOM 3300 C C . ARG A 1 435 ? 25.316 14.027 31.782 1.00 54.81 982 ARG A C 1
ATOM 3301 O O . ARG A 1 435 ? 25.349 14.744 32.798 1.00 54.63 982 ARG A O 1
ATOM 3309 N N . HIS A 1 436 ? 24.267 13.260 31.463 1.00 55.00 983 HIS A N 1
ATOM 3310 C CA . HIS A 1 436 ? 23.095 13.120 32.348 1.00 54.22 983 HIS A CA 1
ATOM 3311 C C . HIS A 1 436 ? 22.565 14.467 32.871 1.00 53.81 983 HIS A C 1
ATOM 3312 O O . HIS A 1 436 ? 22.221 14.600 34.038 1.00 53.47 983 HIS A O 1
ATOM 3319 N N . GLN A 1 437 ? 22.524 15.465 31.999 1.00 54.17 984 GLN A N 1
ATOM 3320 C CA . GLN A 1 437 ? 22.072 16.815 32.362 1.00 54.16 984 GLN A CA 1
ATOM 3321 C C . GLN A 1 437 ? 22.594 17.318 33.718 1.00 52.41 984 GLN A C 1
ATOM 3322 O O . GLN A 1 437 ? 21.835 17.848 34.520 1.00 52.94 984 GLN A O 1
ATOM 3328 N N . GLY A 1 438 ? 23.888 17.129 33.968 1.00 50.83 985 GLY A N 1
ATOM 3329 C CA . GLY A 1 438 ? 24.555 17.738 35.099 1.00 48.89 985 GLY A CA 1
ATOM 3330 C C . GLY A 1 438 ? 24.680 16.819 36.291 1.00 48.16 985 GLY A C 1
ATOM 3331 O O . GLY A 1 438 ? 25.096 17.240 37.387 1.00 46.73 985 GLY A O 1
ATOM 3332 N N . LYS A 1 439 ? 24.338 15.557 36.073 1.00 48.38 986 LYS A N 1
ATOM 3333 C CA . LYS A 1 439 ? 24.294 14.579 37.141 1.00 48.33 986 LYS A CA 1
ATOM 3334 C C . LYS A 1 439 ? 25.366 13.509 36.955 1.00 48.16 986 LYS A C 1
ATOM 3335 O O . LYS A 1 439 ? 25.428 12.523 37.710 1.00 48.47 986 LYS A O 1
ATOM 3341 N N . GLU A 1 440 ? 26.218 13.719 35.961 1.00 47.97 987 GLU A N 1
ATOM 3342 C CA . GLU A 1 440 ? 27.380 12.867 35.747 1.00 47.91 987 GLU A CA 1
ATOM 3343 C C . GLU A 1 440 ? 28.512 13.683 35.139 1.00 47.05 987 GLU A C 1
ATOM 3344 O O . GLU A 1 440 ? 28.342 14.357 34.121 1.00 46.59 987 GLU A O 1
ATOM 3350 N N . LEU A 1 441 ? 29.662 13.625 35.793 1.00 46.40 988 LEU A N 1
ATOM 3351 C CA . LEU A 1 441 ? 30.875 14.247 35.287 1.00 46.03 988 LEU A CA 1
ATOM 3352 C C . LEU A 1 441 ? 31.937 13.166 35.092 1.00 45.22 988 LEU A C 1
ATOM 3353 O O . LEU A 1 441 ? 32.073 12.266 35.920 1.00 44.97 988 LEU A O 1
ATOM 3358 N N . VAL A 1 442 ? 32.662 13.245 33.986 1.00 44.73 989 VAL A N 1
ATOM 3359 C CA . VAL A 1 442 ? 33.859 12.461 33.802 1.00 44.82 989 VAL A CA 1
ATOM 3360 C C . VAL A 1 442 ? 35.083 13.391 33.727 1.00 45.39 989 VAL A C 1
ATOM 3361 O O . VAL A 1 442 ? 35.124 14.315 32.882 1.00 45.50 989 VAL A O 1
ATOM 3365 N N . GLN A 1 443 ? 36.053 13.189 34.639 1.00 44.80 990 GLN A N 1
ATOM 3366 C CA . GLN A 1 443 ? 37.344 13.868 34.504 1.00 45.09 990 GLN A CA 1
ATOM 3367 C C . GLN A 1 443 ? 38.314 13.029 33.677 1.00 45.93 990 GLN A C 1
ATOM 3368 O O . GLN A 1 443 ? 38.545 11.862 33.960 1.00 46.69 990 GLN A O 1
ATOM 3374 N N . THR A 1 444 ? 38.918 13.656 32.690 1.00 46.67 991 THR A N 1
ATOM 3375 C CA . THR A 1 444 ? 39.591 12.947 31.613 1.00 47.48 991 THR A CA 1
ATOM 3376 C C . THR A 1 444 ? 41.129 12.894 31.765 1.00 47.59 991 THR A C 1
ATOM 3377 O O . THR A 1 444 ? 41.778 11.959 31.293 1.00 47.87 991 THR A O 1
ATOM 3381 N N . ALA A 1 445 ? 41.692 13.885 32.441 1.00 47.38 992 ALA A N 1
ATOM 3382 C CA . ALA A 1 445 ? 43.122 14.148 32.360 1.00 48.45 992 ALA A CA 1
ATOM 3383 C C . ALA A 1 445 ? 43.891 13.864 33.651 1.00 48.68 992 ALA A C 1
ATOM 3384 O O . ALA A 1 445 ? 43.362 13.992 34.771 1.00 47.91 992 ALA A O 1
ATOM 3386 N N . ASN A 1 446 ? 45.155 13.499 33.484 1.00 50.04 993 ASN A N 1
ATOM 3387 C CA . ASN A 1 446 ? 46.061 13.302 34.602 1.00 50.13 993 ASN A CA 1
ATOM 3388 C C . ASN A 1 446 ? 46.537 14.667 35.072 1.00 50.32 993 ASN A C 1
ATOM 3389 O O . ASN A 1 446 ? 47.560 15.170 34.595 1.00 52.28 993 ASN A O 1
ATOM 3394 N N . SER A 1 447 ? 45.808 15.264 36.013 1.00 49.35 994 SER A N 1
ATOM 3395 C CA . SER A 1 447 ? 45.822 16.726 36.167 1.00 48.80 994 SER A CA 1
ATOM 3396 C C . SER A 1 447 ? 46.273 17.230 37.512 1.00 48.71 994 SER A C 1
ATOM 3397 O O . SER A 1 447 ? 46.412 16.478 38.456 1.00 48.14 994 SER A O 1
ATOM 3400 N N . ASP A 1 448 ? 46.486 18.540 37.575 1.00 49.74 995 ASP A N 1
ATOM 3401 C CA . ASP A 1 448 ? 46.734 19.260 38.812 1.00 49.41 995 ASP A CA 1
ATOM 3402 C C . ASP A 1 448 ? 45.542 19.048 39.700 1.00 47.55 995 ASP A C 1
ATOM 3403 O O . ASP A 1 448 ? 44.482 18.649 39.232 1.00 47.01 995 ASP A O 1
ATOM 3408 N N . PRO A 1 449 ? 45.697 19.278 40.987 1.00 46.59 996 PRO A N 1
ATOM 3409 C CA . PRO A 1 449 ? 44.545 19.267 41.879 1.00 45.48 996 PRO A CA 1
ATOM 3410 C C . PRO A 1 449 ? 43.538 20.358 41.465 1.00 45.93 996 PRO A C 1
ATOM 3411 O O . PRO A 1 449 ? 43.880 21.520 41.119 1.00 46.78 996 PRO A O 1
ATOM 3415 N N . GLY A 1 450 ? 42.281 19.968 41.446 1.00 45.24 997 GLY A N 1
ATOM 3416 C CA . GLY A 1 450 ? 41.251 20.835 40.925 1.00 44.27 997 GLY A CA 1
ATOM 3417 C C . GLY A 1 450 ? 39.916 20.389 41.416 1.00 43.25 997 GLY A C 1
ATOM 3418 O O . GLY A 1 450 ? 39.725 19.205 41.713 1.00 42.37 997 GLY A O 1
ATOM 3419 N N . ILE A 1 451 ? 38.999 21.337 41.555 1.00 42.90 998 ILE A N 1
ATOM 3420 C CA . ILE A 1 451 ? 37.635 20.996 41.943 1.00 42.60 998 ILE A CA 1
ATOM 3421 C C . ILE A 1 451 ? 36.737 21.553 40.905 1.00 42.65 998 ILE A C 1
ATOM 3422 O O . ILE A 1 451 ? 37.026 22.624 40.363 1.00 43.30 998 ILE A O 1
ATOM 3427 N N . ALA A 1 452 ? 35.665 20.833 40.593 1.00 41.76 999 ALA A N 1
ATOM 3428 C CA . ALA A 1 452 ? 34.552 21.438 39.884 1.00 42.00 999 ALA A CA 1
ATOM 3429 C C . ALA A 1 452 ? 33.464 21.577 40.928 1.00 42.34 999 ALA A C 1
ATOM 3430 O O . ALA A 1 452 ? 32.993 20.567 41.489 1.00 41.54 999 ALA A O 1
ATOM 3432 N N . VAL A 1 453 ? 33.128 22.823 41.275 1.00 42.83 1000 VAL A N 1
ATOM 3433 C CA . VAL A 1 453 ? 32.147 23.046 42.333 1.00 43.68 1000 VAL A CA 1
ATOM 3434 C C . VAL A 1 453 ? 30.921 23.643 41.742 1.00 44.00 1000 VAL A C 1
ATOM 3435 O O . VAL A 1 453 ? 31.007 24.616 40.988 1.00 44.48 1000 VAL A O 1
ATOM 3439 N N . GLY A 1 454 ? 29.777 23.017 42.043 1.00 43.81 1001 GLY A N 1
ATOM 3440 C CA . GLY A 1 454 ? 28.488 23.503 41.610 1.00 44.09 1001 GLY A CA 1
ATOM 3441 C C . GLY A 1 454 ? 28.133 24.777 42.343 1.00 44.93 1001 GLY A C 1
ATOM 3442 O O . GLY A 1 454 ? 28.821 25.172 43.267 1.00 45.01 1001 GLY A O 1
ATOM 3443 N N . PHE A 1 455 ? 27.038 25.403 41.938 1.00 46.36 1002 PHE A N 1
ATOM 3444 C CA . PHE A 1 455 ? 26.658 26.719 42.434 1.00 47.33 1002 PHE A CA 1
ATOM 3445 C C . PHE A 1 455 ? 25.586 26.654 43.542 1.00 47.79 1002 PHE A C 1
ATOM 3446 O O . PHE A 1 455 ? 25.394 27.613 44.257 1.00 49.03 1002 PHE A O 1
ATOM 3454 N N . ASP A 1 456 ? 24.906 25.524 43.688 1.00 47.69 1003 ASP A N 1
ATOM 3455 C CA . ASP A 1 456 ? 23.903 25.386 44.758 1.00 48.70 1003 ASP A CA 1
ATOM 3456 C C . ASP A 1 456 ? 24.579 25.349 46.116 1.00 48.86 1003 ASP A C 1
ATOM 3457 O O . ASP A 1 456 ? 25.653 24.746 46.257 1.00 49.44 1003 ASP A O 1
ATOM 3462 N N . G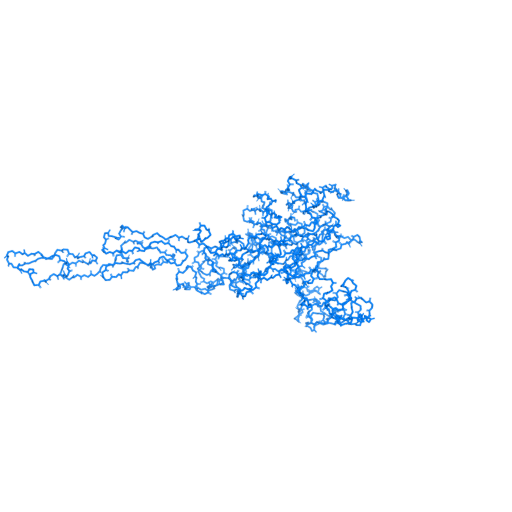LU A 1 457 ? 23.945 25.950 47.119 1.00 49.40 1004 GLU A N 1
ATOM 3463 C CA . GLU A 1 457 ? 24.550 26.057 48.441 1.00 49.70 1004 GLU A CA 1
ATOM 3464 C C . GLU A 1 457 ? 23.716 25.389 49.501 1.00 49.82 1004 GLU A C 1
ATOM 3465 O O . GLU A 1 457 ? 22.507 25.387 49.422 1.00 50.48 1004 GLU A O 1
ATOM 3471 N N . PHE A 1 458 ? 24.377 24.841 50.516 1.00 49.76 1005 PHE A N 1
ATOM 3472 C CA . PHE A 1 458 ? 23.704 24.002 51.496 1.00 49.76 1005 PHE A CA 1
ATOM 3473 C C . PHE A 1 458 ? 24.125 24.282 52.916 1.00 50.60 1005 PHE A C 1
ATOM 3474 O O . PHE A 1 458 ? 25.300 24.511 53.193 1.00 50.41 1005 PHE A O 1
ATOM 3482 N N . GLY A 1 459 ? 23.150 24.259 53.814 1.00 51.80 1006 GLY A N 1
ATOM 3483 C CA . GLY A 1 459 ? 23.408 23.959 55.202 1.00 53.43 1006 GLY A CA 1
ATOM 3484 C C . GLY A 1 459 ? 23.451 22.448 55.300 1.00 53.81 1006 GLY A C 1
ATOM 3485 O O . GLY A 1 459 ? 24.340 21.813 54.736 1.00 52.92 1006 GLY A O 1
ATOM 3486 N N . SER A 1 460 ? 22.469 21.867 55.987 1.00 55.41 1007 SER A N 1
ATOM 3487 C CA . SER A 1 460 ? 22.353 20.420 56.091 1.00 55.43 1007 SER A CA 1
ATOM 3488 C C . SER A 1 460 ? 22.228 19.825 54.715 1.00 54.41 1007 SER A C 1
ATOM 3489 O O . SER A 1 460 ? 21.513 20.360 53.876 1.00 55.48 1007 SER A O 1
ATOM 3492 N N . VAL A 1 461 ? 22.924 18.717 54.474 1.00 53.29 1008 VAL A N 1
ATOM 3493 C CA . VAL A 1 461 ? 22.930 18.092 53.151 1.00 51.30 1008 VAL A CA 1
ATOM 3494 C C . VAL A 1 461 ? 23.303 16.585 53.166 1.00 51.04 1008 VAL A C 1
ATOM 3495 O O . VAL A 1 461 ? 24.088 16.113 54.006 1.00 50.99 1008 VAL A O 1
ATOM 3499 N N . ASP A 1 462 ? 22.699 15.844 52.244 1.00 50.44 1009 ASP A N 1
ATOM 3500 C CA . ASP A 1 462 ? 23.152 14.516 51.895 1.00 49.64 1009 ASP A CA 1
ATOM 3501 C C . ASP A 1 462 ? 23.574 14.561 50.447 1.00 48.60 1009 ASP A C 1
ATOM 3502 O O . ASP A 1 462 ? 22.890 15.145 49.597 1.00 49.09 1009 ASP A O 1
ATOM 3507 N N . PHE A 1 463 ? 24.698 13.938 50.160 1.00 47.34 1010 PHE A N 1
ATOM 3508 C CA . PHE A 1 463 ? 25.299 13.986 48.843 1.00 46.10 1010 PHE A CA 1
ATOM 3509 C C . PHE A 1 463 ? 25.877 12.610 48.578 1.00 45.83 1010 PHE A C 1
ATOM 3510 O O . PHE A 1 463 ? 26.666 12.092 49.368 1.00 45.80 1010 PHE A O 1
ATOM 3518 N N . SER A 1 464 ? 25.452 12.000 47.490 1.00 46.21 1011 SER A N 1
ATOM 3519 C CA . SER A 1 464 ? 25.988 10.709 47.094 1.00 46.74 1011 SER A CA 1
ATOM 3520 C C . SER A 1 464 ? 26.289 10.748 45.634 1.00 46.47 1011 SER A C 1
ATOM 3521 O O . SER A 1 464 ? 25.822 11.632 44.922 1.00 46.59 1011 SER A O 1
ATOM 3524 N N . GLY A 1 465 ? 27.075 9.782 45.186 1.00 46.71 1012 GLY A N 1
ATOM 3525 C CA . GLY A 1 465 ? 27.571 9.746 43.826 1.00 46.18 1012 GLY A CA 1
ATOM 3526 C C . GLY A 1 465 ? 28.306 8.452 43.563 1.00 46.40 1012 GLY A C 1
ATOM 3527 O O . GLY A 1 465 ? 28.784 7.766 44.505 1.00 46.41 1012 GLY A O 1
ATOM 3528 N N . THR A 1 466 ? 28.382 8.086 42.293 1.00 45.88 1013 THR A N 1
ATOM 3529 C CA . THR A 1 466 ? 29.067 6.879 41.951 1.00 46.19 1013 THR A CA 1
ATOM 3530 C C . THR A 1 466 ? 30.463 7.207 41.465 1.00 45.91 1013 THR A C 1
ATOM 3531 O O . THR A 1 466 ? 30.662 8.108 40.645 1.00 45.94 1013 THR A O 1
ATOM 3535 N N . PHE A 1 467 ? 31.425 6.483 42.022 1.00 45.78 1014 PHE A N 1
ATOM 3536 C CA . PHE A 1 467 ? 32.845 6.710 41.804 1.00 44.61 1014 PHE A CA 1
ATOM 3537 C C . PHE A 1 467 ? 33.371 5.497 41.079 1.00 44.26 1014 PHE A C 1
ATOM 3538 O O . PHE A 1 467 ? 33.241 4.375 41.574 1.00 44.89 1014 PHE A O 1
ATOM 3546 N N . TYR A 1 468 ? 33.964 5.720 39.909 1.00 43.43 1015 TYR A N 1
ATOM 3547 C CA . TYR A 1 468 ? 34.430 4.634 39.052 1.00 43.16 1015 TYR A CA 1
ATOM 3548 C C . TYR A 1 468 ? 35.564 5.138 38.170 1.00 42.96 1015 TYR A C 1
ATOM 3549 O O . TYR A 1 468 ? 35.415 6.135 37.467 1.00 42.95 1015 TYR A O 1
ATOM 3558 N N . VAL A 1 469 ? 36.698 4.453 38.212 1.00 42.88 1016 VAL A N 1
ATOM 3559 C CA . VAL A 1 469 ? 37.856 4.866 37.450 1.00 42.91 1016 VAL A CA 1
ATOM 3560 C C . VAL A 1 469 ? 38.023 3.971 36.229 1.00 44.70 1016 VAL A C 1
ATOM 3561 O O . VAL A 1 469 ? 38.396 2.811 36.361 1.00 46.34 1016 VAL A O 1
ATOM 3565 N N . ASN A 1 470 ? 37.767 4.523 35.044 1.00 45.94 1017 ASN A N 1
ATOM 3566 C CA . ASN A 1 470 ? 37.637 3.740 33.807 1.00 47.80 1017 ASN A CA 1
ATOM 3567 C C . ASN A 1 470 ? 38.964 3.678 33.059 1.00 49.41 1017 ASN A C 1
ATOM 3568 O O . ASN A 1 470 ? 39.058 4.032 31.882 1.00 50.41 1017 ASN A O 1
ATOM 3573 N N . THR A 1 471 ? 39.994 3.231 33.768 1.00 50.36 1018 THR A N 1
ATOM 3574 C CA . THR A 1 471 ? 41.332 3.080 33.213 1.00 51.28 1018 THR A CA 1
ATOM 3575 C C . THR A 1 471 ? 42.196 2.267 34.173 1.00 52.00 1018 THR A C 1
ATOM 3576 O O . THR A 1 471 ? 41.926 2.207 35.377 1.00 51.47 1018 THR A O 1
ATOM 3580 N N . ASP A 1 472 ? 43.249 1.662 33.650 1.00 53.47 1019 ASP A N 1
ATOM 3581 C CA . ASP A 1 472 ? 44.211 0.995 34.516 1.00 54.15 1019 ASP A CA 1
ATOM 3582 C C . ASP A 1 472 ? 45.358 1.949 34.909 1.00 53.99 1019 ASP A C 1
ATOM 3583 O O . ASP A 1 472 ? 46.065 1.698 35.885 1.00 52.95 1019 ASP A O 1
ATOM 3588 N N . ARG A 1 473 ? 45.533 3.047 34.159 1.00 54.78 1020 ARG A N 1
ATOM 3589 C CA . ARG A 1 473 ? 46.689 3.915 34.399 1.00 55.82 1020 ARG A CA 1
ATOM 3590 C C . ARG A 1 473 ? 46.567 4.774 35.625 1.00 53.93 1020 ARG A C 1
ATOM 3591 O O . ARG A 1 473 ? 45.548 5.389 35.870 1.00 53.05 1020 ARG A O 1
ATOM 3599 N N . ASP A 1 474 ? 47.625 4.752 36.417 1.00 53.47 1021 ASP A N 1
ATOM 3600 C CA . ASP A 1 474 ? 47.756 5.570 37.615 1.00 52.76 1021 ASP A CA 1
ATOM 3601 C C . ASP A 1 474 ? 47.054 5.074 38.866 1.00 51.40 1021 ASP A C 1
ATOM 3602 O O . ASP A 1 474 ? 46.212 4.199 38.799 1.00 51.40 1021 ASP A O 1
ATOM 3607 N N . ASP A 1 475 ? 47.421 5.652 40.009 1.00 50.64 1022 ASP A N 1
ATOM 3608 C CA . ASP A 1 475 ? 46.913 5.215 41.312 1.00 49.83 1022 ASP A CA 1
ATOM 3609 C C . ASP A 1 475 ? 46.616 6.379 42.239 1.00 48.75 1022 ASP A C 1
ATOM 3610 O O . ASP A 1 475 ? 46.879 6.297 43.448 1.00 49.48 1022 ASP A O 1
ATOM 3615 N N . ASP A 1 476 ? 46.044 7.451 41.708 1.00 47.00 1023 ASP A N 1
ATOM 3616 C CA . ASP A 1 476 ? 45.991 8.675 42.482 1.00 45.63 1023 ASP A CA 1
ATOM 3617 C C . ASP A 1 476 ? 44.614 9.054 43.036 1.00 44.01 1023 ASP A C 1
ATOM 3618 O O . ASP A 1 476 ? 43.810 8.199 43.311 1.00 43.43 1023 ASP A O 1
ATOM 3623 N N . TYR A 1 477 ? 44.366 10.351 43.185 1.00 43.23 1024 TYR A N 1
ATOM 3624 C CA . TYR A 1 477 ? 43.262 10.837 43.987 1.00 41.83 1024 TYR A CA 1
ATOM 3625 C C . TYR A 1 477 ? 42.054 11.200 43.172 1.00 42.17 1024 TYR A C 1
ATOM 3626 O O . TYR A 1 477 ? 42.164 11.782 42.065 1.00 43.05 1024 TYR A O 1
ATOM 3635 N N . ALA A 1 478 ? 40.894 10.850 43.710 1.00 40.94 1025 ALA A N 1
ATOM 3636 C CA . ALA A 1 478 ? 39.670 11.463 43.299 1.00 41.09 1025 ALA A CA 1
ATOM 3637 C C . ALA A 1 478 ? 38.735 11.489 44.492 1.00 41.33 1025 ALA A C 1
ATOM 3638 O O . ALA A 1 478 ? 39.020 10.888 45.532 1.00 41.48 1025 ALA A O 1
ATOM 3640 N N . GLY A 1 479 ? 37.627 12.200 44.358 1.00 41.46 1026 GLY A N 1
ATOM 3641 C CA . GLY A 1 479 ? 36.643 12.238 45.417 1.00 41.55 1026 GLY A CA 1
ATOM 3642 C C . GLY A 1 479 ? 35.760 13.433 45.240 1.00 41.78 1026 GLY A C 1
ATOM 3643 O O . GLY A 1 479 ? 35.460 13.821 44.108 1.00 42.10 1026 GLY A O 1
ATOM 3644 N N . PHE A 1 480 ? 35.364 14.050 46.342 1.00 41.43 1027 PHE A N 1
ATOM 3645 C CA . PHE A 1 480 ? 34.443 15.147 46.247 1.00 41.91 1027 PHE A CA 1
ATOM 3646 C C . PHE A 1 480 ? 34.653 16.149 47.363 1.00 42.75 1027 PHE A C 1
ATOM 3647 O O . PHE A 1 480 ? 35.296 15.834 48.369 1.00 43.88 1027 PHE A O 1
ATOM 3655 N N . VAL A 1 481 ? 34.135 17.368 47.190 1.00 42.54 1028 VAL A N 1
ATOM 3656 C CA . VAL A 1 481 ? 34.175 18.323 48.279 1.00 42.86 1028 VAL A CA 1
ATOM 3657 C C . VAL A 1 481 ? 32.779 18.665 48.759 1.00 43.31 1028 VAL A C 1
ATOM 3658 O O . VAL A 1 481 ? 31.810 18.599 47.991 1.00 43.08 1028 VAL A O 1
ATOM 3662 N N . PHE A 1 482 ? 32.682 19.029 50.032 1.00 43.53 1029 PHE A N 1
ATOM 3663 C CA . PHE A 1 482 ? 31.487 19.665 50.534 1.00 44.09 1029 PHE A CA 1
ATOM 3664 C C . PHE A 1 482 ? 31.836 20.829 51.443 1.00 44.88 1029 PHE A C 1
ATOM 3665 O O . PHE A 1 482 ? 33.020 21.040 51.784 1.00 44.90 1029 PHE A O 1
ATOM 3673 N N . GLY A 1 483 ? 30.810 21.598 51.816 1.00 45.67 1030 GLY A N 1
ATOM 3674 C CA . GLY A 1 483 ? 30.991 22.826 52.566 1.00 46.04 1030 GLY A CA 1
ATOM 3675 C C . GLY A 1 483 ? 31.990 23.741 51.887 1.00 46.25 1030 GLY A C 1
ATOM 3676 O O . GLY A 1 483 ? 32.727 24.467 52.556 1.00 47.06 1030 GLY A O 1
ATOM 3677 N N . TYR A 1 484 ? 32.040 23.708 50.555 1.00 45.54 1031 TYR A N 1
ATOM 3678 C CA . TYR A 1 484 ? 33.022 24.516 49.868 1.00 45.37 1031 TYR A CA 1
ATOM 3679 C C . TYR A 1 484 ? 32.655 25.966 50.023 1.00 46.12 1031 TYR A C 1
ATOM 3680 O O . TYR A 1 484 ? 31.536 26.345 49.739 1.00 47.44 1031 TYR A O 1
ATOM 3689 N N . GLN A 1 485 ? 33.601 26.773 50.472 1.00 46.56 1032 GLN A N 1
ATOM 3690 C CA . GLN A 1 485 ? 33.368 28.192 50.682 1.00 47.62 1032 GLN A CA 1
ATOM 3691 C C . GLN A 1 485 ? 34.364 28.980 49.863 1.00 48.50 1032 GLN A C 1
ATOM 3692 O O . GLN A 1 485 ? 33.991 29.881 49.109 1.00 48.98 1032 GLN A O 1
ATOM 3698 N N . SER A 1 486 ? 35.642 28.645 50.028 1.00 48.67 1033 SER A N 1
ATOM 3699 C CA . SER A 1 486 ? 36.704 29.250 49.244 1.00 49.37 1033 SER A CA 1
ATOM 3700 C C . SER A 1 486 ? 37.779 28.201 49.021 1.00 48.93 1033 SER A C 1
ATOM 3701 O O . SER A 1 486 ? 37.771 27.167 49.681 1.00 49.15 1033 SER A O 1
ATOM 3704 N N . SER A 1 487 ? 38.722 28.465 48.122 1.00 48.61 1034 SER A N 1
ATOM 3705 C CA . SER A 1 487 ? 39.808 27.515 47.919 1.00 47.85 1034 SER A CA 1
ATOM 3706 C C . SER A 1 487 ? 40.674 27.337 49.157 1.00 48.13 1034 SER A C 1
ATOM 3707 O O . SER A 1 487 ? 41.575 26.499 49.167 1.00 48.65 1034 SER A O 1
ATOM 3710 N N . SER A 1 488 ? 40.376 28.086 50.211 1.00 48.58 1035 SER A N 1
ATOM 3711 C CA . SER A 1 488 ? 41.059 27.897 51.503 1.00 49.37 1035 SER A CA 1
ATOM 3712 C C . SER A 1 488 ? 40.102 27.382 52.551 1.00 49.01 1035 SER A C 1
ATOM 3713 O O . SER A 1 488 ? 40.475 27.241 53.726 1.00 50.18 1035 SER A O 1
ATOM 3716 N N . ARG A 1 489 ? 38.860 27.125 52.141 1.00 47.79 1036 ARG A N 1
ATOM 3717 C CA . ARG A 1 489 ? 37.828 26.671 53.072 1.00 47.28 1036 ARG A CA 1
ATOM 3718 C C . ARG A 1 489 ? 36.875 25.654 52.439 1.00 46.38 1036 ARG A C 1
ATOM 3719 O O . ARG A 1 489 ? 35.884 26.031 51.794 1.00 46.64 1036 ARG A O 1
ATOM 3727 N N . PHE A 1 490 ? 37.183 24.367 52.608 1.00 44.74 1037 PHE A N 1
ATOM 3728 C CA . PHE A 1 490 ? 36.251 23.305 52.253 1.00 43.43 1037 PHE A CA 1
ATOM 3729 C C . PHE A 1 490 ? 36.568 22.046 53.044 1.00 43.26 1037 PHE A C 1
ATOM 3730 O O . PHE A 1 490 ? 37.641 21.947 53.633 1.00 43.69 1037 PHE A O 1
ATOM 3738 N N . TYR A 1 491 ? 35.605 21.121 53.109 1.00 42.92 1038 TYR A N 1
ATOM 3739 C CA . TYR A 1 491 ? 35.856 19.740 53.519 1.00 42.62 1038 TYR A CA 1
ATOM 3740 C C . TYR A 1 491 ? 36.045 18.960 52.235 1.00 42.40 1038 TYR A C 1
ATOM 3741 O O . TYR A 1 491 ? 35.300 19.179 51.262 1.00 42.79 1038 TYR A O 1
ATOM 3750 N N . VAL A 1 492 ? 36.987 18.028 52.217 1.00 41.64 1039 VAL A N 1
ATOM 3751 C CA . VAL A 1 492 ? 37.159 17.192 51.039 1.00 41.03 1039 VAL A CA 1
ATOM 3752 C C . VAL A 1 492 ? 37.222 15.742 51.429 1.00 41.61 1039 VAL A C 1
ATOM 3753 O O . VAL A 1 492 ? 37.938 15.374 52.372 1.00 42.66 1039 VAL A O 1
ATOM 3757 N N . VAL A 1 493 ? 36.498 14.904 50.696 1.00 41.16 1040 VAL A N 1
ATOM 3758 C CA . VAL A 1 493 ? 36.734 13.471 50.744 1.00 40.58 1040 VAL A CA 1
ATOM 3759 C C . VAL A 1 493 ? 37.490 13.076 49.493 1.00 40.90 1040 VAL A C 1
ATOM 3760 O O . VAL A 1 493 ? 37.065 13.372 48.380 1.00 41.36 1040 VAL A O 1
ATOM 3772 N N . TRP A 1 495 ? 40.324 9.920 47.693 1.00 41.91 1042 TRP A N 1
ATOM 3773 C CA . TRP A 1 495 ? 40.566 8.494 47.767 1.00 42.33 1042 TRP A CA 1
ATOM 3774 C C . TRP A 1 495 ? 41.718 8.115 46.871 1.00 43.19 1042 TRP A C 1
ATOM 3775 O O . TRP A 1 495 ? 41.671 8.336 45.644 1.00 43.31 1042 TRP A O 1
ATOM 3786 N N . LYS A 1 496 ? 42.765 7.564 47.478 1.00 43.55 1043 LYS A N 1
ATOM 3787 C CA . LYS A 1 496 ? 43.940 7.126 46.722 1.00 44.10 1043 LYS A CA 1
ATOM 3788 C C . LYS A 1 496 ? 43.993 5.609 46.554 1.00 44.25 1043 LYS A C 1
ATOM 3789 O O . LYS A 1 496 ? 43.671 4.866 47.487 1.00 43.93 1043 LYS A O 1
ATOM 3795 N N . GLN A 1 497 ? 44.411 5.158 45.369 1.00 44.42 1044 GLN A N 1
ATOM 3796 C CA . GLN A 1 497 ? 44.575 3.717 45.128 1.00 45.49 1044 GLN A CA 1
ATOM 3797 C C . GLN A 1 497 ? 45.807 3.115 45.830 1.00 46.03 1044 GLN A C 1
ATOM 3798 O O . GLN A 1 497 ? 45.667 2.264 46.700 1.00 46.41 1044 GLN A O 1
ATOM 3804 N N . VAL A 1 498 ? 47.000 3.556 45.438 1.00 46.04 1045 VAL A N 1
ATOM 3805 C CA . VAL A 1 498 ? 48.214 3.076 46.062 1.00 46.82 1045 VAL A CA 1
ATOM 3806 C C . VAL A 1 498 ? 48.926 4.187 46.816 1.00 47.22 1045 VAL A C 1
ATOM 3807 O O . VAL A 1 498 ? 49.041 5.311 46.328 1.00 47.43 1045 VAL A O 1
ATOM 3811 N N . THR A 1 499 ? 49.389 3.866 48.018 1.00 47.93 1046 THR A N 1
ATOM 3812 C CA . THR A 1 499 ? 50.203 4.774 48.815 1.00 48.64 1046 THR A CA 1
ATOM 3813 C C . THR A 1 499 ? 51.417 5.252 48.008 1.00 50.03 1046 THR A C 1
ATOM 3814 O O . THR A 1 499 ? 52.168 4.443 47.462 1.00 51.14 1046 THR A O 1
ATOM 3818 N N . GLN A 1 500 ? 51.585 6.568 47.914 1.00 50.47 1047 GLN A N 1
ATOM 3819 C CA . GLN A 1 500 ? 52.654 7.170 47.127 1.00 51.18 1047 GLN A CA 1
ATOM 3820 C C . GLN A 1 500 ? 53.054 8.461 47.772 1.00 51.94 1047 GLN A C 1
ATOM 3821 O O . GLN A 1 500 ? 52.201 9.278 48.111 1.00 52.15 1047 GLN A O 1
ATOM 3827 N N . THR A 1 501 ? 54.348 8.685 47.912 1.00 53.26 1048 THR A N 1
ATOM 3828 C CA . THR A 1 501 ? 54.809 9.984 48.365 1.00 53.69 1048 THR A CA 1
ATOM 3829 C C . THR A 1 501 ? 54.840 10.936 47.172 1.00 53.65 1048 THR A C 1
ATOM 3830 O O . THR A 1 501 ? 55.256 10.570 46.072 1.00 53.93 1048 THR A O 1
ATOM 3834 N N . TYR A 1 502 ? 54.331 12.139 47.389 1.00 53.66 1049 TYR A N 1
ATOM 3835 C CA . TYR A 1 502 ? 54.243 13.151 46.356 1.00 54.30 1049 TYR A CA 1
ATOM 3836 C C . TYR A 1 502 ? 55.633 13.527 45.787 1.00 56.67 1049 TYR A C 1
ATOM 3837 O O . TYR A 1 502 ? 56.585 13.617 46.539 1.00 57.47 1049 TYR A O 1
ATOM 3846 N N . TRP A 1 503 ? 55.734 13.738 44.463 1.00 58.70 1050 TRP A N 1
ATOM 3847 C CA . TRP A 1 503 ? 57.042 13.944 43.771 1.00 61.70 1050 TRP A CA 1
ATOM 3848 C C . TRP A 1 503 ? 57.638 15.351 43.945 1.00 64.44 1050 TRP A C 1
ATOM 3849 O O . TRP A 1 503 ? 58.681 15.673 43.360 1.00 66.05 1050 TRP A O 1
ATOM 3860 N N . GLU A 1 504 ? 56.974 16.193 44.727 1.00 65.86 1051 GLU A N 1
ATOM 3861 C CA . GLU A 1 504 ? 57.596 17.422 45.193 1.00 68.44 1051 GLU A CA 1
ATOM 3862 C C . GLU A 1 504 ? 57.782 17.402 46.708 1.00 69.41 1051 GLU A C 1
ATOM 3863 O O . GLU A 1 504 ? 56.807 17.456 47.457 1.00 68.42 1051 GLU A O 1
ATOM 3869 N N . ASP A 1 505 ? 59.036 17.300 47.158 1.00 72.12 1052 ASP A N 1
ATOM 3870 C CA . ASP A 1 505 ? 59.344 17.385 48.594 1.00 74.16 1052 ASP A CA 1
ATOM 3871 C C . ASP A 1 505 ? 59.165 18.800 49.143 1.00 75.03 1052 ASP A C 1
ATOM 3872 O O . ASP A 1 505 ? 59.102 18.996 50.357 1.00 75.77 1052 ASP A O 1
ATOM 3877 N N . GLN A 1 506 ? 59.083 19.779 48.242 1.00 75.73 1053 GLN A N 1
ATOM 3878 C CA . GLN A 1 506 ? 58.787 21.168 48.604 1.00 76.63 1053 GLN A CA 1
ATOM 3879 C C . GLN A 1 506 ? 57.283 21.455 48.523 1.00 74.29 1053 GLN A C 1
ATOM 3880 O O . GLN A 1 506 ? 56.603 20.919 47.662 1.00 73.29 1053 GLN A O 1
ATOM 3886 N N . PRO A 1 507 ? 56.758 22.301 49.409 1.00 73.78 1054 PRO A N 1
ATOM 3887 C CA . PRO A 1 507 ? 57.512 22.906 50.523 1.00 74.41 1054 PRO A CA 1
ATOM 3888 C C . PRO A 1 507 ? 57.615 21.993 51.737 1.00 73.54 1054 PRO A C 1
ATOM 3889 O O . PRO A 1 507 ? 58.395 22.262 52.641 1.00 75.06 1054 PRO A O 1
ATOM 38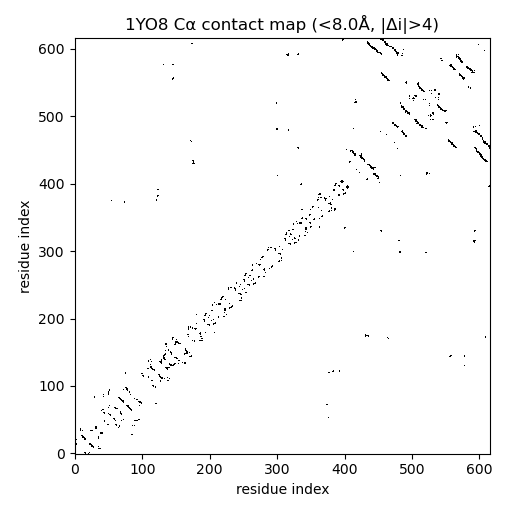93 N N . THR A 1 508 ? 56.812 20.940 51.748 1.00 71.11 1055 THR A N 1
ATOM 3894 C CA . THR A 1 508 ? 56.786 19.966 52.822 1.00 70.09 1055 THR A CA 1
ATOM 3895 C C . THR A 1 508 ? 56.638 18.592 52.179 1.00 68.29 1055 THR A C 1
ATOM 3896 O O . THR A 1 508 ? 56.080 18.469 51.105 1.00 67.25 1055 THR A O 1
ATOM 3900 N N . ARG A 1 509 ? 57.146 17.563 52.833 1.00 67.91 1056 ARG A N 1
ATOM 3901 C CA . ARG A 1 509 ? 57.065 16.211 52.290 1.00 66.09 1056 ARG A CA 1
ATOM 3902 C C . ARG A 1 509 ? 55.670 15.678 52.522 1.00 62.92 1056 ARG A C 1
ATOM 3903 O O . ARG A 1 509 ? 55.140 15.769 53.625 1.00 62.76 1056 ARG A O 1
ATOM 3911 N N . ALA A 1 510 ? 55.064 15.150 51.470 1.00 59.81 1057 ALA A N 1
ATOM 3912 C CA . ALA A 1 510 ? 53.689 14.706 51.546 1.00 56.40 1057 ALA A CA 1
ATOM 3913 C C . ALA A 1 510 ? 53.599 13.219 51.249 1.00 54.84 1057 ALA A C 1
ATOM 3914 O O . ALA A 1 510 ? 54.036 12.754 50.200 1.00 54.40 1057 ALA A O 1
ATOM 3916 N N . TYR A 1 511 ? 53.057 12.467 52.200 1.00 53.54 1058 TYR A N 1
ATOM 3917 C CA . TYR A 1 511 ? 52.935 11.017 52.054 1.00 52.11 1058 TYR A CA 1
ATOM 3918 C C . TYR A 1 511 ? 51.472 10.701 51.984 1.00 49.43 1058 TYR A C 1
ATOM 3919 O O . TYR A 1 511 ? 50.767 10.787 52.985 1.00 48.95 1058 TYR A O 1
ATOM 3928 N N . GLY A 1 512 ? 51.021 10.366 50.781 1.00 47.77 1059 GLY A N 1
ATOM 3929 C CA . GLY A 1 512 ? 49.622 10.133 50.492 1.00 46.16 1059 GLY A CA 1
ATOM 3930 C C . GLY A 1 512 ? 49.308 8.661 50.557 1.00 46.34 1059 GLY A C 1
ATOM 3931 O O . GLY A 1 512 ? 49.745 7.873 49.702 1.00 46.50 1059 GLY A O 1
ATOM 3932 N N . TYR A 1 513 ? 48.562 8.272 51.585 1.00 46.17 1060 TYR A N 1
ATOM 3933 C CA . TYR A 1 513 ? 48.259 6.867 51.799 1.00 45.80 1060 TYR A CA 1
ATOM 3934 C C . TYR A 1 513 ? 46.991 6.487 51.074 1.00 44.82 1060 TYR A C 1
ATOM 3935 O O . TYR A 1 513 ? 46.137 7.327 50.822 1.00 45.00 1060 TYR A O 1
ATOM 3944 N N . SER A 1 514 ? 46.879 5.217 50.722 1.00 44.63 1061 SER A N 1
ATOM 3945 C CA . SER A 1 514 ? 45.649 4.691 50.156 1.00 43.87 1061 SER A CA 1
ATOM 3946 C C . SER A 1 514 ? 44.527 4.684 51.176 1.00 43.58 1061 SER A C 1
ATOM 3947 O O . SER A 1 514 ? 44.744 4.473 52.372 1.00 43.47 1061 SER A O 1
ATOM 3950 N N . GLY A 1 515 ? 43.316 4.901 50.689 1.00 43.44 1062 GLY A N 1
ATOM 3951 C CA . GLY A 1 515 ? 42.154 4.850 51.540 1.00 43.50 1062 GLY A CA 1
ATOM 3952 C C . GLY A 1 515 ? 41.372 6.124 51.451 1.00 43.33 1062 GLY A C 1
ATOM 3953 O O . GLY A 1 515 ? 41.885 7.168 51.023 1.00 43.28 1062 GLY A O 1
ATOM 3954 N N . VAL A 1 516 ? 40.115 6.037 51.835 1.00 44.22 1063 VAL A N 1
ATOM 3955 C CA . VAL A 1 516 ? 39.227 7.189 51.839 1.00 44.83 1063 VAL A CA 1
ATOM 3956 C C . VAL A 1 516 ? 39.677 8.160 52.952 1.00 45.33 1063 VAL A C 1
ATOM 3957 O O . VAL A 1 516 ? 39.837 7.753 54.114 1.00 46.53 1063 VAL A O 1
ATOM 3961 N N . SER A 1 517 ? 39.921 9.415 52.576 1.00 44.70 1064 SER A N 1
ATOM 3962 C CA . SER A 1 517 ? 40.369 10.450 53.512 1.00 45.00 1064 SER A CA 1
ATOM 3963 C C . SER A 1 517 ? 39.342 11.581 53.632 1.00 44.78 1064 SER A C 1
ATOM 3964 O O . SER A 1 517 ? 38.923 12.168 52.614 1.00 44.24 1064 SER A O 1
ATOM 3967 N N . LEU A 1 518 ? 38.944 11.886 54.861 1.00 44.37 1065 LEU A N 1
ATOM 3968 C CA . LEU A 1 518 ? 38.100 13.030 55.114 1.00 44.74 1065 LEU A CA 1
ATOM 3969 C C . LEU A 1 518 ? 38.995 14.134 55.662 1.00 45.34 1065 LEU A C 1
ATOM 3970 O O . LEU A 1 518 ? 39.728 13.920 56.653 1.00 46.37 1065 LEU A O 1
ATOM 3975 N N . LYS A 1 519 ? 38.950 15.305 55.036 1.00 43.95 1066 LYS A N 1
ATOM 3976 C CA . LYS A 1 519 ? 39.857 16.372 55.409 1.00 44.48 1066 LYS A CA 1
ATOM 3977 C C . LYS A 1 519 ? 39.142 17.701 55.423 1.00 45.36 1066 LYS A C 1
ATOM 3978 O O . LYS A 1 519 ? 38.173 17.916 54.681 1.00 45.26 1066 LYS A O 1
ATOM 3984 N N . VAL A 1 520 ? 39.629 18.594 56.267 1.00 46.20 1067 VAL A N 1
ATOM 3985 C CA . VAL A 1 520 ? 39.143 19.953 56.304 1.00 46.88 1067 VAL A CA 1
ATOM 3986 C C . VAL A 1 520 ? 40.291 20.890 55.992 1.00 47.86 1067 VAL A C 1
ATOM 3987 O O . VAL A 1 520 ? 41.311 20.900 56.691 1.00 48.91 1067 VAL A O 1
ATOM 3991 N N . VAL A 1 521 ? 40.141 21.627 54.903 1.00 48.11 1068 VAL A N 1
ATOM 3992 C CA . VAL A 1 521 ? 41.122 22.596 54.469 1.00 49.33 1068 VAL A CA 1
ATOM 3993 C C . VAL A 1 521 ? 40.857 23.884 55.219 1.00 51.67 1068 VAL A C 1
ATOM 3994 O O . VAL A 1 521 ? 39.735 24.393 55.198 1.00 51.72 1068 VAL A O 1
ATOM 3998 N N . ASN A 1 522 ? 41.875 24.384 55.914 1.00 54.35 1069 ASN A N 1
ATOM 3999 C CA . ASN A 1 522 ? 41.860 25.740 56.491 1.00 57.54 1069 ASN A CA 1
ATOM 4000 C C . ASN A 1 522 ? 43.214 26.417 56.273 1.00 58.04 1069 ASN A C 1
ATOM 4001 O O . ASN A 1 522 ? 44.057 26.458 57.173 1.00 58.90 1069 ASN A O 1
ATOM 4006 N N . SER A 1 523 ? 43.420 26.926 55.067 1.00 57.66 1070 SER A N 1
ATOM 4007 C CA . SER A 1 523 ? 44.751 27.275 54.613 1.00 58.07 1070 SER A CA 1
ATOM 4008 C C . SER A 1 523 ? 45.084 28.746 54.865 1.00 59.92 1070 SER A C 1
ATOM 4009 O O . SER A 1 523 ? 44.308 29.640 54.495 1.00 60.29 1070 SER A O 1
ATOM 4012 N N . THR A 1 524 ? 46.247 28.987 55.476 1.00 61.07 1071 THR A N 1
ATOM 4013 C CA . THR A 1 524 ? 46.751 30.348 55.706 1.00 62.86 1071 THR A CA 1
ATOM 4014 C C . THR A 1 524 ? 47.385 30.966 54.445 1.00 62.81 1071 THR A C 1
ATOM 4015 O O . THR A 1 524 ? 47.579 32.177 54.376 1.00 63.99 1071 THR A O 1
ATOM 4019 N N . THR A 1 525 ? 47.700 30.129 53.460 1.00 61.65 1072 THR A N 1
ATOM 4020 C CA . THR A 1 525 ? 48.338 30.593 52.218 1.00 61.68 1072 THR A CA 1
ATOM 4021 C C . THR A 1 525 ? 47.381 30.707 51.054 1.00 60.33 1072 THR A C 1
ATOM 4022 O O . THR A 1 525 ? 47.570 31.546 50.191 1.00 60.72 1072 THR A O 1
ATOM 4026 N N . GLY A 1 526 ? 46.369 29.839 51.024 1.00 58.95 1073 GLY A N 1
ATOM 4027 C CA . GLY A 1 526 ? 45.487 29.710 49.871 1.00 57.44 1073 GLY A CA 1
ATOM 4028 C C . GLY A 1 526 ? 46.138 28.852 48.808 1.00 56.20 1073 GLY A C 1
ATOM 4029 O O . GLY A 1 526 ? 47.144 28.214 49.079 1.00 57.38 1073 GLY A O 1
ATOM 4030 N N . THR A 1 527 ? 45.595 28.851 47.599 1.00 55.23 1074 THR A N 1
ATOM 4031 C CA . THR A 1 527 ? 46.088 27.959 46.534 1.00 55.02 1074 THR A CA 1
ATOM 4032 C C . THR A 1 527 ? 47.585 28.103 46.263 1.00 56.09 1074 THR A C 1
ATOM 4033 O O . THR A 1 527 ? 48.141 29.212 46.308 1.00 57.51 1074 THR A O 1
ATOM 4037 N N . GLY A 1 528 ? 48.226 26.980 45.952 1.00 55.39 1075 GLY A N 1
ATOM 4038 C CA . GLY A 1 528 ? 49.651 26.966 45.696 1.00 56.22 1075 GLY A CA 1
ATOM 4039 C C . GLY A 1 528 ? 50.293 25.697 46.212 1.00 56.05 1075 GLY A C 1
ATOM 4040 O O . GLY A 1 528 ? 49.611 24.708 46.528 1.00 55.04 1075 GLY A O 1
ATOM 4041 N N . GLU A 1 529 ? 51.606 25.719 46.302 1.00 57.02 1076 GLU A N 1
ATOM 4042 C CA . GLU A 1 529 ? 52.345 24.536 46.669 1.00 57.75 1076 GLU A CA 1
ATOM 4043 C C . GLU A 1 529 ? 52.104 24.063 48.115 1.00 57.16 1076 GLU A C 1
ATOM 4044 O O . GLU A 1 529 ? 52.122 22.853 48.393 1.00 56.76 1076 GLU A O 1
ATOM 4050 N N . HIS A 1 530 ? 51.867 24.995 49.026 1.00 57.27 1077 HIS A N 1
ATOM 4051 C CA . HIS A 1 530 ? 51.690 24.628 50.423 1.00 57.04 1077 HIS A CA 1
ATOM 4052 C C . HIS A 1 530 ? 50.410 23.855 50.627 1.00 55.51 1077 HIS A C 1
ATOM 4053 O O . HIS A 1 530 ? 50.396 22.837 51.338 1.00 55.22 1077 HIS A O 1
ATOM 4060 N N . LEU A 1 531 ? 49.336 24.317 49.982 1.00 54.29 1078 LEU A N 1
ATOM 4061 C CA . LEU A 1 531 ? 48.056 23.626 50.063 1.00 51.96 1078 LEU A CA 1
ATOM 4062 C C . LEU A 1 531 ? 48.080 22.357 49.239 1.00 50.56 1078 LEU A C 1
ATOM 4063 O O . LEU A 1 531 ? 47.574 21.326 49.678 1.00 49.42 1078 LEU A O 1
ATOM 4068 N N . ARG A 1 532 ? 48.668 22.437 48.044 1.00 50.42 1079 ARG A N 1
ATOM 4069 C CA . ARG A 1 532 ? 48.820 21.261 47.186 1.00 50.00 1079 ARG A CA 1
ATOM 4070 C C . ARG A 1 532 ? 49.366 20.091 47.983 1.00 49.61 1079 ARG A C 1
ATOM 4071 O O . ARG A 1 532 ? 48.677 19.099 48.164 1.00 49.44 1079 ARG A O 1
ATOM 4079 N N . ASN A 1 533 ? 50.587 20.223 48.485 1.00 50.45 1080 ASN A N 1
ATOM 4080 C CA . ASN A 1 533 ? 51.219 19.162 49.266 1.00 50.62 1080 ASN A CA 1
ATOM 4081 C C . ASN A 1 533 ? 50.368 18.707 50.452 1.00 50.50 1080 ASN A C 1
ATOM 4082 O O . ASN A 1 533 ? 50.190 17.507 50.673 1.00 50.64 1080 ASN A O 1
ATOM 4087 N N . ALA A 1 534 ? 49.850 19.667 51.211 1.00 50.46 1081 ALA A N 1
ATOM 4088 C CA . ALA A 1 534 ? 49.009 19.370 52.349 1.00 50.19 1081 ALA A CA 1
ATOM 4089 C C . ALA A 1 534 ? 47.798 18.514 51.965 1.00 49.44 1081 ALA A C 1
ATOM 4090 O O . ALA A 1 534 ? 47.369 17.680 52.757 1.00 49.62 1081 ALA A O 1
ATOM 4092 N N . LEU A 1 535 ? 47.254 18.727 50.757 1.00 48.63 1082 LEU A N 1
ATOM 4093 C CA . LEU A 1 535 ? 46.071 17.988 50.289 1.00 47.79 1082 LEU A CA 1
ATOM 4094 C C . LEU A 1 535 ? 46.394 16.538 50.029 1.00 47.49 1082 LEU A C 1
ATOM 4095 O O . LEU A 1 535 ? 45.586 15.640 50.311 1.00 47.44 1082 LEU A O 1
ATOM 4100 N N . TRP A 1 536 ? 47.580 16.313 49.487 1.00 47.00 1083 TRP A N 1
ATOM 4101 C CA . TRP A 1 536 ? 48.045 14.982 49.166 1.00 46.24 1083 TRP A CA 1
ATOM 4102 C C . TRP A 1 536 ? 48.416 14.227 50.430 1.00 46.80 1083 TRP A C 1
ATOM 4103 O O . TRP A 1 536 ? 48.235 13.006 50.513 1.00 46.84 1083 TRP A O 1
ATOM 4114 N N . HIS A 1 537 ? 48.929 14.957 51.413 1.00 47.16 1084 HIS A N 1
ATOM 4115 C CA . HIS A 1 537 ? 49.462 14.351 52.627 1.00 47.40 1084 HIS A CA 1
ATOM 4116 C C . HIS A 1 537 ? 48.352 13.795 53.514 1.00 47.03 1084 HIS A C 1
ATOM 4117 O O . HIS A 1 537 ? 47.389 14.505 53.853 1.00 46.31 1084 HIS A O 1
ATOM 4124 N N . THR A 1 538 ? 48.483 12.533 53.882 1.00 46.99 1085 THR A N 1
ATOM 4125 C CA . THR A 1 538 ? 47.586 11.936 54.851 1.00 48.48 1085 THR A CA 1
ATOM 4126 C C . THR A 1 538 ? 47.982 12.320 56.277 1.00 50.21 1085 THR A C 1
ATOM 4127 O O . THR A 1 538 ? 48.919 11.781 56.840 1.00 51.08 1085 THR A O 1
ATOM 4131 N N . GLY A 1 539 ? 47.239 13.239 56.863 1.00 51.44 1086 GLY A N 1
ATOM 4132 C CA . GLY A 1 539 ? 47.557 13.701 58.190 1.00 53.71 1086 GLY A CA 1
ATOM 4133 C C . GLY A 1 539 ? 47.332 15.182 58.279 1.00 54.75 1086 GLY A C 1
ATOM 4134 O O . GLY A 1 539 ? 46.680 15.770 57.415 1.00 54.01 1086 GLY A O 1
ATOM 4135 N N . ASN A 1 540 ? 47.879 15.787 59.321 1.00 56.76 1087 ASN A N 1
ATOM 4136 C CA . ASN A 1 540 ? 47.672 17.205 59.575 1.00 58.49 1087 ASN A CA 1
ATOM 4137 C C . ASN A 1 540 ? 48.827 18.011 59.030 1.00 58.86 1087 ASN A C 1
ATOM 4138 O O . ASN A 1 540 ? 49.947 17.551 59.020 1.00 60.04 1087 ASN A O 1
ATOM 4143 N N . THR A 1 541 ? 48.537 19.187 58.518 1.00 58.98 1088 THR A N 1
ATOM 4144 C CA . THR A 1 541 ? 49.569 20.104 58.097 1.00 59.99 1088 THR A CA 1
ATOM 4145 C C . THR A 1 541 ? 49.160 21.442 58.664 1.00 61.49 1088 THR A C 1
ATOM 4146 O O . THR A 1 541 ? 48.163 22.042 58.220 1.00 61.11 1088 THR A O 1
ATOM 4150 N N . PRO A 1 542 ? 49.895 21.890 59.682 1.00 63.17 1089 PRO A N 1
ATOM 4151 C CA . PRO A 1 542 ? 49.567 23.136 60.390 1.00 63.98 1089 PRO A CA 1
ATOM 4152 C C . PRO A 1 542 ? 49.418 24.307 59.404 1.00 63.60 1089 PRO A C 1
ATOM 4153 O O . PRO A 1 542 ? 50.243 24.439 58.489 1.00 63.25 1089 PRO A O 1
ATOM 4157 N N . GLY A 1 543 ? 48.347 25.100 59.567 1.00 63.11 1090 GLY A N 1
ATOM 4158 C CA . GLY A 1 543 ? 48.059 26.230 58.692 1.00 62.02 1090 GLY A CA 1
ATOM 4159 C C . GLY A 1 543 ? 47.577 25.849 57.305 1.00 60.23 1090 GLY A C 1
ATOM 4160 O O . GLY A 1 543 ? 47.493 26.692 56.417 1.00 60.01 1090 GLY A O 1
ATOM 4161 N N . GLN A 1 544 ? 47.239 24.579 57.122 1.00 58.83 1091 GLN A N 1
ATOM 4162 C CA . GLN A 1 544 ? 46.866 24.077 55.820 1.00 57.07 1091 GLN A CA 1
ATOM 4163 C C . GLN A 1 544 ? 45.658 23.126 55.876 1.00 55.52 1091 GLN A C 1
ATOM 4164 O O . GLN A 1 544 ? 44.514 23.545 55.706 1.00 54.43 1091 GLN A O 1
ATOM 4170 N N . VAL A 1 545 ? 45.923 21.848 56.122 1.00 55.10 1092 VAL A N 1
ATOM 4171 C CA . VAL A 1 545 ? 44.887 20.829 56.124 1.00 53.95 1092 VAL A CA 1
ATOM 4172 C C . VAL A 1 545 ? 44.913 20.086 57.447 1.00 55.39 1092 VAL A C 1
ATOM 4173 O O . VAL A 1 545 ? 45.987 19.853 58.017 1.00 56.72 1092 VAL A O 1
ATOM 4177 N N . ARG A 1 546 ? 43.732 19.729 57.939 1.00 55.42 1093 ARG A N 1
ATOM 4178 C CA . ARG A 1 546 ? 43.600 18.786 59.039 1.00 55.94 1093 ARG A CA 1
ATOM 4179 C C . ARG A 1 546 ? 42.774 17.574 58.562 1.00 54.41 1093 ARG A C 1
ATOM 4180 O O . ARG A 1 546 ? 41.664 17.721 58.045 1.00 53.88 1093 ARG A O 1
ATOM 4188 N N . THR A 1 547 ? 43.351 16.386 58.672 1.00 53.97 1094 THR A N 1
ATOM 4189 C CA . THR A 1 547 ? 42.634 15.153 58.369 1.00 52.40 1094 THR A CA 1
ATOM 4190 C C . THR A 1 547 ? 41.741 14.759 59.568 1.00 53.07 1094 THR A C 1
ATOM 4191 O O . THR A 1 547 ? 42.214 14.643 60.701 1.00 53.72 1094 THR A O 1
ATOM 4195 N N . LEU A 1 548 ? 40.448 14.592 59.300 1.00 52.34 1095 LEU A N 1
ATOM 4196 C CA . LEU A 1 548 ? 39.477 14.264 60.321 1.00 52.60 1095 LEU A CA 1
ATOM 4197 C C . LEU A 1 548 ? 39.277 12.752 60.439 1.00 53.00 1095 LEU A C 1
ATOM 4198 O O . LEU A 1 548 ? 39.046 12.224 61.521 1.00 54.52 1095 LEU A O 1
ATOM 4203 N N . TRP A 1 549 ? 39.382 12.048 59.325 1.00 52.15 1096 TRP A N 1
ATOM 4204 C CA . TRP A 1 549 ? 39.304 10.604 59.351 1.00 51.81 1096 TRP A CA 1
ATOM 4205 C C . TRP A 1 549 ? 39.972 10.074 58.128 1.00 50.91 1096 TRP A C 1
ATOM 4206 O O . TRP A 1 549 ? 40.012 10.736 57.106 1.00 50.52 1096 TRP A O 1
ATOM 4217 N N . HIS A 1 550 ? 40.524 8.881 58.256 1.00 50.88 1097 HIS A N 1
ATOM 4218 C CA . HIS A 1 550 ? 41.100 8.174 57.154 1.00 50.14 1097 HIS A CA 1
ATOM 4219 C C . HIS A 1 550 ? 40.993 6.699 57.456 1.00 51.19 1097 HIS A C 1
ATOM 4220 O O . HIS A 1 550 ? 41.347 6.256 58.536 1.00 52.47 1097 HIS A O 1
ATOM 4227 N N . ASP A 1 551 ? 40.478 5.938 56.506 1.00 51.70 1098 ASP A N 1
ATOM 4228 C CA . ASP A 1 551 ? 40.378 4.479 56.647 1.00 52.44 1098 ASP A CA 1
ATOM 4229 C C . ASP A 1 551 ? 41.699 3.899 57.133 1.00 52.73 1098 ASP A C 1
ATOM 4230 O O . ASP A 1 551 ? 42.674 3.922 56.406 1.00 52.54 1098 ASP A O 1
ATOM 4235 N N . PRO A 1 552 ? 41.734 3.395 58.365 1.00 53.94 1099 PRO A N 1
ATOM 4236 C CA . PRO A 1 552 ? 42.962 2.777 58.910 1.00 54.21 1099 PRO A CA 1
ATOM 4237 C C . PRO A 1 552 ? 43.350 1.473 58.212 1.00 53.50 1099 PRO A C 1
ATOM 4238 O O . PRO A 1 552 ? 44.525 1.069 58.275 1.00 53.32 1099 PRO A O 1
ATOM 4242 N N . ARG A 1 553 ? 42.393 0.817 57.561 1.00 52.14 1100 ARG A N 1
ATOM 4243 C CA . ARG A 1 553 ? 42.743 -0.363 56.788 1.00 51.83 1100 ARG A CA 1
ATOM 4244 C C . ARG A 1 553 ? 43.474 0.041 55.495 1.00 50.54 1100 ARG A C 1
ATOM 4245 O O . ARG A 1 553 ? 44.202 -0.771 54.907 1.00 50.99 1100 ARG A O 1
ATOM 4253 N N . ASN A 1 554 ? 43.307 1.298 55.086 1.00 47.98 1101 ASN A N 1
ATOM 4254 C CA . ASN A 1 554 ? 44.066 1.867 53.977 1.00 47.26 1101 ASN A CA 1
ATOM 4255 C C . ASN A 1 554 ? 43.684 1.290 52.609 1.00 46.35 1101 ASN A C 1
ATOM 4256 O O . ASN A 1 554 ? 44.525 1.169 51.730 1.00 46.03 1101 ASN A O 1
ATOM 4261 N N . ILE A 1 555 ? 42.413 0.961 52.439 1.00 45.85 1102 ILE A N 1
ATOM 4262 C CA . ILE A 1 555 ? 41.973 0.224 51.270 1.00 45.64 1102 ILE A CA 1
ATOM 4263 C C . ILE A 1 555 ? 41.848 1.148 50.093 1.00 44.74 1102 ILE A C 1
ATOM 4264 O O . ILE A 1 555 ? 41.158 2.143 50.173 1.00 44.59 1102 ILE A O 1
ATOM 4269 N N . GLY A 1 556 ? 42.542 0.824 49.011 1.00 44.36 1103 GLY A N 1
ATOM 4270 C CA . GLY A 1 556 ? 42.511 1.640 47.807 1.00 44.15 1103 GLY A CA 1
ATOM 4271 C C . GLY A 1 556 ? 41.347 1.280 46.916 1.00 43.81 1103 GLY A C 1
ATOM 4272 O O . GLY A 1 556 ? 40.857 0.166 46.964 1.00 45.49 1103 GLY A O 1
ATOM 4273 N N . TRP A 1 557 ? 40.888 2.220 46.107 1.00 43.03 1104 TRP A N 1
ATOM 4274 C CA . TRP A 1 557 ? 39.940 1.871 45.051 1.00 42.78 1104 TRP A CA 1
ATOM 4275 C C . TRP A 1 557 ? 40.550 0.900 44.023 1.00 42.89 1104 TRP A C 1
ATOM 4276 O O . TRP A 1 557 ? 41.754 0.867 43.825 1.00 42.68 1104 TRP A O 1
ATOM 4287 N N . LYS A 1 558 ? 39.728 0.096 43.387 1.00 43.14 1105 LYS A N 1
ATOM 4288 C CA . LYS A 1 558 ? 40.259 -0.770 42.339 1.00 44.15 1105 LYS A CA 1
ATOM 4289 C C . LYS A 1 558 ? 39.922 -0.188 40.991 1.00 43.94 1105 LYS A C 1
ATOM 4290 O O . LYS A 1 558 ? 38.950 0.528 40.862 1.00 44.19 1105 LYS A O 1
ATOM 4296 N N . ASP A 1 559 ? 40.758 -0.472 39.997 1.00 44.57 1106 ASP A N 1
ATOM 4297 C CA . ASP A 1 559 ? 40.484 -0.114 38.627 1.00 44.34 1106 ASP A CA 1
ATOM 4298 C C . ASP A 1 559 ? 39.131 -0.656 38.243 1.00 45.74 1106 ASP A C 1
ATOM 4299 O O . ASP A 1 559 ? 38.737 -1.750 38.701 1.00 46.46 1106 ASP A O 1
ATOM 4304 N N . TYR A 1 560 ? 38.413 0.098 37.403 1.00 45.75 1107 TYR A N 1
ATOM 4305 C CA . TYR A 1 560 ? 37.254 -0.433 36.688 1.00 46.37 1107 TYR A CA 1
ATOM 4306 C C . TYR A 1 560 ? 36.220 -0.963 37.655 1.00 46.24 1107 TYR A C 1
ATOM 4307 O O . TYR A 1 560 ? 35.598 -1.999 37.412 1.00 46.91 1107 TYR A O 1
ATOM 4316 N N . THR A 1 561 ? 36.059 -0.260 38.767 1.00 45.83 1108 THR A N 1
ATOM 4317 C CA . THR A 1 561 ? 35.194 -0.730 39.856 1.00 45.99 1108 THR A CA 1
ATOM 4318 C C . THR A 1 561 ? 34.228 0.321 40.393 1.00 45.64 1108 THR A C 1
ATOM 4319 O O . THR A 1 561 ? 34.638 1.383 40.856 1.00 45.35 1108 THR A O 1
ATOM 4323 N N . ALA A 1 562 ? 32.945 -0.005 40.349 1.00 46.17 1109 ALA A N 1
ATOM 4324 C CA . ALA A 1 562 ? 31.898 0.896 40.798 1.00 45.94 1109 ALA A CA 1
ATOM 4325 C C . ALA A 1 562 ? 31.837 1.000 42.325 1.00 45.59 1109 ALA A C 1
ATOM 4326 O O . ALA A 1 562 ? 31.671 0.002 43.018 1.00 45.60 1109 ALA A O 1
ATOM 4328 N N . TYR A 1 563 ? 31.968 2.224 42.831 1.00 44.48 1110 TYR A N 1
ATOM 4329 C CA . TYR A 1 563 ? 31.695 2.491 44.222 1.00 44.14 1110 TYR A CA 1
ATOM 4330 C C . TYR A 1 563 ? 30.626 3.548 44.327 1.00 44.58 1110 TYR A C 1
ATOM 4331 O O . TYR A 1 563 ? 30.382 4.293 43.354 1.00 44.39 1110 TYR A O 1
ATOM 4340 N N . ARG A 1 564 ? 29.997 3.610 45.510 1.00 44.44 1111 ARG A N 1
ATOM 4341 C CA . ARG A 1 564 ? 29.020 4.627 45.844 1.00 44.67 1111 ARG A CA 1
ATOM 4342 C C . ARG A 1 564 ? 29.374 5.273 47.182 1.00 45.02 1111 ARG A C 1
ATOM 4343 O O . ARG A 1 564 ? 29.431 4.580 48.209 1.00 45.72 1111 ARG A O 1
ATOM 4351 N N . TRP A 1 565 ? 29.584 6.593 47.182 1.00 44.07 1112 TRP A N 1
ATOM 4352 C CA . TRP A 1 565 ? 29.760 7.318 48.427 1.00 44.16 1112 TRP A CA 1
ATOM 4353 C C . TRP A 1 565 ? 28.434 7.907 48.896 1.00 45.76 1112 TRP A C 1
ATOM 4354 O O . TRP A 1 565 ? 27.569 8.233 48.076 1.00 45.93 1112 TRP A O 1
ATOM 4365 N N . HIS A 1 566 ? 28.272 8.043 50.208 1.00 46.73 1113 HIS A N 1
ATOM 4366 C CA . HIS A 1 566 ? 27.190 8.831 50.744 1.00 48.43 1113 HIS A CA 1
ATOM 4367 C C . HIS A 1 566 ? 27.727 9.754 51.822 1.00 48.42 1113 HIS A C 1
ATOM 4368 O O . HIS A 1 566 ? 28.206 9.290 52.847 1.00 49.27 1113 HIS A O 1
ATOM 4375 N N . LEU A 1 567 ? 27.663 11.058 51.578 1.00 48.27 1114 LEU A N 1
ATOM 4376 C CA . LEU A 1 567 ? 27.952 12.041 52.618 1.00 49.11 1114 LEU A CA 1
ATOM 4377 C C . LEU A 1 567 ? 26.694 12.494 53.328 1.00 50.72 1114 LEU A C 1
ATOM 4378 O O . LEU A 1 567 ? 25.722 12.902 52.696 1.00 50.86 1114 LEU A O 1
ATOM 4383 N N . THR A 1 568 ? 26.730 12.418 54.653 1.00 52.32 1115 THR A N 1
ATOM 4384 C CA . THR A 1 568 ? 25.769 13.087 55.500 1.00 53.31 1115 THR A CA 1
ATOM 4385 C C . THR A 1 568 ? 26.502 14.233 56.175 1.00 53.16 1115 THR A C 1
ATOM 4386 O O . THR A 1 568 ? 27.526 14.005 56.824 1.00 53.36 1115 THR A O 1
ATOM 4390 N N . HIS A 1 569 ? 26.011 15.461 55.997 1.00 52.94 1116 HIS A N 1
ATOM 4391 C CA . HIS A 1 569 ? 26.580 16.621 56.687 1.00 53.22 1116 HIS A CA 1
ATOM 4392 C C . HIS A 1 569 ? 25.508 17.445 57.387 1.00 54.90 1116 HIS A C 1
ATOM 4393 O O . HIS A 1 569 ? 24.554 17.899 56.752 1.00 54.82 1116 HIS A O 1
ATOM 4400 N N . ARG A 1 570 ? 25.664 17.632 58.697 1.00 56.60 1117 ARG A N 1
ATOM 4401 C CA . ARG A 1 570 ? 24.749 18.488 59.460 1.00 58.65 1117 ARG A CA 1
ATOM 4402 C C . ARG A 1 570 ? 25.525 19.595 60.189 1.00 59.98 1117 ARG A C 1
ATOM 4403 O O . ARG A 1 570 ? 25.858 19.472 61.393 1.00 60.92 1117 ARG A O 1
ATOM 4411 N N . PRO A 1 571 ? 25.797 20.688 59.471 1.00 59.97 1118 PRO A N 1
ATOM 4412 C CA . PRO A 1 571 ? 26.647 21.752 59.997 1.00 60.71 1118 PRO A CA 1
ATOM 4413 C C . PRO A 1 571 ? 26.173 22.247 61.364 1.00 62.87 1118 PRO A C 1
ATOM 4414 O O . PRO A 1 571 ? 27.019 22.549 62.191 1.00 63.41 1118 PRO A O 1
ATOM 4418 N N . LYS A 1 572 ? 24.856 22.277 61.594 1.00 64.63 1119 LYS A N 1
ATOM 4419 C CA . LYS A 1 572 ? 24.261 22.762 62.853 1.00 67.24 1119 LYS A CA 1
ATOM 4420 C C . LYS A 1 572 ? 24.855 22.134 64.120 1.00 67.93 1119 LYS A C 1
ATOM 4421 O O . LYS A 1 572 ? 24.964 22.792 65.138 1.00 68.85 1119 LYS A O 1
ATOM 4427 N N . THR A 1 573 ? 25.198 20.849 64.047 1.00 67.61 1120 THR A N 1
ATOM 4428 C CA . THR A 1 573 ? 25.843 20.147 65.151 1.00 68.28 1120 THR A CA 1
ATOM 4429 C C . THR A 1 573 ? 27.294 19.930 64.810 1.00 67.20 1120 THR A C 1
ATOM 4430 O O . THR A 1 573 ? 28.139 19.794 65.703 1.00 68.16 1120 THR A O 1
ATOM 4434 N N . GLY A 1 574 ? 27.580 19.884 63.503 1.00 65.23 1121 GLY A N 1
ATOM 4435 C CA . GLY A 1 574 ? 28.900 19.546 63.007 1.00 62.72 1121 GLY A CA 1
ATOM 4436 C C . GLY A 1 574 ? 29.029 18.084 62.609 1.00 61.45 1121 GLY A C 1
ATOM 4437 O O . GLY A 1 574 ? 30.130 17.613 62.334 1.00 60.82 1121 GLY A O 1
ATOM 4438 N N . TYR A 1 575 ? 27.908 17.371 62.568 1.00 60.96 1122 TYR A N 1
ATOM 4439 C CA . TYR A 1 575 ? 27.910 15.956 62.238 1.00 60.32 1122 TYR A CA 1
ATOM 4440 C C . TYR A 1 575 ? 28.350 15.719 60.783 1.00 58.86 1122 TYR A C 1
ATOM 4441 O O . TYR A 1 575 ? 27.862 16.392 59.859 1.00 58.89 1122 TYR A O 1
ATOM 4450 N N . ILE A 1 576 ? 29.292 14.789 60.597 1.00 57.59 1123 ILE A N 1
ATOM 4451 C CA . ILE A 1 576 ? 29.691 14.296 59.276 1.00 55.76 1123 ILE A CA 1
ATOM 4452 C C . ILE A 1 576 ? 29.748 12.773 59.281 1.00 56.14 1123 ILE A C 1
ATOM 4453 O O . ILE A 1 576 ? 30.288 12.170 60.203 1.00 56.85 1123 ILE A O 1
ATOM 4458 N N . ARG A 1 577 ? 29.189 12.151 58.253 1.00 56.09 1124 ARG A N 1
ATOM 4459 C CA . ARG A 1 577 ? 29.311 10.709 58.070 1.00 56.38 1124 ARG A CA 1
ATOM 4460 C C . ARG A 1 577 ? 29.540 10.422 56.603 1.00 55.17 1124 ARG A C 1
ATOM 4461 O O . ARG A 1 577 ? 28.762 10.864 55.736 1.00 54.63 1124 ARG A O 1
ATOM 4469 N N . VAL A 1 578 ? 30.610 9.679 56.332 1.00 54.29 1125 VAL A N 1
ATOM 4470 C CA . VAL A 1 578 ? 30.958 9.262 54.986 1.00 52.50 1125 VAL A CA 1
ATOM 4471 C C . VAL A 1 578 ? 30.824 7.756 54.883 1.00 52.79 1125 VAL A C 1
ATOM 4472 O O . VAL A 1 578 ? 31.538 7.028 55.549 1.00 52.69 1125 VAL A O 1
ATOM 4476 N N . LEU A 1 579 ? 29.885 7.285 54.074 1.00 53.35 1126 LEU A N 1
ATOM 4477 C CA . LEU A 1 579 ? 29.864 5.872 53.716 1.00 54.58 1126 LEU A CA 1
ATOM 4478 C C . LEU A 1 579 ? 30.341 5.698 52.293 1.00 54.01 1126 LEU A C 1
ATOM 4479 O O . LEU A 1 579 ? 29.967 6.479 51.402 1.00 54.02 1126 LEU A O 1
ATOM 4484 N N . VAL A 1 580 ? 31.153 4.672 52.072 1.00 53.51 1127 VAL A N 1
ATOM 4485 C CA . VAL A 1 580 ? 31.458 4.234 50.726 1.00 52.94 1127 VAL A CA 1
ATOM 4486 C C . VAL A 1 580 ? 31.075 2.759 50.556 1.00 54.21 1127 VAL A C 1
ATOM 4487 O O . VAL A 1 580 ? 31.324 1.922 51.439 1.00 54.84 1127 VAL A O 1
ATOM 4491 N N . HIS A 1 581 ? 30.451 2.461 49.419 1.00 54.36 1128 HIS A N 1
ATOM 4492 C CA . HIS A 1 581 ? 29.929 1.137 49.118 1.00 55.26 1128 HIS A CA 1
ATOM 4493 C C . HIS A 1 581 ? 30.720 0.573 47.962 1.00 55.53 1128 HIS A C 1
ATOM 4494 O O . HIS A 1 581 ? 31.041 1.292 47.022 1.00 55.20 1128 HIS A O 1
ATOM 4501 N N . GLU A 1 582 ? 31.059 -0.707 48.035 1.00 56.87 1129 GLU A N 1
ATOM 4502 C CA . GLU A 1 582 ? 31.442 -1.447 46.844 1.00 57.18 1129 GLU A CA 1
ATOM 4503 C C . GLU A 1 582 ? 30.291 -2.370 46.518 1.00 58.64 1129 GLU A C 1
ATOM 4504 O O . GLU A 1 582 ? 29.920 -3.208 47.335 1.00 59.07 1129 GLU A O 1
ATOM 4510 N N . GLY A 1 583 ? 29.708 -2.198 45.338 1.00 59.50 1130 GLY A N 1
ATOM 4511 C CA . GLY A 1 583 ? 28.463 -2.871 45.010 1.00 62.20 1130 GLY A CA 1
ATOM 4512 C C . GLY A 1 583 ? 27.404 -2.597 46.068 1.00 63.64 1130 GLY A C 1
ATOM 4513 O O . GLY A 1 583 ? 27.065 -1.444 46.325 1.00 63.29 1130 GLY A O 1
ATOM 4514 N N . LYS A 1 584 ? 26.909 -3.651 46.711 1.00 65.93 1131 LYS A N 1
ATOM 4515 C CA . LYS A 1 584 ? 25.865 -3.504 47.729 1.00 67.50 1131 LYS A CA 1
ATOM 4516 C C . LYS A 1 584 ? 26.417 -3.399 49.144 1.00 67.54 1131 LYS A C 1
ATOM 4517 O O . LYS A 1 584 ? 25.718 -2.944 50.049 1.00 68.09 1131 LYS A O 1
ATOM 4523 N N . GLN A 1 585 ? 27.671 -3.807 49.329 1.00 67.62 1132 GLN A N 1
ATOM 4524 C CA . GLN A 1 585 ? 28.268 -3.895 50.665 1.00 68.35 1132 GLN A CA 1
ATOM 4525 C C . GLN A 1 585 ? 29.063 -2.661 51.041 1.00 66.56 1132 GLN A C 1
ATOM 4526 O O . GLN A 1 585 ? 29.925 -2.221 50.298 1.00 65.26 1132 GLN A O 1
ATOM 4532 N N . VAL A 1 586 ? 28.757 -2.116 52.214 1.00 66.67 1133 VAL A N 1
ATOM 4533 C CA . VAL A 1 586 ? 29.575 -1.088 52.842 1.00 65.61 1133 VAL A CA 1
ATOM 4534 C C . VAL A 1 586 ? 31.023 -1.549 52.924 1.00 65.19 1133 VAL A C 1
ATOM 4535 O O . VAL A 1 586 ? 31.297 -2.657 53.343 1.00 66.10 1133 VAL A O 1
ATOM 4547 N N . ALA A 1 588 ? 33.494 1.169 53.653 1.00 60.97 1135 ALA A N 1
ATOM 4548 C CA . ALA A 1 588 ? 34.113 2.191 54.473 1.00 59.68 1135 ALA A CA 1
ATOM 4549 C C . ALA A 1 588 ? 33.064 3.040 55.161 1.00 59.71 1135 ALA A C 1
ATOM 4550 O O . ALA A 1 588 ? 32.075 3.427 54.562 1.00 59.49 1135 ALA A O 1
ATOM 4552 N N . ASP A 1 589 ? 33.291 3.323 56.434 1.00 60.10 1136 ASP A N 1
ATOM 4553 C CA . ASP A 1 589 ? 32.364 4.104 57.227 1.00 60.16 1136 ASP A CA 1
ATOM 4554 C C . ASP A 1 589 ? 33.192 4.905 58.193 1.00 60.06 1136 ASP A C 1
ATOM 4555 O O . ASP A 1 589 ? 33.862 4.345 59.042 1.00 61.01 1136 ASP A O 1
ATOM 4560 N N . SER A 1 590 ? 33.163 6.221 58.064 1.00 59.44 1137 SER A N 1
ATOM 4561 C CA . SER A 1 590 ? 33.898 7.071 58.986 1.00 59.73 1137 SER A CA 1
ATOM 4562 C C . SER A 1 590 ? 33.351 6.927 60.416 1.00 61.67 1137 SER A C 1
ATOM 4563 O O . SER A 1 590 ? 34.046 7.243 61.393 1.00 62.46 1137 SER A O 1
ATOM 4566 N N . GLY A 1 591 ? 32.121 6.417 60.533 1.00 62.35 1138 GLY A N 1
ATOM 4567 C CA . GLY A 1 591 ? 31.352 6.583 61.742 1.00 63.64 1138 GLY A CA 1
ATOM 4568 C C . GLY A 1 591 ? 31.026 8.067 61.857 1.00 63.89 1138 GLY A C 1
ATOM 4569 O O . GLY A 1 591 ? 31.393 8.855 60.990 1.00 62.31 1138 GLY A O 1
ATOM 4570 N N . PRO A 1 592 ? 30.316 8.449 62.912 1.00 65.36 1139 PRO A N 1
ATOM 4571 C CA . PRO A 1 592 ? 30.051 9.865 63.181 1.00 65.06 1139 PRO A CA 1
ATOM 4572 C C . PRO A 1 592 ? 31.334 10.661 63.405 1.00 63.97 1139 PRO A C 1
ATOM 4573 O O . PRO A 1 592 ? 32.221 10.211 64.120 1.00 64.29 1139 PRO A O 1
ATOM 4577 N N . ILE A 1 593 ? 31.423 11.816 62.753 1.00 62.32 1140 ILE A N 1
ATOM 4578 C CA . ILE A 1 593 ? 32.533 12.741 62.905 1.00 61.34 1140 ILE A CA 1
ATOM 4579 C C . ILE A 1 593 ? 31.911 14.063 63.311 1.00 62.49 1140 ILE A C 1
ATOM 4580 O O . ILE A 1 593 ? 30.752 14.340 62.977 1.00 62.48 1140 ILE A O 1
ATOM 4585 N N . TYR A 1 594 ? 32.652 14.877 64.052 1.00 63.41 1141 TYR A N 1
ATOM 4586 C CA . TYR A 1 594 ? 32.142 16.192 64.416 1.00 64.42 1141 TYR A CA 1
ATOM 4587 C C . TYR A 1 594 ? 33.139 17.293 64.145 1.00 63.58 1141 TYR A C 1
ATOM 4588 O O . TYR A 1 594 ? 34.262 17.275 64.651 1.00 64.22 1141 TYR A O 1
ATOM 4597 N N . ASP A 1 595 ? 32.729 18.251 63.329 1.00 62.20 1142 ASP A N 1
ATOM 4598 C CA . ASP A 1 595 ? 33.593 19.347 62.989 1.00 61.47 1142 ASP A CA 1
ATOM 4599 C C . ASP A 1 595 ? 32.784 20.552 62.575 1.00 61.39 1142 ASP A C 1
ATOM 4600 O O . ASP A 1 595 ? 31.988 20.489 61.643 1.00 61.28 1142 ASP A O 1
ATOM 4605 N N . GLN A 1 596 ? 32.998 21.660 63.267 1.00 62.17 1143 GLN A N 1
ATOM 4606 C CA . GLN A 1 596 ? 32.227 22.868 63.028 1.00 61.97 1143 GLN A CA 1
ATOM 4607 C C . GLN A 1 596 ? 33.079 23.998 62.506 1.00 61.36 1143 GLN A C 1
ATOM 4608 O O . GLN A 1 596 ? 32.839 25.151 62.821 1.00 62.85 1143 GLN A O 1
ATOM 4614 N N . THR A 1 597 ? 34.072 23.659 61.689 1.00 59.79 1144 THR A N 1
ATOM 4615 C CA . THR A 1 597 ? 34.859 24.663 60.970 1.00 58.33 1144 THR A CA 1
ATOM 4616 C C . THR A 1 597 ? 34.007 25.473 59.994 1.00 57.16 1144 THR A C 1
ATOM 4617 O O . THR A 1 597 ? 34.132 26.677 59.928 1.00 57.75 1144 THR A O 1
ATOM 4621 N N . TYR A 1 598 ? 33.167 24.798 59.223 1.00 55.52 1145 TYR A N 1
ATOM 4622 C CA . TYR A 1 598 ? 32.357 25.460 58.215 1.00 55.00 1145 TYR A CA 1
ATOM 4623 C C . TYR A 1 598 ? 30.911 25.025 58.312 1.00 54.99 1145 TYR A C 1
ATOM 4624 O O . TYR A 1 598 ? 30.606 23.838 58.300 1.00 54.72 1145 TYR A O 1
ATOM 4633 N N . ALA A 1 599 ? 30.016 26.000 58.401 1.00 55.69 1146 ALA A N 1
ATOM 4634 C CA . ALA A 1 599 ? 28.636 25.729 58.760 1.00 55.95 1146 ALA A CA 1
ATOM 4635 C C . ALA A 1 599 ? 27.795 25.535 57.530 1.00 54.96 1146 ALA A C 1
ATOM 4636 O O . ALA A 1 599 ? 26.590 25.782 57.548 1.00 56.54 1146 ALA A O 1
ATOM 4638 N N . GLY A 1 600 ? 28.421 25.072 56.458 1.00 52.85 1147 GLY A N 1
ATOM 4639 C CA . GLY A 1 600 ? 27.727 24.859 55.206 1.00 50.97 1147 GLY A CA 1
ATOM 4640 C C . GLY A 1 600 ? 28.557 25.333 54.056 1.00 49.32 1147 GLY A C 1
ATOM 4641 O O . GLY A 1 600 ? 29.622 25.888 54.252 1.00 49.64 1147 GLY A O 1
ATOM 4642 N N . GLY A 1 601 ? 28.075 25.098 52.847 1.00 48.57 1148 GLY A N 1
ATOM 4643 C CA . GLY A 1 601 ? 28.734 25.588 51.645 1.00 47.31 1148 GLY A CA 1
ATOM 4644 C C . GLY A 1 601 ? 28.295 24.814 50.431 1.00 46.37 1148 GLY A C 1
ATOM 4645 O O . GLY A 1 601 ? 27.224 24.204 50.425 1.00 45.85 1148 GLY A O 1
ATOM 4646 N N . ARG A 1 602 ? 29.126 24.839 49.396 1.00 46.29 1149 ARG A N 1
ATOM 4647 C CA . ARG A 1 602 ? 28.803 24.173 48.128 1.00 45.87 1149 ARG A CA 1
ATOM 4648 C C . ARG A 1 602 ? 29.461 22.803 48.016 1.00 45.66 1149 ARG A C 1
ATOM 4649 O O . ARG A 1 602 ? 30.377 22.457 48.807 1.00 46.17 1149 ARG A O 1
ATOM 4657 N N . LEU A 1 603 ? 28.972 22.034 47.045 1.00 44.91 1150 LEU A N 1
ATOM 4658 C CA . LEU A 1 603 ? 29.482 20.719 46.723 1.00 44.37 1150 LEU A CA 1
ATOM 4659 C C . LEU A 1 603 ? 30.279 20.776 45.431 1.00 43.96 1150 LEU A C 1
ATOM 4660 O O . LEU A 1 603 ? 30.181 21.738 44.651 1.00 44.03 1150 LEU A O 1
ATOM 4665 N N . GLY A 1 604 ? 31.067 19.743 45.197 1.00 43.42 1151 GLY A N 1
ATOM 4666 C CA . GLY A 1 604 ? 31.965 19.730 44.066 1.00 43.03 1151 GLY A CA 1
ATOM 4667 C C . GLY A 1 604 ? 32.626 18.385 43.929 1.00 42.92 1151 GLY A C 1
ATOM 4668 O O . GLY A 1 604 ? 32.626 17.582 44.871 1.00 42.61 1151 GLY A O 1
ATOM 4669 N N . LEU A 1 605 ? 33.197 18.132 42.756 1.00 42.38 1152 LEU A N 1
ATOM 4670 C CA . LEU A 1 605 ? 33.942 16.921 42.550 1.00 42.32 1152 LEU A CA 1
ATOM 4671 C C . LEU A 1 605 ? 35.415 17.228 42.449 1.00 42.25 1152 LEU A C 1
ATOM 4672 O O . LEU A 1 605 ? 35.797 18.318 42.033 1.00 43.33 1152 LEU A O 1
ATOM 4677 N N . PHE A 1 606 ? 36.243 16.260 42.831 1.00 41.04 1153 PHE A N 1
ATOM 4678 C CA . PHE A 1 606 ? 37.614 16.530 43.143 1.00 40.32 1153 PHE A CA 1
ATOM 4679 C C . PHE A 1 606 ? 38.540 15.554 42.471 1.00 40.94 1153 PHE A C 1
ATOM 4680 O O . PHE A 1 606 ? 38.356 14.322 42.574 1.00 41.90 1153 PHE A O 1
ATOM 4688 N N . VAL A 1 607 ? 39.573 16.085 41.826 1.00 40.63 1154 VAL A N 1
ATOM 4689 C CA . VAL A 1 607 ? 40.607 15.240 41.267 1.00 41.06 1154 VAL A CA 1
ATOM 4690 C C . VAL A 1 607 ? 41.990 15.738 41.638 1.00 42.04 1154 VAL A C 1
ATOM 4691 O O . VAL A 1 607 ? 42.232 16.939 41.728 1.00 42.99 1154 VAL A O 1
ATOM 4695 N N . PHE A 1 608 ? 42.898 14.804 41.854 1.00 42.44 1155 PHE A N 1
ATOM 4696 C CA . PHE A 1 608 ? 44.282 15.143 42.087 1.00 43.36 1155 PHE A CA 1
ATOM 4697 C C . PHE A 1 608 ? 45.163 14.084 41.427 1.00 44.21 1155 PHE A C 1
ATOM 4698 O O . PHE A 1 608 ? 45.474 13.040 42.017 1.00 44.43 1155 PHE A O 1
ATOM 4706 N N . SER A 1 609 ? 45.507 14.351 40.174 1.00 45.09 1156 SER A N 1
ATOM 4707 C CA . SER A 1 609 ? 46.395 13.501 39.379 1.00 46.11 1156 SER A CA 1
ATOM 4708 C C . SER A 1 609 ? 45.843 12.134 38.987 1.00 46.48 1156 SER A C 1
ATOM 4709 O O . SER A 1 609 ? 46.615 11.185 38.857 1.00 48.10 1156 SER A O 1
ATOM 4712 N N . GLN A 1 610 ? 44.529 12.025 38.774 1.00 46.10 1157 GLN A N 1
ATOM 4713 C CA . GLN A 1 610 ? 43.915 10.760 38.340 1.00 45.24 1157 GLN A CA 1
ATOM 4714 C C . GLN A 1 610 ? 42.990 11.004 37.168 1.00 45.93 1157 GLN A C 1
ATOM 4715 O O . GLN A 1 610 ? 42.064 11.810 37.259 1.00 46.53 1157 GLN A O 1
ATOM 4721 N N . GLU A 1 611 ? 43.250 10.336 36.064 1.00 46.27 1158 GLU A N 1
ATOM 4722 C CA . GLU A 1 611 ? 42.473 10.533 34.858 1.00 46.81 1158 GLU A CA 1
ATOM 4723 C C . GLU A 1 611 ? 41.331 9.513 34.788 1.00 46.93 1158 GLU A C 1
ATOM 4724 O O . GLU A 1 611 ? 41.299 8.542 35.563 1.00 46.94 1158 GLU A O 1
ATOM 4738 N N . VAL A 1 613 ? 38.205 9.479 35.534 1.00 42.43 1160 VAL A N 1
ATOM 4739 C CA . VAL A 1 613 ? 37.367 9.306 36.720 1.00 40.87 1160 VAL A CA 1
ATOM 4740 C C . VAL A 1 613 ? 35.905 9.634 36.403 1.00 40.22 1160 VAL A C 1
ATOM 4741 O O . VAL A 1 613 ? 35.614 10.721 35.929 1.00 40.29 1160 VAL A O 1
ATOM 4745 N N . TYR A 1 614 ? 35.012 8.683 36.656 1.00 39.85 1161 TYR A N 1
ATOM 4746 C CA . TYR A 1 614 ? 33.590 8.870 36.436 1.00 40.63 1161 TYR A CA 1
ATOM 4747 C C . TYR A 1 614 ? 32.920 9.166 37.745 1.00 41.00 1161 TYR A C 1
ATOM 4748 O O . TYR A 1 614 ? 33.065 8.405 38.701 1.00 41.71 1161 TYR A O 1
ATOM 4757 N N . PHE A 1 615 ? 32.219 10.299 37.803 1.00 41.37 1162 PHE A N 1
ATOM 4758 C CA . PHE A 1 615 ? 31.404 10.679 38.956 1.00 41.49 1162 PHE A CA 1
ATOM 4759 C C . PHE A 1 615 ? 29.935 10.554 38.540 1.00 43.05 1162 PHE A C 1
ATOM 4760 O O . PHE A 1 615 ? 29.334 11.497 38.006 1.00 43.69 1162 PHE A O 1
ATOM 4768 N N . SER A 1 616 ? 29.361 9.381 38.736 1.00 44.27 1163 SER A N 1
ATOM 4769 C CA . SER A 1 616 ? 28.072 9.103 38.126 1.00 45.87 1163 SER A CA 1
ATOM 4770 C C . SER A 1 616 ? 26.856 9.155 39.067 1.00 46.71 1163 SER A C 1
ATOM 4771 O O . SER A 1 616 ? 26.986 9.011 40.295 1.00 46.25 1163 SER A O 1
ATOM 4774 N N . ASP A 1 617 ? 25.681 9.364 38.465 1.00 48.18 1164 ASP A N 1
ATOM 4775 C CA . ASP A 1 617 ? 24.405 9.351 39.165 1.00 50.16 1164 ASP A CA 1
ATOM 4776 C C . ASP A 1 617 ? 24.448 10.189 40.442 1.00 50.40 1164 ASP A C 1
ATOM 4777 O O . ASP A 1 617 ? 24.059 9.756 41.533 1.00 50.36 1164 ASP A O 1
ATOM 4782 N N . LEU A 1 618 ? 24.924 11.412 40.280 1.00 50.90 1165 LEU A N 1
ATOM 4783 C CA . LEU A 1 618 ? 25.066 12.337 41.386 1.00 50.68 1165 LEU A CA 1
ATOM 4784 C C . LEU A 1 618 ? 23.719 12.727 41.933 1.00 51.84 1165 LEU A C 1
ATOM 4785 O O . LEU A 1 618 ? 22.763 12.902 41.188 1.00 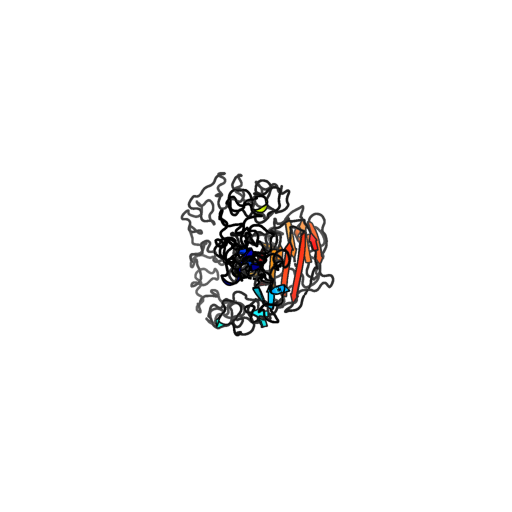52.68 1165 LEU A O 1
ATOM 4790 N N . LYS A 1 619 ? 23.635 12.809 43.250 1.00 52.56 1166 LYS A N 1
ATOM 4791 C CA . LYS A 1 619 ? 22.443 13.297 43.916 1.00 53.82 1166 LYS A CA 1
ATOM 4792 C C . LYS A 1 619 ? 22.838 14.089 45.126 1.00 53.95 1166 LYS A C 1
ATOM 4793 O O . LYS A 1 619 ? 23.679 13.645 45.910 1.00 53.69 1166 LYS A O 1
ATOM 4799 N N . TYR A 1 620 ? 22.250 15.273 45.276 1.00 54.57 1167 TYR A N 1
ATOM 4800 C CA . TYR A 1 620 ? 22.208 15.889 46.579 1.00 55.80 1167 TYR A CA 1
ATOM 4801 C C . TYR A 1 620 ? 20.773 16.164 47.050 1.00 58.27 1167 TYR A C 1
ATOM 4802 O O . TYR A 1 620 ? 19.856 16.282 46.234 1.00 58.99 1167 TYR A O 1
ATOM 4811 N N . GLU A 1 621 ? 20.580 16.191 48.364 1.00 60.13 1168 GLU A N 1
ATOM 4812 C CA . GLU A 1 621 ? 19.309 16.614 48.941 1.00 63.43 1168 GLU A CA 1
ATOM 4813 C C . GLU A 1 621 ? 19.533 17.479 50.180 1.00 64.61 1168 GLU A C 1
ATOM 4814 O O . GLU A 1 621 ? 20.478 17.263 50.934 1.00 64.34 1168 GLU A O 1
ATOM 4820 N N . CYS A 1 622 ? 18.647 18.449 50.386 1.00 66.83 1169 CYS A N 1
ATOM 4821 C CA . CYS A 1 622 ? 18.570 19.167 51.649 1.00 68.74 1169 CYS A CA 1
ATOM 4822 C C . CYS A 1 622 ? 17.870 18.288 52.663 1.00 71.88 1169 CYS A C 1
ATOM 4823 O O . CYS A 1 622 ? 16.862 17.663 52.355 1.00 72.61 1169 CYS A O 1
ATOM 4826 N N . ARG A 1 623 ? 18.427 18.240 53.869 1.00 75.00 1170 ARG A N 1
ATOM 4827 C CA . ARG A 1 623 ? 17.900 17.419 54.945 1.00 79.21 1170 ARG A CA 1
ATOM 4828 C C . ARG A 1 623 ? 17.654 18.255 56.213 1.00 81.99 1170 ARG A C 1
ATOM 4829 O O . ARG A 1 623 ? 17.952 17.823 57.345 1.00 82.86 1170 ARG A O 1
ATOM 4837 N N . ASP A 1 624 ? 17.091 19.450 56.010 1.00 84.56 1171 ASP A N 1
ATOM 4838 C CA . ASP A 1 624 ? 16.790 20.382 57.102 1.00 87.34 1171 ASP A CA 1
ATOM 4839 C C . ASP A 1 624 ? 15.340 20.265 57.585 1.00 89.05 1171 ASP A C 1
ATOM 4840 O O . ASP A 1 624 ? 14.418 20.123 56.783 1.00 89.58 1171 ASP A O 1
#

GO terms:
  GO:0008201 heparin binding (F, TAS)
  GO:0005576 extracellular region (C, TAS)
  GO:0005515 protein binding (F, IPI)
  GO:0005576 extracellular region (C, HDA)
  GO:0031012 extracellular matrix (C, HDA)
  GO:1990341 thrombospondin complex (C, TAS)
  GO:0031091 platelet alpha granule (C, IDA)
  GO:0016525 negative regulation of angiogenesis (P, IDA)

Radius of gyration: 32.79 Å; Cα contacts (8 Å, |Δi|>4): 1507; chains: 1; bounding box: 112×58×92 Å